Protein AF-A0A7S4E9K1-F1 (afdb_monomer)

Radius of gyration: 59.87 Å; Cα contacts (8 Å, |Δi|>4): 94; chains: 1; bounding box: 136×83×193 Å

InterPro domains:
  IPR001623 DnaJ domain [PF00226] (11-65)
  IPR001623 DnaJ domain [PR00625] (10-28)
  IPR001623 DnaJ domain [PR00625] (28-43)
  IPR001623 DnaJ domain [PR00625] (46-66)
  IPR001623 DnaJ domain [PS50076] (8-66)
  IPR001623 DnaJ domain [SM00271] (7-115)
  IPR001623 DnaJ domain [cd06257] (9-57)
  IPR036869 Chaperone J-domain superfamily [G3DSA:1.10.287.110] (1-70)
  IPR036869 Chaperone J-domain superfamily [SSF46565] (8-64)
  IPR051964 Multifunctional chaperone and stress response protein [PTHR44029] (6-62)

Secondary structure (DSSP, 8-state):
-HHHHHHHHHHHTT--TT--HHHHHHHHHHHHHHS-TTT-TTSHHHHHHHHHHHHHHHHHHHHHTTS----S--------PPP--PPPPP-PPPP---PPPPPPHHHHHHHHHHHHHHHHHHHHHHHHHHHHHHHHHHHHHHHHHHHHHHHHHHHHHHHHHHHHHHHHHHHHHHHHHHHHHHHHHHHHHHHHHHHHHHHHHHHHHHHHHHHHHHHHHHHHHHHHHHHHHHHHHHHHHHHHHHHHHH-S----------------------------------PPTTS---------------------------------------------------------------------------------PPP---HHHHHHHHHHHHHHHHHHHHHTT-HHHHHHHHHHHHHHHHHHHHHHHHHHHHHHHHHHHHHHHHHHHHHTT-----------

Organism: NCBI:txid35677

Sequence (456 aa):
MAQSARTKHLKALGLPDTADDASIKKAFRKLALMYHPDRNPTNVEEATERFKQINEANTYLTSAAGRVRTPPAPEPAPTRPPPRRRPPAPHRPPPSEKPKPKPTEEEADLKRAQRHHAAAEARRQVQERETRRRASAAAARKREADDLAAQMAANEKRQNDRQRKDSINAAKAREAERNRQQEKLRNEARVKREREEEIRRRRQEAEDREQERIRRERFEVHAREAREREQQREAARAEKLRRARSDPFPRAHDDDIETHDMTEDDEAWSARGVPFHAIVMHRLPESGSWVVFFSISRPFRARRGRGGVAAMAQRSPESSRDGVGSRRWRGIASMARRGTNNNRDAPRRWRSQQKNNTRGMSTSAWRTEPEEEDPEEAARRAHAEAFAAAARARSAGELAEAERLYAKAQQQMDAARDHRKKQTEAAAKKAKEEGLARERRLLQGVCHCRRPSSQR

pLDDT: mean 70.37, std 25.19, range [24.94, 98.19]

Mean predicted aligned error: 23.96 Å

Solvent-accessible surface area (backbone atoms only — not comparable to full-atom values): 29083 Å² total; per-residue (Å²): 117,72,68,63,54,53,46,53,33,31,51,70,60,75,43,62,90,83,64,49,74,70,53,51,56,51,41,48,56,53,50,49,67,69,31,28,53,90,79,32,81,88,48,42,67,64,22,48,54,53,40,50,54,49,50,53,28,50,53,53,55,61,60,56,58,78,59,78,87,67,67,82,70,74,72,76,68,81,74,72,68,74,73,74,73,71,73,77,70,78,80,68,73,72,77,85,67,71,78,71,75,77,70,52,70,68,57,51,49,50,53,49,51,51,50,51,49,53,52,51,50,52,51,50,53,52,52,52,52,49,51,52,50,52,51,51,52,52,52,50,54,49,50,54,51,53,51,50,51,50,51,51,53,52,50,51,52,52,49,51,54,48,53,51,51,51,52,51,51,51,51,52,51,53,49,52,50,51,50,53,51,50,50,50,53,50,52,52,51,48,54,49,49,53,51,52,50,50,52,50,49,54,50,50,56,48,51,51,54,48,53,50,50,54,50,51,53,52,51,52,51,54,54,47,53,50,50,51,53,47,51,51,51,50,50,51,50,52,49,50,54,48,52,63,71,71,51,96,69,87,76,87,74,89,78,76,90,75,77,82,80,90,74,91,86,79,93,82,80,85,90,79,92,74,88,80,77,85,84,84,86,83,85,68,89,94,56,102,70,90,83,86,89,84,88,87,88,84,87,89,83,88,81,85,91,87,83,88,82,85,86,81,89,82,82,86,84,90,84,83,90,85,90,86,78,88,88,81,91,85,87,81,90,85,90,88,82,88,89,81,90,88,85,83,80,87,85,88,89,88,86,89,87,87,83,84,78,92,79,89,83,76,97,64,87,70,72,74,70,77,75,80,68,55,70,66,56,52,46,50,50,53,35,52,51,28,50,56,49,22,53,51,30,46,74,69,69,38,55,72,57,17,53,52,34,46,52,52,31,50,54,50,53,52,51,51,51,51,49,51,50,51,52,54,51,49,51,53,50,49,52,48,53,51,48,52,49,51,51,50,50,64,74,63,65,74,80,80,78,78,73,82,78,84,77,132

Foldseek 3Di:
DVLVVLCVLCVLLVHDSPDDPVRLVVSLVVLCVVLPCVVCVPPNPVSVVSNVSSVVSNVVVVVVVVDDPPPPPPPPPPPPDPPPPPPPDDPPPPPPDPPDPDPDPVVVVVVVVVVVVVVVVVVVVVVVVVVVVVVVVVVVVVVVVVVVVVVVVVVVVVVVVVVVVVVVVVVVVVVVVVVVVVVVVVVVVVVVVVVVVVVVVVVVVVVVVVVVVVVVVVVVVVVVVVVVVVVVVVVVVVVVVVVVVVDPDDDDDPDDPPDPDDDDDDDDDDDDDDDDDDFDWDDDPDDPDGDGDDDDDDDDDDDDDDDDDDDDDDDDDDDDDDDDDDDDDDDDDDDDDDDDDDDDDDDDDDDDDDDDDDDDDDPDPPPPDPPPPDLLNVLVVLLVVLQVVLVVCVVVVNPVSSVVSNVVNVVSVVVVVVVVVVVVVVVVVVVVVVVVVVVVVVVVDPPPPPDPDDDD

Structure (mmCIF, N/CA/C/O backbone):
data_AF-A0A7S4E9K1-F1
#
_entry.id   AF-A0A7S4E9K1-F1
#
loop_
_atom_site.group_PDB
_atom_site.id
_atom_site.type_symbol
_atom_site.label_atom_id
_atom_site.label_alt_id
_atom_site.label_comp_id
_atom_site.label_asym_id
_atom_site.label_entity_id
_atom_site.label_seq_id
_atom_site.pdbx_PDB_ins_code
_atom_site.Cartn_x
_atom_site.Cartn_y
_atom_site.Cartn_z
_atom_site.occupancy
_atom_site.B_iso_or_equiv
_atom_site.auth_seq_id
_atom_site.auth_comp_id
_atom_site.auth_asym_id
_atom_site.auth_atom_id
_atom_site.pdbx_PDB_model_num
ATOM 1 N N . MET A 1 1 ? -12.702 -13.168 -56.735 1.00 50.34 1 MET A N 1
ATOM 2 C CA . MET A 1 1 ? -13.187 -13.452 -55.361 1.00 50.34 1 MET A CA 1
ATOM 3 C C . MET A 1 1 ? -12.852 -12.337 -54.353 1.00 50.34 1 MET A C 1
ATOM 5 O O . MET A 1 1 ? -13.764 -11.885 -53.676 1.00 50.34 1 MET A O 1
ATOM 9 N N . ALA A 1 2 ? -11.608 -11.834 -54.261 1.00 56.72 2 ALA A N 1
ATOM 10 C CA . ALA A 1 2 ? -11.195 -10.877 -53.211 1.00 56.72 2 ALA A CA 1
ATOM 11 C C . ALA A 1 2 ? -11.916 -9.506 -53.216 1.00 56.72 2 ALA A C 1
ATOM 13 O O . ALA A 1 2 ? -12.188 -8.946 -52.157 1.00 56.72 2 ALA A O 1
ATOM 14 N N . GLN A 1 3 ? -12.286 -8.980 -54.389 1.00 59.34 3 GLN A N 1
ATOM 15 C CA . GLN A 1 3 ? -12.996 -7.695 -54.490 1.00 59.34 3 GLN A CA 1
ATOM 16 C C . GLN A 1 3 ? -14.422 -7.759 -53.905 1.00 59.34 3 GLN A C 1
ATOM 18 O O . GLN A 1 3 ? -14.851 -6.812 -53.259 1.00 59.34 3 GLN A O 1
ATOM 23 N N . SER A 1 4 ? -15.122 -8.895 -54.030 1.00 69.50 4 SER A N 1
ATOM 24 C CA . SER A 1 4 ? -16.480 -9.081 -53.484 1.00 69.50 4 SER A CA 1
ATOM 25 C C . SER A 1 4 ? -16.505 -9.121 -51.949 1.00 69.50 4 SER A C 1
ATOM 27 O O . SER A 1 4 ? -17.473 -8.689 -51.330 1.00 69.50 4 SER A O 1
ATOM 29 N N . ALA A 1 5 ? -15.434 -9.607 -51.315 1.00 72.81 5 ALA A N 1
ATOM 30 C CA . ALA A 1 5 ? -15.318 -9.604 -49.860 1.00 72.81 5 ALA A CA 1
ATOM 31 C C . ALA A 1 5 ? -15.074 -8.182 -49.327 1.00 72.81 5 ALA A C 1
ATOM 33 O O . ALA A 1 5 ? -15.774 -7.751 -48.415 1.00 72.81 5 ALA A O 1
ATOM 34 N N . ARG A 1 6 ? -14.176 -7.405 -49.950 1.00 80.81 6 ARG A N 1
ATOM 35 C CA . ARG A 1 6 ? -13.914 -6.009 -49.553 1.00 80.81 6 ARG A CA 1
ATOM 36 C C . ARG A 1 6 ? -15.166 -5.127 -49.631 1.00 80.81 6 ARG A C 1
ATOM 38 O O . ARG A 1 6 ? -15.449 -4.417 -48.669 1.00 80.81 6 ARG A O 1
ATOM 45 N N . THR A 1 7 ? -15.942 -5.207 -50.714 1.00 80.44 7 THR A N 1
ATOM 46 C CA . THR A 1 7 ? -17.171 -4.404 -50.871 1.00 80.44 7 THR A CA 1
ATOM 47 C C . THR A 1 7 ? -18.244 -4.772 -49.842 1.00 80.44 7 THR A C 1
ATOM 49 O O . THR A 1 7 ? -18.911 -3.890 -49.311 1.00 80.44 7 THR A O 1
ATOM 52 N N . LYS A 1 8 ? -18.364 -6.053 -49.456 1.00 83.69 8 LYS A N 1
ATOM 53 C CA . LYS A 1 8 ? -19.248 -6.476 -48.349 1.00 83.69 8 LYS A CA 1
ATOM 54 C C . LYS A 1 8 ? -18.860 -5.832 -47.009 1.00 83.69 8 LYS A C 1
ATOM 56 O O . LYS A 1 8 ? -19.739 -5.381 -46.281 1.00 83.69 8 LYS A O 1
ATOM 61 N N . HIS A 1 9 ? -17.564 -5.744 -46.703 1.00 85.25 9 HIS A N 1
ATOM 62 C CA . HIS A 1 9 ? -17.074 -5.212 -45.422 1.00 85.25 9 HIS A CA 1
ATOM 63 C C . HIS A 1 9 ? -17.136 -3.670 -45.388 1.00 85.25 9 HIS A C 1
ATOM 65 O O . HIS A 1 9 ? -17.426 -3.090 -44.345 1.00 85.25 9 HIS A O 1
ATOM 71 N N . LEU A 1 10 ? -16.960 -2.995 -46.533 1.00 86.12 10 LEU A N 1
ATOM 72 C CA . LEU A 1 10 ? -17.185 -1.545 -46.657 1.00 86.12 10 LEU A CA 1
ATOM 73 C C . LEU A 1 10 ? -18.670 -1.177 -46.541 1.00 86.12 10 LEU A C 1
ATOM 75 O O . LEU A 1 10 ? -19.007 -0.228 -45.831 1.00 86.12 10 LEU A O 1
ATOM 79 N N . LYS A 1 11 ? -19.563 -1.978 -47.137 1.00 85.25 11 LYS A N 1
ATOM 80 C CA . LYS A 1 11 ? -21.019 -1.822 -46.986 1.00 85.25 11 LYS A CA 1
ATOM 81 C C . LYS A 1 11 ? -21.482 -2.027 -45.543 1.00 85.25 11 LYS A C 1
ATOM 83 O O . LYS A 1 11 ? -22.326 -1.267 -45.082 1.00 85.25 11 LYS A O 1
ATOM 88 N N . ALA A 1 12 ? -20.890 -2.971 -44.807 1.00 84.81 12 ALA A N 1
ATOM 89 C CA . ALA A 1 12 ? -21.166 -3.160 -43.378 1.00 84.81 12 ALA A CA 1
ATOM 90 C C . ALA A 1 12 ? -20.792 -1.929 -42.522 1.00 84.81 12 ALA A C 1
ATOM 92 O O . ALA A 1 12 ? -21.426 -1.672 -41.501 1.00 84.81 12 ALA A O 1
ATOM 93 N N . LEU A 1 13 ? -19.803 -1.136 -42.958 1.00 85.31 13 LEU A N 1
ATOM 94 C CA . LEU A 1 13 ? -19.415 0.138 -42.336 1.00 85.31 13 LEU A CA 1
ATOM 95 C C . LEU A 1 13 ? -20.146 1.362 -42.922 1.00 85.31 13 LEU A C 1
ATOM 97 O O . LEU A 1 13 ? -19.914 2.481 -42.461 1.00 85.31 13 LEU A O 1
ATOM 101 N N . GLY A 1 14 ? -21.014 1.173 -43.924 1.00 84.81 14 GLY A N 1
ATOM 102 C CA . GLY A 1 14 ? -21.757 2.247 -44.591 1.00 84.81 14 GLY A CA 1
ATOM 103 C C . GLY A 1 14 ? -20.891 3.170 -45.455 1.00 84.81 14 GLY A C 1
ATOM 104 O O . GLY A 1 14 ? -21.208 4.350 -45.594 1.00 84.81 14 GLY A O 1
ATOM 105 N N . LEU A 1 15 ? -19.779 2.665 -45.995 1.00 87.12 15 LEU A N 1
ATOM 106 C CA . LEU A 1 15 ? -18.835 3.434 -46.808 1.00 87.12 15 LEU A CA 1
ATOM 107 C C . LEU A 1 15 ? -18.881 3.022 -48.290 1.00 87.12 15 LEU A C 1
ATOM 109 O O . LEU A 1 15 ? -19.175 1.862 -48.588 1.00 87.12 15 LEU A O 1
ATOM 113 N N . PRO A 1 16 ? -18.567 3.944 -49.222 1.00 82.31 16 PRO A N 1
ATOM 114 C CA . PRO A 1 16 ? -18.430 3.614 -50.637 1.00 82.31 16 PRO A CA 1
ATOM 115 C C . PRO A 1 16 ? -17.198 2.732 -50.891 1.00 82.31 16 PRO A C 1
ATOM 117 O O . PRO A 1 16 ? -16.229 2.756 -50.129 1.00 82.31 16 PRO A O 1
ATOM 120 N N . ASP A 1 17 ? -17.204 2.001 -52.007 1.00 77.56 17 ASP A N 1
ATOM 121 C CA . ASP A 1 17 ? -16.139 1.054 -52.380 1.00 77.56 17 ASP A CA 1
ATOM 122 C C . ASP A 1 17 ? -14.758 1.723 -52.594 1.00 77.56 17 ASP A C 1
ATOM 124 O O . ASP A 1 17 ? -13.729 1.044 -52.603 1.00 77.56 17 ASP A O 1
ATOM 128 N N . THR A 1 18 ? -14.728 3.055 -52.713 1.00 76.94 18 THR A N 1
ATOM 129 C CA . THR A 1 18 ? -13.536 3.906 -52.878 1.00 76.94 18 THR A CA 1
ATOM 130 C C . THR A 1 18 ? -13.042 4.558 -51.579 1.00 76.94 18 THR A C 1
ATOM 132 O O . THR A 1 18 ? -12.183 5.434 -51.626 1.00 76.94 18 THR A O 1
ATOM 135 N N . ALA A 1 19 ? -13.578 4.185 -50.413 1.00 78.81 19 ALA A N 1
ATOM 136 C CA . ALA A 1 19 ? -13.234 4.843 -49.155 1.00 78.81 19 ALA A CA 1
ATOM 137 C C . ALA A 1 19 ? -11.776 4.608 -48.708 1.00 78.81 19 ALA A C 1
ATOM 139 O O . ALA A 1 19 ? -11.299 3.473 -48.650 1.00 78.81 19 ALA A O 1
ATOM 140 N N . ASP A 1 20 ? -11.113 5.697 -48.305 1.00 81.94 20 ASP A N 1
ATOM 141 C CA . ASP A 1 20 ? -9.764 5.684 -47.732 1.00 81.94 20 ASP A CA 1
ATOM 142 C C . ASP A 1 20 ? -9.710 5.048 -46.334 1.00 81.94 20 ASP A C 1
ATOM 144 O O . ASP A 1 20 ? -10.653 5.140 -45.541 1.00 81.94 20 ASP A O 1
ATOM 148 N N . ASP A 1 21 ? -8.540 4.522 -45.961 1.00 80.88 21 ASP A N 1
ATOM 149 C CA . ASP A 1 21 ? -8.266 3.944 -44.634 1.00 80.88 21 ASP A CA 1
ATOM 150 C C . ASP A 1 21 ? -8.589 4.904 -43.475 1.00 80.88 21 ASP A C 1
ATOM 152 O O . ASP A 1 21 ? -8.996 4.487 -42.385 1.00 80.88 21 ASP A O 1
ATOM 156 N N . ALA A 1 22 ? -8.425 6.212 -43.696 1.00 80.62 22 ALA A N 1
ATOM 157 C CA . ALA A 1 22 ? -8.781 7.238 -42.721 1.00 80.62 22 ALA A CA 1
ATOM 158 C C . ALA A 1 22 ? -10.303 7.307 -42.491 1.00 80.62 22 ALA A C 1
ATOM 160 O O . ALA A 1 22 ? -10.755 7.422 -41.345 1.00 80.62 22 ALA A O 1
ATOM 161 N N . SER A 1 23 ? -11.084 7.177 -43.565 1.00 83.38 23 SER A N 1
ATOM 162 C CA . SER A 1 23 ? -12.548 7.144 -43.543 1.00 83.38 23 SER A CA 1
ATOM 163 C C . SER A 1 23 ? -13.066 5.852 -42.911 1.00 83.38 23 SER A C 1
ATOM 165 O O . SER A 1 23 ? -13.962 5.916 -42.069 1.00 83.38 23 SER A O 1
ATOM 167 N N . ILE A 1 24 ? -12.431 4.710 -43.199 1.00 86.06 24 ILE A N 1
ATOM 168 C CA . ILE A 1 24 ? -12.724 3.405 -42.576 1.00 86.06 24 ILE A CA 1
ATOM 169 C C . ILE A 1 24 ? -12.546 3.482 -41.054 1.00 86.06 24 ILE A C 1
ATOM 171 O O . ILE A 1 24 ? -13.467 3.167 -40.297 1.00 86.06 24 ILE A O 1
ATOM 175 N N . LYS A 1 25 ? -11.410 4.014 -40.582 1.00 86.44 25 LYS A N 1
ATOM 176 C CA . LYS A 1 25 ? -11.146 4.194 -39.141 1.00 86.44 25 LYS A CA 1
ATOM 177 C C . LYS A 1 25 ? -12.123 5.168 -38.478 1.00 86.44 25 LYS A C 1
ATOM 179 O O . LYS A 1 25 ? -12.475 4.993 -37.311 1.00 86.44 25 LYS A O 1
ATOM 184 N N . LYS A 1 26 ? -12.554 6.215 -39.189 1.00 87.44 26 LYS A N 1
ATOM 185 C CA . LYS A 1 26 ? -13.525 7.194 -38.675 1.00 87.44 26 LYS A CA 1
ATOM 186 C C . LYS A 1 26 ? -14.925 6.586 -38.548 1.00 87.44 26 LYS A C 1
ATOM 188 O O . LYS A 1 26 ? -15.552 6.770 -37.506 1.00 87.44 26 LYS A O 1
ATOM 193 N N . ALA A 1 27 ? -15.377 5.840 -39.555 1.00 88.75 27 ALA A N 1
ATOM 194 C CA . ALA A 1 27 ? -16.664 5.147 -39.541 1.00 88.75 27 ALA A CA 1
ATOM 195 C C . ALA A 1 27 ? -16.712 4.063 -38.455 1.00 88.75 27 ALA A C 1
ATOM 197 O O . ALA A 1 27 ? -17.654 4.042 -37.664 1.00 88.75 27 ALA A O 1
ATOM 198 N N . PHE A 1 28 ? -15.651 3.255 -38.332 1.00 90.19 28 PHE A N 1
ATOM 199 C CA . PHE A 1 28 ? -15.522 2.247 -37.277 1.00 90.19 28 PHE A CA 1
ATOM 200 C C . PHE A 1 28 ? -15.670 2.857 -35.880 1.00 90.19 28 PHE A C 1
ATOM 202 O O . PHE A 1 28 ? -16.492 2.397 -35.097 1.00 90.19 28 PHE A O 1
ATOM 209 N N . ARG A 1 29 ? -14.942 3.943 -35.574 1.00 90.19 29 ARG A N 1
ATOM 210 C CA . ARG A 1 29 ? -15.043 4.612 -34.263 1.00 90.19 29 ARG A CA 1
ATOM 211 C C . ARG A 1 29 ? -16.454 5.120 -33.971 1.00 90.19 29 ARG A C 1
ATOM 213 O O . ARG A 1 29 ? -16.916 5.005 -32.841 1.00 90.19 29 ARG A O 1
ATOM 220 N N . LYS A 1 30 ? -17.140 5.668 -34.979 1.00 89.62 30 LYS A N 1
ATOM 221 C CA . LYS A 1 30 ? -18.513 6.166 -34.832 1.00 89.62 30 LYS A CA 1
ATOM 222 C C . LYS A 1 30 ? -19.487 5.020 -34.544 1.00 89.62 30 LYS A C 1
ATOM 224 O O . LYS A 1 30 ? -20.249 5.105 -33.588 1.00 89.62 30 LYS A O 1
ATOM 229 N N . LEU A 1 31 ? -19.423 3.942 -35.324 1.00 89.06 31 LEU A N 1
ATOM 230 C CA . LEU A 1 31 ? -20.316 2.791 -35.186 1.00 89.06 31 LEU A CA 1
ATOM 231 C C . LEU A 1 31 ? -20.030 1.976 -33.914 1.00 89.06 31 LEU A C 1
ATOM 233 O O . LEU A 1 31 ? -20.965 1.571 -33.232 1.00 89.06 31 LEU A O 1
ATOM 237 N N . ALA A 1 32 ? -18.762 1.814 -33.530 1.00 87.88 32 ALA A N 1
ATOM 238 C CA . ALA A 1 32 ? -18.366 1.134 -32.296 1.00 87.88 32 ALA A CA 1
ATOM 239 C C . ALA A 1 32 ? -18.889 1.847 -31.041 1.00 87.88 32 ALA A C 1
ATOM 241 O O . ALA A 1 32 ? -19.293 1.193 -30.086 1.00 87.88 32 ALA A O 1
ATOM 242 N N . LEU A 1 33 ? -18.922 3.184 -31.049 1.00 87.31 33 LEU A N 1
ATOM 243 C CA . LEU A 1 33 ? -19.505 3.969 -29.960 1.00 87.31 33 LEU A CA 1
ATOM 244 C C . LEU A 1 33 ? -21.035 3.909 -29.938 1.00 87.31 33 LEU A C 1
ATOM 246 O O . LEU A 1 33 ? -21.617 4.070 -28.866 1.00 87.31 33 LEU A O 1
ATOM 250 N N . MET A 1 34 ? -21.677 3.728 -31.095 1.00 84.94 34 MET A N 1
ATOM 251 C CA . MET A 1 34 ? -23.134 3.620 -31.209 1.00 84.94 34 MET A CA 1
ATOM 252 C C . MET A 1 34 ? -23.646 2.242 -30.796 1.00 84.94 34 MET A C 1
ATOM 254 O O . MET A 1 34 ? -24.673 2.177 -30.140 1.00 84.94 34 MET A O 1
ATOM 258 N N . TYR A 1 35 ? -22.921 1.168 -31.116 1.00 87.94 35 TYR A N 1
ATOM 259 C CA . TYR A 1 35 ? -23.303 -0.218 -30.812 1.00 87.94 35 TYR A CA 1
ATOM 260 C C . TYR A 1 35 ? -22.519 -0.820 -29.636 1.00 87.94 35 TYR A C 1
ATOM 262 O O . TYR A 1 35 ? -22.396 -2.035 -29.519 1.00 87.94 35 TYR A O 1
ATOM 270 N N . HIS A 1 36 ? -21.971 0.014 -28.748 1.00 84.06 36 HIS A N 1
ATOM 271 C CA . HIS A 1 36 ? -21.271 -0.484 -27.566 1.00 84.06 36 HIS A CA 1
ATOM 272 C C . HIS A 1 36 ? -22.275 -1.103 -26.570 1.00 84.06 36 HIS A C 1
ATOM 274 O O . HIS A 1 36 ? -23.276 -0.445 -26.263 1.00 84.06 36 HIS A O 1
ATOM 280 N N . PRO A 1 37 ? -22.017 -2.304 -26.013 1.00 81.88 37 PRO A N 1
ATOM 281 C CA . PRO A 1 37 ? -22.945 -2.970 -25.088 1.00 81.88 37 PRO A CA 1
ATOM 282 C C . PRO A 1 37 ? -23.180 -2.162 -23.801 1.00 81.88 37 PRO A C 1
ATOM 284 O O . PRO A 1 37 ? -24.275 -2.171 -23.258 1.00 81.88 37 PRO A O 1
ATOM 287 N N . ASP A 1 38 ? -22.182 -1.386 -23.367 1.00 84.00 38 ASP A N 1
ATOM 288 C CA . ASP A 1 38 ? -22.278 -0.499 -22.191 1.00 84.00 38 ASP A CA 1
ATOM 289 C C . ASP A 1 38 ? -23.227 0.698 -22.396 1.00 84.00 38 ASP A C 1
ATOM 291 O O . ASP A 1 38 ? -23.797 1.217 -21.444 1.00 84.00 38 ASP A O 1
ATOM 295 N N . ARG A 1 39 ? -23.421 1.151 -23.645 1.00 81.19 39 ARG A N 1
ATOM 296 C CA . ARG A 1 39 ? -24.272 2.316 -23.957 1.00 81.19 39 ARG A CA 1
ATOM 297 C C . ARG A 1 39 ? -25.687 1.931 -24.385 1.00 81.19 39 ARG A C 1
ATOM 299 O O . ARG A 1 39 ? -26.540 2.809 -24.448 1.00 81.19 39 ARG A O 1
ATOM 306 N N . ASN A 1 40 ? -25.934 0.646 -24.649 1.00 78.62 40 ASN A N 1
ATOM 307 C CA . ASN A 1 40 ? -27.234 0.115 -25.066 1.00 78.62 40 ASN A CA 1
ATOM 308 C C . ASN A 1 40 ? -27.669 -1.050 -24.158 1.00 78.62 40 ASN A C 1
ATOM 310 O O . ASN A 1 40 ? -27.746 -2.191 -24.619 1.00 78.62 40 ASN A O 1
ATOM 314 N N . PRO A 1 41 ? -27.966 -0.788 -22.871 1.00 75.25 41 PRO A N 1
ATOM 315 C CA . PRO A 1 41 ? -28.344 -1.830 -21.916 1.00 75.25 41 PRO A CA 1
ATOM 316 C C . PRO A 1 41 ? -29.702 -2.490 -22.215 1.00 75.25 41 PRO A C 1
ATOM 318 O O . PRO A 1 41 ? -29.994 -3.540 -21.654 1.00 75.25 41 PRO A O 1
ATOM 321 N N . THR A 1 42 ? -30.534 -1.904 -23.084 1.00 79.56 42 THR A N 1
ATOM 322 C CA . THR A 1 42 ? -31.856 -2.440 -23.457 1.00 79.56 42 THR A CA 1
ATOM 323 C C . THR A 1 42 ? -31.812 -3.416 -24.636 1.00 79.56 42 THR A C 1
ATOM 325 O O . THR A 1 42 ? -32.646 -4.310 -24.697 1.00 79.56 42 THR A O 1
ATOM 328 N N . ASN A 1 43 ? -30.830 -3.291 -25.542 1.00 79.31 43 ASN A N 1
ATOM 329 C CA . ASN A 1 43 ? -30.726 -4.087 -26.777 1.00 79.31 43 ASN A CA 1
ATOM 330 C C . ASN A 1 43 ? -29.334 -4.733 -26.890 1.00 79.31 43 ASN A C 1
ATOM 332 O O . ASN A 1 43 ? -28.619 -4.566 -27.881 1.00 79.31 43 ASN A O 1
ATOM 336 N N . VAL A 1 44 ? -28.922 -5.441 -25.837 1.00 80.62 44 VAL A N 1
ATOM 337 C CA . VAL A 1 44 ? -27.560 -5.986 -25.714 1.00 80.62 44 VAL A CA 1
ATOM 338 C C . VAL A 1 44 ? -27.256 -7.026 -26.799 1.00 80.62 44 VAL A C 1
ATOM 340 O O . VAL A 1 44 ? -26.139 -7.052 -27.316 1.00 80.62 44 VAL A O 1
ATOM 343 N N . GLU A 1 45 ? -28.230 -7.851 -27.185 1.00 83.12 45 GLU A N 1
ATOM 344 C CA . GLU A 1 45 ? -28.044 -8.919 -28.179 1.00 83.12 45 GLU A CA 1
ATOM 345 C C . GLU A 1 45 ? -27.794 -8.362 -29.590 1.00 83.12 45 GLU A C 1
ATOM 347 O O . GLU A 1 45 ? -26.761 -8.656 -30.194 1.00 83.12 45 GLU A O 1
ATOM 352 N 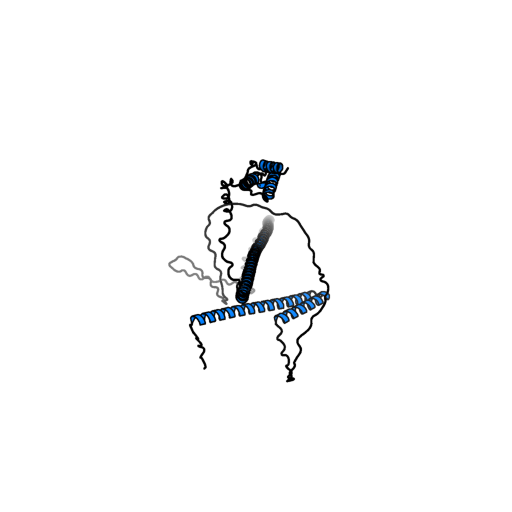N . GLU A 1 46 ? -28.660 -7.464 -30.070 1.00 81.88 46 GLU A N 1
ATOM 353 C CA . GLU A 1 46 ? -28.511 -6.806 -31.377 1.00 81.88 46 GLU A CA 1
ATOM 354 C C . GLU A 1 46 ? -27.252 -5.932 -31.447 1.00 81.88 46 GLU A C 1
ATOM 356 O O . GLU A 1 46 ? -26.532 -5.934 -32.451 1.00 81.88 46 GLU A O 1
ATOM 361 N N . ALA A 1 47 ? -26.950 -5.198 -30.367 1.00 84.19 47 ALA A N 1
ATOM 362 C CA . ALA A 1 47 ? -25.739 -4.389 -30.280 1.00 84.19 47 ALA A CA 1
ATOM 363 C C . ALA A 1 47 ? -24.486 -5.270 -30.359 1.00 84.19 47 ALA A C 1
ATOM 365 O O . ALA A 1 47 ? -23.544 -4.933 -31.074 1.00 84.19 47 ALA A O 1
ATOM 366 N N . THR A 1 48 ? -24.495 -6.431 -29.699 1.00 85.06 48 THR A N 1
ATOM 367 C CA . THR A 1 48 ? -23.382 -7.389 -29.731 1.00 85.06 48 THR A CA 1
ATOM 368 C C . THR A 1 48 ? -23.187 -7.985 -31.123 1.00 85.06 48 THR A C 1
ATOM 370 O O . THR A 1 48 ? -22.049 -8.100 -31.581 1.00 85.06 48 THR A O 1
ATOM 373 N N . GLU A 1 49 ? -24.264 -8.345 -31.821 1.00 85.88 49 GLU A N 1
ATOM 374 C CA . GLU A 1 49 ? -24.181 -8.909 -33.171 1.00 85.88 49 GLU A CA 1
ATOM 375 C C . GLU A 1 49 ? -23.668 -7.882 -34.190 1.00 85.88 49 GLU A C 1
ATOM 377 O O . GLU A 1 49 ? -22.720 -8.150 -34.934 1.00 85.88 49 GLU A O 1
ATOM 382 N N . ARG A 1 50 ? -24.208 -6.657 -34.160 1.00 85.56 50 ARG A N 1
ATOM 383 C CA . ARG A 1 50 ? -23.728 -5.555 -35.007 1.00 85.56 50 ARG A CA 1
ATOM 384 C C . ARG A 1 50 ? -22.285 -5.185 -34.688 1.00 85.56 50 ARG A C 1
ATOM 386 O O . ARG A 1 50 ? -21.492 -4.971 -35.604 1.00 85.56 50 ARG A O 1
ATOM 393 N N . PHE A 1 51 ? -21.913 -5.152 -33.411 1.00 88.44 51 PHE A N 1
ATOM 394 C CA . PHE A 1 51 ? -20.548 -4.854 -32.986 1.00 88.44 51 PHE A CA 1
ATOM 395 C C . PHE A 1 51 ? -19.547 -5.909 -33.476 1.00 88.44 51 PHE A C 1
ATOM 397 O O . PHE A 1 51 ? -18.465 -5.546 -33.942 1.00 88.44 51 PHE A O 1
ATOM 404 N N . LYS A 1 52 ? -19.918 -7.198 -33.452 1.00 88.50 52 LYS A N 1
ATOM 405 C CA . LYS A 1 52 ? -19.111 -8.281 -34.041 1.00 88.50 52 LYS A CA 1
ATOM 406 C C . LYS A 1 52 ? -18.892 -8.063 -35.540 1.00 88.50 52 LYS A C 1
ATOM 408 O O . LYS A 1 52 ? -17.741 -8.028 -35.970 1.00 88.50 52 LYS A O 1
ATOM 413 N N . GLN A 1 53 ? -19.955 -7.794 -36.302 1.00 87.12 53 GLN A N 1
ATOM 414 C CA . GLN A 1 5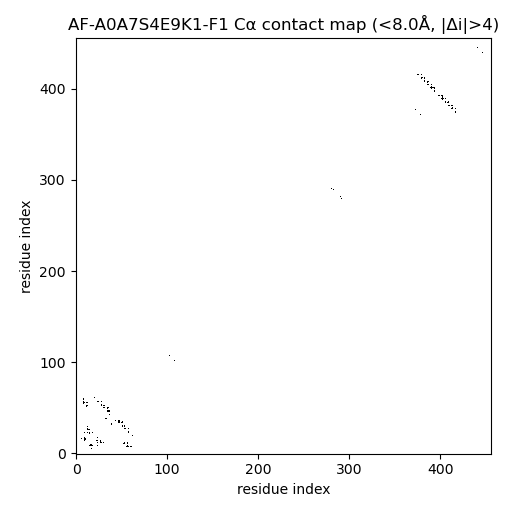3 ? -19.869 -7.535 -37.748 1.00 87.12 53 GLN A CA 1
ATOM 415 C C . GLN A 1 53 ? -18.991 -6.314 -38.081 1.00 87.12 53 GLN A C 1
ATOM 417 O O . GLN A 1 53 ? -18.173 -6.355 -39.000 1.00 87.12 53 GLN A O 1
ATOM 422 N N . ILE A 1 54 ? -19.111 -5.228 -37.309 1.00 89.75 54 ILE A N 1
ATOM 423 C CA . ILE A 1 54 ? -18.292 -4.012 -37.464 1.00 89.75 54 ILE A CA 1
ATOM 424 C C . ILE A 1 54 ? -16.809 -4.300 -37.172 1.00 89.75 54 ILE A C 1
ATOM 426 O O . ILE A 1 54 ? -15.920 -3.771 -37.848 1.00 89.75 54 ILE A O 1
ATOM 430 N N . ASN A 1 55 ? -16.523 -5.141 -36.176 1.00 89.00 55 ASN A N 1
ATOM 431 C CA . ASN A 1 55 ? -15.158 -5.498 -35.799 1.00 89.00 55 ASN A CA 1
ATOM 432 C C . ASN A 1 55 ? -14.506 -6.450 -36.820 1.00 89.00 55 ASN A C 1
ATOM 434 O O . ASN A 1 55 ? -13.351 -6.257 -37.206 1.00 89.00 55 ASN A O 1
ATOM 438 N N . GLU A 1 56 ? -15.258 -7.424 -37.331 1.00 86.62 56 GLU A N 1
ATOM 439 C CA . GLU A 1 56 ? -14.844 -8.292 -38.442 1.00 86.62 56 GLU A CA 1
ATOM 440 C C . GLU A 1 56 ? -14.561 -7.476 -39.713 1.00 86.62 56 GLU A C 1
ATOM 442 O O . GLU A 1 56 ? -13.503 -7.622 -40.331 1.00 86.62 56 GLU A O 1
ATOM 447 N N . ALA A 1 57 ? -15.439 -6.520 -40.046 1.00 87.44 57 ALA A N 1
ATOM 448 C CA . ALA A 1 57 ? -15.234 -5.589 -41.153 1.00 87.44 57 ALA A CA 1
ATOM 449 C C . ALA A 1 57 ? -13.910 -4.817 -41.029 1.00 87.44 57 ALA A C 1
ATOM 451 O O . ALA A 1 57 ? -13.111 -4.768 -41.968 1.00 87.44 57 ALA A O 1
ATOM 452 N N . ASN A 1 58 ? -13.645 -4.243 -39.855 1.00 87.62 58 ASN A N 1
ATOM 453 C CA . ASN A 1 58 ? -12.450 -3.438 -39.616 1.00 87.62 58 ASN A CA 1
ATOM 454 C C . ASN A 1 58 ? -11.154 -4.268 -39.593 1.00 87.62 58 ASN A C 1
ATOM 456 O O . ASN A 1 58 ? -10.136 -3.824 -40.129 1.00 87.62 58 ASN A O 1
ATOM 460 N N . THR A 1 59 ? -11.171 -5.469 -39.009 1.00 85.19 59 THR A N 1
ATOM 461 C CA . THR A 1 59 ? -9.996 -6.361 -38.974 1.00 85.19 59 THR A CA 1
ATOM 462 C C . THR A 1 59 ? -9.632 -6.875 -40.368 1.00 85.19 59 THR A C 1
ATOM 464 O O . THR A 1 59 ? -8.452 -6.872 -40.731 1.00 85.19 59 THR A O 1
ATOM 467 N N . TYR A 1 60 ? -10.623 -7.219 -41.197 1.00 84.81 60 TYR A N 1
ATOM 468 C CA . TYR A 1 60 ? -10.405 -7.599 -42.595 1.00 84.81 60 TYR A CA 1
ATOM 469 C C . TYR A 1 60 ? -9.830 -6.443 -43.426 1.00 84.81 60 TYR A C 1
ATOM 471 O O . TYR A 1 60 ? -8.830 -6.611 -44.122 1.00 84.81 60 TYR A O 1
ATOM 479 N N . LEU A 1 61 ? -10.410 -5.241 -43.317 1.00 82.12 61 LEU A N 1
ATOM 480 C CA . LEU A 1 61 ? -9.947 -4.070 -44.071 1.00 82.12 61 LEU A CA 1
ATOM 481 C C . LEU A 1 61 ? -8.549 -3.612 -43.626 1.00 82.12 61 LEU A C 1
ATOM 483 O O . LEU A 1 61 ? -7.726 -3.255 -44.464 1.00 82.12 61 LEU A O 1
ATOM 487 N N . THR A 1 62 ? -8.247 -3.692 -42.327 1.00 79.50 62 THR A N 1
ATOM 488 C CA . THR A 1 62 ? -6.932 -3.316 -41.779 1.00 79.50 62 THR A CA 1
ATOM 489 C C . THR A 1 62 ? -5.847 -4.346 -42.109 1.00 79.50 62 THR A C 1
ATOM 491 O O . THR A 1 62 ? -4.701 -3.967 -42.337 1.00 79.50 62 THR A O 1
ATOM 494 N N . SER A 1 63 ? -6.183 -5.640 -42.173 1.00 69.00 63 SER A N 1
ATOM 495 C CA . SER A 1 63 ? -5.228 -6.700 -42.542 1.00 69.00 63 SER A CA 1
ATOM 496 C C . SER A 1 63 ? -4.968 -6.765 -44.051 1.00 69.00 63 SER A C 1
ATOM 498 O O . SER A 1 63 ? -3.826 -6.963 -44.469 1.00 69.00 63 SER A O 1
ATOM 500 N N . ALA A 1 64 ? -5.986 -6.515 -44.882 1.00 60.19 64 ALA A N 1
ATOM 501 C CA . ALA A 1 64 ? -5.842 -6.443 -46.337 1.00 60.19 64 ALA A CA 1
ATOM 502 C C . ALA A 1 64 ? -5.090 -5.181 -46.809 1.00 60.19 64 ALA A C 1
ATOM 504 O O . ALA A 1 64 ? -4.448 -5.213 -47.859 1.00 60.19 64 ALA A O 1
ATOM 505 N N . ALA A 1 65 ? -5.093 -4.101 -46.017 1.00 54.22 65 ALA A N 1
ATOM 506 C CA . ALA A 1 65 ? -4.339 -2.869 -46.283 1.00 54.22 65 ALA A CA 1
ATOM 507 C C . ALA A 1 65 ? -2.802 -3.041 -46.225 1.00 54.22 65 ALA A C 1
ATOM 509 O O . ALA A 1 65 ? -2.058 -2.128 -46.580 1.00 54.22 65 ALA A O 1
ATOM 510 N N . GLY A 1 66 ? -2.305 -4.226 -45.841 1.00 48.19 66 GLY A N 1
ATOM 511 C CA . GLY A 1 66 ? -0.885 -4.585 -45.927 1.00 48.19 66 GLY A CA 1
ATOM 512 C C . GLY A 1 66 ? -0.344 -4.745 -47.357 1.00 48.19 66 GLY A C 1
ATOM 513 O O . GLY A 1 66 ? 0.869 -4.848 -47.539 1.00 48.19 66 GLY A O 1
ATOM 514 N N . ARG A 1 67 ? -1.195 -4.740 -48.392 1.00 47.75 67 ARG A N 1
ATOM 515 C CA . ARG A 1 67 ? -0.754 -4.594 -49.786 1.00 47.75 67 ARG A CA 1
ATOM 516 C C . ARG A 1 67 ? -1.589 -3.531 -50.485 1.00 47.75 67 ARG A C 1
ATOM 518 O O . ARG A 1 67 ? -2.811 -3.577 -50.466 1.00 47.75 67 ARG A O 1
ATOM 525 N N . VAL A 1 68 ? -0.881 -2.660 -51.203 1.00 43.25 68 VAL A N 1
ATOM 526 C CA . VAL A 1 68 ? -1.412 -1.684 -52.164 1.00 43.25 68 VAL A CA 1
ATOM 527 C C . VAL A 1 68 ? -1.911 -0.372 -51.531 1.00 43.25 68 VAL A C 1
ATOM 529 O O . VAL A 1 68 ? -3.047 0.046 -51.722 1.00 43.25 68 VAL A O 1
ATOM 532 N N . ARG A 1 69 ? -0.993 0.381 -50.901 1.00 47.69 69 ARG A N 1
ATOM 533 C CA . ARG A 1 69 ? -0.934 1.832 -51.166 1.00 47.69 69 ARG A CA 1
ATOM 534 C C . ARG A 1 69 ? -0.400 2.002 -52.589 1.00 47.69 69 ARG A C 1
ATOM 536 O O . ARG A 1 69 ? 0.784 2.263 -52.776 1.00 47.69 69 ARG A O 1
ATOM 543 N N . THR A 1 70 ? -1.253 1.810 -53.587 1.00 48.62 70 THR A N 1
ATOM 544 C CA . THR A 1 70 ? -1.041 2.500 -54.857 1.00 48.62 70 THR A CA 1
ATOM 545 C C . THR A 1 70 ? -1.741 3.836 -54.659 1.00 48.62 70 THR A C 1
ATOM 547 O O . THR A 1 70 ? -2.971 3.844 -54.622 1.00 48.62 70 THR A O 1
ATOM 550 N N . PRO A 1 71 ? -1.027 4.958 -54.434 1.00 53.16 71 PRO A N 1
ATOM 551 C CA . PRO A 1 71 ? -1.642 6.252 -54.723 1.00 53.16 71 PRO A CA 1
ATOM 552 C C . PRO A 1 71 ? -2.225 6.169 -56.144 1.00 53.16 71 PRO A C 1
ATOM 554 O O . PRO A 1 71 ? -1.619 5.463 -56.959 1.00 53.16 71 PRO A O 1
ATOM 557 N N . PRO A 1 72 ? -3.368 6.809 -56.469 1.00 52.47 72 PRO A N 1
ATOM 558 C CA . PRO A 1 72 ? -3.766 6.912 -57.871 1.00 52.47 72 PRO A CA 1
ATOM 559 C C . PRO A 1 72 ? -2.524 7.374 -58.624 1.00 52.47 72 PRO A C 1
ATOM 561 O O . PRO A 1 72 ? -1.856 8.307 -58.165 1.00 52.47 72 PRO A O 1
ATOM 564 N N . ALA A 1 73 ? -2.123 6.597 -59.637 1.00 48.00 73 ALA A N 1
ATOM 565 C CA . ALA A 1 73 ? -0.868 6.823 -60.333 1.00 48.00 73 ALA A CA 1
ATOM 566 C C . ALA A 1 73 ? -0.777 8.325 -60.624 1.00 48.00 73 ALA A C 1
ATOM 568 O O . ALA A 1 73 ? -1.773 8.871 -61.109 1.00 48.00 73 ALA A O 1
ATOM 569 N N . PRO A 1 74 ? 0.333 9.015 -60.290 1.00 56.84 74 PRO A N 1
ATOM 570 C CA . PRO A 1 74 ? 0.519 10.334 -60.864 1.00 56.84 74 PRO A CA 1
ATOM 571 C C . PRO A 1 74 ? 0.336 10.127 -62.363 1.00 56.84 74 PRO A C 1
ATOM 573 O O . PRO A 1 74 ? 0.976 9.230 -62.926 1.00 56.84 74 PRO A O 1
ATOM 576 N N . GLU A 1 75 ? -0.610 10.851 -62.968 1.00 56.22 75 GLU A N 1
ATOM 577 C CA . GLU A 1 75 ? -0.755 10.843 -64.419 1.00 56.22 75 GLU A CA 1
ATOM 578 C C . GLU A 1 75 ? 0.654 10.935 -64.997 1.00 56.22 75 GLU A C 1
ATOM 580 O O . GLU A 1 75 ? 1.454 11.722 -64.469 1.00 56.22 75 GLU A O 1
ATOM 585 N N . PRO A 1 76 ? 1.019 10.076 -65.966 1.00 54.00 76 PRO A N 1
ATOM 586 C CA . PRO A 1 76 ? 2.364 10.097 -66.496 1.00 54.00 76 PRO A CA 1
ATOM 587 C C . PRO A 1 76 ? 2.617 11.530 -66.947 1.00 54.00 76 PRO A C 1
ATOM 589 O O . PRO A 1 76 ? 1.993 11.996 -67.901 1.00 54.00 76 PRO A O 1
ATOM 592 N N . ALA A 1 77 ? 3.497 12.238 -66.226 1.00 56.69 77 ALA A N 1
ATOM 593 C CA . ALA A 1 77 ? 4.016 13.520 -66.673 1.00 56.69 77 ALA A CA 1
ATOM 594 C C . ALA A 1 77 ? 4.363 13.315 -68.144 1.00 56.69 77 ALA A C 1
ATOM 596 O O . ALA A 1 77 ? 4.974 12.273 -68.419 1.00 56.69 77 ALA A O 1
ATOM 597 N N . PRO A 1 78 ? 3.927 14.200 -69.067 1.00 56.12 78 PRO A N 1
ATOM 598 C CA . PRO A 1 78 ? 4.055 13.956 -70.495 1.00 56.12 78 PRO A CA 1
ATOM 599 C C . PRO A 1 78 ? 5.476 13.488 -70.719 1.00 56.12 78 PRO A C 1
ATOM 601 O O . PRO A 1 78 ? 6.421 14.238 -70.453 1.00 56.12 78 PRO A O 1
ATOM 604 N N . THR A 1 79 ? 5.628 12.202 -71.051 1.00 54.00 79 THR A N 1
ATOM 605 C CA . THR A 1 79 ? 6.940 11.607 -71.219 1.00 54.00 79 THR A CA 1
ATOM 606 C C . THR A 1 79 ? 7.478 12.319 -72.425 1.00 54.00 79 THR A C 1
ATOM 608 O O . THR A 1 79 ? 7.142 11.982 -73.560 1.00 54.00 79 THR A O 1
ATOM 611 N N . ARG A 1 80 ? 8.248 13.376 -72.174 1.00 61.84 80 ARG A N 1
ATOM 612 C CA . ARG A 1 80 ? 9.050 14.005 -73.193 1.00 61.84 80 ARG A CA 1
ATOM 613 C C . ARG A 1 80 ? 9.854 12.826 -73.727 1.00 61.84 80 ARG A C 1
ATOM 615 O O . ARG A 1 80 ? 10.560 12.203 -72.925 1.00 61.84 80 ARG A O 1
ATOM 622 N N . PRO A 1 81 ? 9.639 12.412 -74.988 1.00 63.47 81 PRO A N 1
ATOM 623 C CA . PRO A 1 81 ? 10.300 11.231 -75.507 1.00 63.47 81 PRO A CA 1
ATOM 624 C C . PRO A 1 81 ? 11.787 11.400 -75.200 1.00 63.47 81 PRO A C 1
ATOM 626 O O . PRO A 1 81 ? 12.275 12.536 -75.313 1.00 63.47 81 PRO A O 1
ATOM 629 N N . PRO A 1 82 ? 12.496 10.340 -74.749 1.00 64.50 82 PRO A N 1
ATOM 630 C CA . PRO A 1 82 ? 13.937 10.445 -74.564 1.00 64.50 82 PRO A CA 1
ATOM 631 C C . PRO A 1 82 ? 14.470 11.107 -75.831 1.00 64.50 82 PRO A C 1
ATOM 633 O O . PRO A 1 82 ? 14.009 10.716 -76.915 1.00 64.50 82 PRO A O 1
ATOM 636 N N . PRO A 1 83 ? 15.308 12.162 -75.727 1.00 65.38 83 PRO A N 1
ATOM 637 C CA . PRO A 1 83 ? 15.754 12.884 -76.908 1.00 65.38 83 PRO A CA 1
ATOM 638 C C . PRO A 1 83 ? 16.194 11.820 -77.894 1.00 65.38 83 PRO A C 1
ATOM 640 O O . PRO A 1 83 ? 16.982 10.953 -77.501 1.00 65.38 83 PRO A O 1
ATOM 643 N N . ARG A 1 84 ? 15.584 11.800 -79.095 1.00 62.00 84 ARG A N 1
ATOM 644 C CA . ARG A 1 84 ? 15.930 10.826 -80.135 1.00 62.00 84 ARG A CA 1
ATOM 645 C C . ARG A 1 84 ? 17.443 10.791 -80.123 1.00 62.00 84 ARG A C 1
ATOM 647 O O . ARG A 1 84 ? 18.053 11.837 -80.360 1.00 62.00 84 ARG A O 1
ATOM 654 N N . ARG A 1 85 ? 18.036 9.661 -79.709 1.00 62.72 85 ARG A N 1
ATOM 655 C CA . ARG A 1 85 ? 19.490 9.523 -79.733 1.00 62.72 85 ARG A CA 1
ATOM 656 C C . ARG A 1 85 ? 19.835 9.893 -81.160 1.00 62.72 85 ARG A C 1
ATOM 658 O O . ARG A 1 85 ? 19.333 9.238 -82.074 1.00 62.72 85 ARG A O 1
ATOM 665 N N . ARG A 1 86 ? 20.540 11.019 -81.345 1.00 64.38 86 ARG A N 1
ATOM 666 C CA . ARG A 1 86 ? 21.000 11.410 -82.675 1.00 64.38 86 ARG A CA 1
ATOM 667 C C . ARG A 1 86 ? 21.610 10.137 -83.259 1.00 64.38 86 ARG A C 1
ATOM 669 O O . ARG A 1 86 ? 22.371 9.492 -82.526 1.00 64.38 86 ARG A O 1
ATOM 676 N N . PRO A 1 87 ? 21.234 9.727 -84.484 1.00 66.44 87 PRO A N 1
ATOM 677 C CA . PRO A 1 87 ? 21.924 8.619 -85.121 1.00 66.44 87 PRO A CA 1
ATOM 678 C C . PRO A 1 87 ? 23.423 8.896 -84.970 1.00 66.44 87 PRO A C 1
ATOM 680 O O . PRO A 1 87 ? 23.813 10.069 -85.088 1.00 66.44 87 PRO A O 1
ATOM 683 N N . PRO A 1 88 ? 24.233 7.893 -84.579 1.00 63.88 88 PRO A N 1
ATOM 684 C CA . PRO A 1 88 ? 25.666 8.101 -84.452 1.00 63.88 88 PRO A CA 1
ATOM 685 C C . PRO A 1 88 ? 26.117 8.799 -85.730 1.00 63.88 88 PRO A C 1
ATOM 687 O O . PRO A 1 88 ? 25.738 8.378 -86.825 1.00 63.88 88 PRO A O 1
ATOM 690 N N . ALA A 1 89 ? 26.804 9.936 -85.578 1.00 65.38 89 ALA A N 1
ATOM 691 C CA . ALA A 1 89 ? 27.337 10.660 -86.721 1.00 65.38 89 ALA A CA 1
ATOM 692 C C . ALA A 1 89 ? 28.040 9.637 -87.627 1.00 65.38 89 ALA A C 1
ATOM 694 O O . ALA A 1 89 ? 28.683 8.736 -87.072 1.00 65.38 89 ALA A O 1
ATOM 695 N N . PRO A 1 90 ? 27.899 9.721 -88.968 1.00 67.12 90 PRO A N 1
ATOM 696 C CA . PRO A 1 90 ? 28.608 8.813 -89.861 1.00 67.12 90 PRO A CA 1
ATOM 697 C C . PRO A 1 90 ? 30.050 8.779 -89.386 1.00 67.12 90 PRO A C 1
ATOM 699 O O . PRO A 1 90 ? 30.632 9.847 -89.182 1.00 67.12 90 PRO A O 1
ATOM 702 N N . HIS A 1 91 ? 30.544 7.576 -89.076 1.00 61.69 91 HIS A N 1
ATOM 703 C CA . HIS A 1 91 ? 31.876 7.372 -88.531 1.00 61.69 91 HIS A CA 1
ATOM 704 C C . HIS A 1 91 ? 32.854 8.073 -89.462 1.00 61.69 91 HIS A C 1
ATOM 706 O O . HIS A 1 91 ? 33.242 7.534 -90.495 1.00 61.69 91 HIS A O 1
ATOM 712 N N . ARG A 1 92 ? 33.223 9.310 -89.122 1.00 62.81 92 ARG A N 1
ATOM 713 C CA . ARG A 1 92 ? 34.369 9.947 -89.730 1.00 62.81 92 ARG A CA 1
ATOM 714 C C . ARG A 1 92 ? 35.504 9.055 -89.252 1.00 62.81 92 ARG A C 1
ATOM 716 O O . ARG A 1 92 ? 35.646 8.929 -88.028 1.00 62.81 92 ARG A O 1
ATOM 723 N N . PRO A 1 93 ? 36.224 8.360 -90.150 1.00 64.88 93 PRO A N 1
ATOM 724 C CA . PRO A 1 93 ? 37.395 7.630 -89.713 1.00 64.88 93 PRO A CA 1
ATOM 725 C C . PRO A 1 93 ? 38.219 8.630 -88.900 1.00 64.88 93 PRO A C 1
ATOM 727 O O . PRO A 1 93 ? 38.318 9.795 -89.319 1.00 64.88 93 PRO A O 1
ATOM 730 N N . PRO A 1 94 ? 38.690 8.249 -87.698 1.00 66.50 94 PRO A N 1
ATOM 731 C CA . PRO A 1 94 ? 39.564 9.132 -86.949 1.00 66.50 94 PRO A CA 1
ATOM 732 C C . PRO A 1 94 ? 40.641 9.610 -87.928 1.00 66.50 94 PRO A C 1
ATOM 734 O O . PRO A 1 94 ? 41.080 8.801 -88.757 1.00 66.50 94 PRO A O 1
ATOM 737 N N . PRO A 1 95 ? 41.008 10.908 -87.921 1.00 62.97 95 PRO A N 1
ATOM 738 C CA . PRO A 1 95 ? 42.128 11.358 -88.733 1.00 62.97 95 PRO A CA 1
ATOM 739 C C . PRO A 1 95 ? 43.253 10.362 -88.488 1.00 62.97 95 PRO A C 1
ATOM 741 O O . PRO A 1 95 ? 43.455 9.960 -87.341 1.00 62.97 95 PRO A O 1
ATOM 744 N N . SER A 1 96 ? 43.877 9.881 -89.561 1.00 61.19 96 SER A N 1
ATOM 745 C CA . SER A 1 96 ? 44.989 8.944 -89.503 1.00 61.19 96 SER A CA 1
ATOM 746 C C . SER A 1 96 ? 46.135 9.612 -88.744 1.00 61.19 96 SER A C 1
ATOM 748 O O . SER A 1 96 ? 47.053 10.181 -89.333 1.00 61.19 96 SER A O 1
ATOM 750 N N . GLU A 1 97 ? 46.029 9.613 -87.416 1.00 60.97 97 GLU A N 1
ATOM 751 C CA . GLU A 1 97 ? 47.092 9.940 -86.498 1.00 60.97 97 GLU A CA 1
ATOM 752 C C . GLU A 1 97 ? 48.150 8.891 -86.787 1.00 60.97 97 GLU A C 1
ATOM 754 O O . GLU A 1 97 ? 47.917 7.689 -86.629 1.00 60.97 97 GLU A O 1
ATOM 759 N N . LYS A 1 98 ? 49.296 9.356 -87.292 1.00 61.97 98 LYS A N 1
ATOM 760 C CA . LYS A 1 98 ? 50.497 8.537 -87.427 1.00 61.97 98 LYS A CA 1
ATOM 761 C C . LYS A 1 98 ? 50.624 7.699 -86.151 1.00 61.97 98 LYS A C 1
ATOM 763 O O . LYS A 1 98 ? 50.447 8.273 -85.071 1.00 61.97 98 LYS A O 1
ATOM 768 N N . PRO A 1 99 ? 50.871 6.379 -86.252 1.00 60.19 99 PRO A N 1
ATOM 769 C CA . PRO A 1 99 ? 50.937 5.522 -85.079 1.00 60.19 99 PRO A CA 1
ATOM 770 C C . PRO A 1 99 ? 51.894 6.172 -84.087 1.00 60.19 99 PRO A C 1
ATOM 772 O O . PRO A 1 99 ? 53.060 6.402 -84.414 1.00 60.19 99 PRO A O 1
ATOM 775 N N . LYS A 1 100 ? 51.370 6.558 -82.914 1.00 61.78 100 LYS A N 1
ATOM 776 C CA . LYS A 1 100 ? 52.202 7.102 -81.839 1.00 61.78 100 LYS A CA 1
ATOM 777 C C . LYS A 1 100 ? 53.358 6.120 -81.641 1.00 61.78 100 LYS A C 1
ATOM 779 O O . LYS A 1 100 ? 53.100 4.910 -81.692 1.00 61.78 100 LYS A O 1
ATOM 784 N N . PRO A 1 101 ? 54.602 6.608 -81.486 1.00 68.38 101 PRO A N 1
ATOM 785 C CA . PRO A 1 101 ? 55.745 5.726 -81.305 1.00 68.38 101 PRO A CA 1
ATOM 786 C C . PRO A 1 101 ? 55.392 4.726 -80.208 1.00 68.38 101 PRO A C 1
ATOM 788 O O . PRO A 1 101 ? 54.827 5.117 -79.180 1.00 68.38 101 PRO A O 1
ATOM 791 N N . LYS A 1 102 ? 55.615 3.431 -80.474 1.00 62.44 102 LYS A N 1
ATOM 792 C CA . LYS A 1 102 ? 55.379 2.399 -79.462 1.00 62.44 102 LYS A CA 1
ATOM 793 C C . LYS A 1 102 ? 56.127 2.854 -78.206 1.00 62.44 102 LYS A C 1
ATOM 795 O O . LYS A 1 102 ? 57.307 3.186 -78.336 1.00 62.44 102 LYS A O 1
ATOM 800 N N . PRO A 1 103 ? 55.450 2.948 -77.047 1.00 65.25 103 PRO A N 1
ATOM 801 C CA . PRO A 1 103 ? 56.127 3.333 -75.822 1.00 65.25 103 PRO A CA 1
ATOM 802 C C . PRO A 1 103 ? 57.300 2.378 -75.627 1.00 65.25 103 PRO A C 1
ATOM 804 O O . PRO A 1 103 ? 57.173 1.180 -75.901 1.00 65.25 103 PRO A O 1
ATOM 807 N N . THR A 1 104 ? 58.438 2.919 -75.212 1.00 77.50 104 THR A N 1
ATOM 808 C CA . THR A 1 104 ? 59.581 2.093 -74.828 1.00 77.50 104 THR A CA 1
ATOM 809 C C . THR A 1 104 ? 59.133 1.132 -73.723 1.00 77.50 104 THR A C 1
ATOM 811 O O . THR A 1 104 ? 58.219 1.453 -72.954 1.00 77.50 104 THR A O 1
ATOM 814 N N . GLU A 1 105 ? 59.716 -0.068 -73.656 1.00 78.75 105 GLU A N 1
ATOM 815 C CA . GLU A 1 105 ? 59.311 -1.086 -72.669 1.00 78.75 105 GLU A CA 1
ATOM 816 C C . GLU A 1 105 ? 59.341 -0.522 -71.238 1.00 78.75 105 GLU A C 1
ATOM 818 O O . GLU A 1 105 ? 58.398 -0.720 -70.473 1.00 78.75 105 GLU A O 1
ATOM 823 N N . GLU A 1 106 ? 60.325 0.332 -70.943 1.00 80.56 106 GLU A N 1
ATOM 824 C CA . GLU A 1 106 ? 60.443 1.067 -69.680 1.00 80.56 106 GLU A CA 1
ATOM 825 C C . GLU A 1 106 ? 59.241 1.987 -69.386 1.00 80.56 106 GLU A C 1
ATOM 827 O O . GLU A 1 106 ? 58.743 2.027 -68.259 1.00 80.56 106 GLU A O 1
ATOM 832 N N . GLU A 1 107 ? 58.719 2.712 -70.382 1.00 83.00 107 GLU A N 1
ATOM 833 C CA . GLU A 1 107 ? 57.566 3.604 -70.200 1.00 83.00 107 GLU A CA 1
ATOM 834 C C . GLU A 1 107 ? 56.260 2.808 -70.012 1.00 83.00 107 GLU A C 1
ATOM 836 O O . GLU A 1 107 ? 55.367 3.203 -69.247 1.00 83.00 107 GLU A O 1
ATOM 841 N N . ALA A 1 108 ? 56.142 1.664 -70.692 1.00 82.94 108 ALA A N 1
ATOM 842 C CA . ALA A 1 108 ? 55.018 0.748 -70.530 1.00 82.94 108 ALA A CA 1
ATOM 843 C C . ALA A 1 108 ? 55.016 0.095 -69.137 1.00 82.94 108 ALA A C 1
ATOM 845 O O . ALA A 1 108 ? 53.955 0.006 -68.504 1.00 82.94 108 ALA A O 1
ATOM 846 N N . ASP A 1 109 ? 56.187 -0.292 -68.633 1.00 87.00 109 ASP A N 1
ATOM 847 C CA . ASP A 1 109 ? 56.352 -0.882 -67.306 1.00 87.00 109 ASP A CA 1
ATOM 848 C C . ASP A 1 109 ? 56.143 0.137 -66.185 1.00 87.00 109 ASP A C 1
ATOM 850 O O . ASP A 1 109 ? 55.436 -0.161 -65.216 1.00 87.00 109 ASP A O 1
ATOM 854 N N . LEU A 1 110 ? 56.612 1.378 -66.350 1.00 87.75 110 LEU A N 1
ATOM 855 C CA . LEU A 1 110 ? 56.319 2.464 -65.412 1.00 87.75 110 LEU A CA 1
ATOM 856 C C . LEU A 1 110 ? 54.808 2.735 -65.322 1.00 87.75 110 LEU A C 1
ATOM 858 O O . LEU A 1 110 ? 54.247 2.828 -64.226 1.00 87.75 110 LEU A O 1
ATOM 862 N N . LYS A 1 111 ? 54.107 2.788 -66.463 1.00 88.88 111 LYS A N 1
ATOM 863 C CA . LYS A 1 111 ? 52.639 2.930 -66.498 1.00 88.88 111 LYS A CA 1
ATOM 864 C C . LYS A 1 111 ? 51.924 1.724 -65.884 1.00 88.88 111 LYS A C 1
ATOM 866 O O . LYS A 1 111 ? 50.890 1.896 -65.231 1.00 88.88 111 LYS A O 1
ATOM 871 N N . ARG A 1 112 ? 52.446 0.506 -66.057 1.00 89.69 112 ARG A N 1
ATOM 872 C CA . ARG A 1 112 ? 51.915 -0.709 -65.417 1.00 89.69 112 ARG A CA 1
ATOM 873 C C . ARG A 1 112 ? 52.070 -0.630 -63.896 1.00 89.69 112 ARG A C 1
ATOM 875 O O . ARG A 1 112 ? 51.090 -0.852 -63.184 1.00 89.69 112 ARG A O 1
ATOM 882 N N . ALA A 1 113 ? 53.244 -0.239 -63.401 1.00 90.25 113 ALA A N 1
ATOM 883 C CA . ALA A 1 113 ? 53.513 -0.045 -61.977 1.00 90.25 113 ALA A CA 1
ATOM 884 C C . ALA A 1 113 ? 52.603 1.034 -61.361 1.00 90.25 113 ALA A C 1
ATOM 886 O O . ALA A 1 113 ? 51.991 0.798 -60.318 1.00 90.25 113 ALA A O 1
ATOM 887 N N . GLN A 1 114 ? 52.413 2.167 -62.047 1.00 92.88 114 GLN A N 1
ATOM 888 C CA . GLN A 1 114 ? 51.482 3.222 -61.625 1.00 92.88 114 GLN A CA 1
ATOM 889 C C . GLN A 1 114 ? 50.033 2.722 -61.534 1.00 92.88 114 GLN A C 1
ATOM 891 O O . GLN A 1 114 ? 49.335 3.022 -60.567 1.00 92.88 114 GLN A O 1
ATOM 896 N N . ARG A 1 115 ? 49.574 1.907 -62.494 1.00 91.38 115 ARG A N 1
ATOM 897 C CA . ARG A 1 115 ? 48.237 1.285 -62.444 1.00 91.38 115 ARG A CA 1
ATOM 898 C C . ARG A 1 115 ? 48.102 0.299 -61.288 1.00 91.38 115 ARG A C 1
ATOM 900 O O . ARG A 1 115 ? 47.059 0.284 -60.639 1.00 91.38 115 ARG A O 1
ATOM 907 N N . HIS A 1 116 ? 49.132 -0.502 -61.008 1.00 94.12 116 HIS A N 1
ATOM 908 C CA . HIS A 1 116 ? 49.134 -1.402 -59.852 1.00 94.12 116 HIS A CA 1
ATOM 909 C C . HIS A 1 116 ? 49.102 -0.633 -58.528 1.00 94.12 116 HIS A C 1
ATOM 911 O O . HIS A 1 116 ? 48.337 -1.010 -57.641 1.00 94.12 116 HIS A O 1
ATOM 917 N N . HIS A 1 117 ? 49.858 0.463 -58.413 1.00 94.25 117 HIS A N 1
ATOM 918 C CA . HIS A 1 117 ? 49.823 1.346 -57.248 1.00 94.25 117 HIS A CA 1
ATOM 919 C C . HIS A 1 117 ? 48.437 1.975 -57.063 1.00 94.25 117 HIS A C 1
ATOM 921 O O . HIS A 1 117 ? 47.827 1.809 -56.010 1.00 94.25 117 HIS A O 1
ATOM 927 N N . ALA A 1 118 ? 47.880 2.584 -58.113 1.00 93.94 118 ALA A N 1
ATOM 928 C CA . ALA A 1 118 ? 46.543 3.177 -58.081 1.00 93.94 118 ALA A CA 1
ATOM 929 C C . ALA A 1 118 ? 45.451 2.140 -57.751 1.00 93.94 118 ALA A C 1
ATOM 931 O O . ALA A 1 118 ? 44.531 2.416 -56.981 1.00 93.94 118 ALA A O 1
ATOM 932 N N . ALA A 1 119 ? 45.559 0.915 -58.279 1.00 94.25 119 ALA A N 1
ATOM 933 C CA . ALA A 1 119 ? 44.644 -0.176 -57.948 1.00 94.25 119 ALA A CA 1
ATOM 934 C C . ALA A 1 119 ? 44.794 -0.641 -56.488 1.00 94.25 119 ALA A C 1
ATOM 936 O O . ALA A 1 119 ? 43.793 -0.956 -55.839 1.00 94.25 119 ALA A O 1
ATOM 937 N N . ALA A 1 120 ? 46.017 -0.677 -55.951 1.00 93.50 120 ALA A N 1
ATOM 938 C CA . ALA A 1 120 ? 46.272 -0.998 -54.549 1.00 93.50 120 ALA A CA 1
ATOM 939 C C . ALA A 1 120 ? 45.728 0.092 -53.610 1.00 93.50 120 ALA A C 1
ATOM 941 O O . ALA A 1 120 ? 45.090 -0.229 -52.605 1.00 93.50 120 ALA A O 1
ATOM 942 N N . GLU A 1 121 ? 45.898 1.367 -53.957 1.00 95.19 121 GLU A N 1
ATOM 943 C CA . GLU A 1 121 ? 45.325 2.498 -53.222 1.00 95.19 121 GLU A CA 1
ATOM 944 C C . GLU A 1 121 ? 43.796 2.490 -53.257 1.00 95.19 121 GLU A C 1
ATOM 946 O O . GLU A 1 121 ? 43.161 2.633 -52.212 1.00 95.19 121 GLU A O 1
ATOM 951 N N . ALA A 1 122 ? 43.187 2.225 -54.415 1.00 94.62 122 ALA A N 1
ATOM 952 C CA . ALA A 1 122 ? 41.737 2.085 -54.528 1.00 94.62 122 ALA A CA 1
ATOM 953 C C . ALA A 1 122 ? 41.202 0.956 -53.627 1.00 94.62 122 ALA A C 1
ATOM 955 O O . ALA A 1 122 ? 40.198 1.137 -52.935 1.00 94.62 122 ALA A O 1
ATOM 956 N N . ARG A 1 123 ? 41.898 -0.190 -53.560 1.00 95.38 123 ARG A N 1
ATOM 957 C CA . ARG A 1 123 ? 41.550 -1.292 -52.641 1.00 95.38 123 ARG A CA 1
ATOM 958 C C . ARG A 1 123 ? 41.662 -0.874 -51.174 1.00 95.38 123 ARG A C 1
ATOM 960 O O . ARG A 1 123 ? 40.755 -1.178 -50.402 1.00 95.38 123 ARG A O 1
ATOM 967 N N . ARG A 1 124 ? 42.719 -0.144 -50.793 1.00 94.50 124 ARG A N 1
ATOM 968 C CA . ARG A 1 124 ? 42.886 0.399 -49.430 1.00 94.50 124 ARG A CA 1
ATOM 969 C C . ARG A 1 124 ? 41.757 1.364 -49.065 1.00 94.50 124 ARG A C 1
ATOM 971 O O . ARG A 1 124 ? 41.176 1.233 -47.993 1.00 94.50 124 ARG A O 1
ATOM 978 N N . GLN A 1 125 ? 41.378 2.265 -49.972 1.00 95.06 125 GLN A N 1
ATOM 979 C CA . GLN A 1 125 ? 40.267 3.199 -49.753 1.00 95.06 125 GLN A CA 1
ATOM 980 C C . GLN A 1 125 ? 38.918 2.481 -49.595 1.00 95.06 125 GLN A C 1
ATOM 982 O O . GLN A 1 125 ? 38.100 2.880 -48.764 1.00 95.06 125 GLN A O 1
ATOM 987 N N . VAL A 1 126 ? 38.669 1.415 -50.364 1.00 96.44 126 VAL A N 1
ATOM 988 C CA . VAL A 1 126 ? 37.461 0.585 -50.204 1.00 96.44 126 VAL A CA 1
ATOM 989 C C . VAL A 1 126 ? 37.463 -0.110 -48.844 1.00 96.44 126 VAL A C 1
ATOM 991 O O . VAL A 1 126 ? 36.471 -0.011 -48.124 1.00 96.44 126 VAL A O 1
ATOM 994 N N . GLN A 1 127 ? 38.580 -0.732 -48.453 1.00 95.19 127 GLN A N 1
ATOM 995 C CA . GLN A 1 127 ? 38.715 -1.368 -47.140 1.00 95.19 127 GLN A CA 1
ATOM 996 C C . GLN A 1 127 ? 38.496 -0.367 -45.998 1.00 95.19 127 GLN A C 1
ATOM 998 O O . GLN A 1 127 ? 37.747 -0.659 -45.070 1.00 95.19 127 GLN A O 1
ATOM 1003 N N . GLU A 1 128 ? 39.065 0.836 -46.079 1.00 96.25 128 GLU A N 1
ATOM 1004 C CA . GLU A 1 128 ? 38.870 1.880 -45.069 1.00 96.25 128 GLU A CA 1
ATOM 1005 C C . GLU A 1 128 ? 37.413 2.374 -45.001 1.00 96.25 128 GLU A C 1
ATOM 1007 O O . GLU A 1 128 ? 36.853 2.582 -43.923 1.00 96.25 128 GLU A O 1
ATOM 1012 N N . ARG A 1 129 ? 36.743 2.529 -46.149 1.00 95.94 129 ARG A N 1
ATOM 1013 C CA . ARG A 1 129 ? 35.310 2.865 -46.179 1.00 95.94 129 ARG A CA 1
ATOM 1014 C C . ARG A 1 129 ? 34.464 1.760 -45.556 1.00 95.94 129 ARG A C 1
ATOM 1016 O O . ARG A 1 129 ? 33.512 2.063 -44.836 1.00 95.94 129 ARG A O 1
ATOM 1023 N N . GLU A 1 130 ? 34.794 0.497 -45.805 1.00 96.62 130 GLU A N 1
ATOM 1024 C CA . GLU A 1 130 ? 34.104 -0.640 -45.198 1.00 96.62 130 GLU A CA 1
ATOM 1025 C C . GLU A 1 130 ? 34.332 -0.724 -43.688 1.00 96.62 130 GLU A C 1
ATOM 1027 O O . GLU A 1 130 ? 33.366 -0.933 -42.952 1.00 96.62 130 GLU A O 1
ATOM 1032 N N . THR A 1 131 ? 35.556 -0.509 -43.195 1.00 96.31 131 THR A N 1
ATOM 1033 C CA . THR A 1 131 ? 35.828 -0.491 -41.748 1.00 96.31 131 THR A CA 1
ATOM 1034 C C . THR A 1 131 ? 35.110 0.667 -41.066 1.00 96.31 131 THR A C 1
ATOM 1036 O O . THR A 1 131 ? 34.462 0.446 -40.043 1.00 96.31 131 THR A O 1
ATOM 1039 N N . ARG A 1 132 ? 35.104 1.869 -41.663 1.00 96.56 132 ARG A N 1
ATOM 1040 C CA . ARG A 1 132 ? 34.317 3.017 -41.173 1.00 96.56 132 ARG A CA 1
ATOM 1041 C C . ARG A 1 132 ? 32.816 2.716 -41.154 1.00 96.56 132 ARG A C 1
ATOM 1043 O O . ARG A 1 132 ? 32.150 3.019 -40.166 1.00 96.56 132 ARG A O 1
ATOM 1050 N N . ARG A 1 133 ? 32.274 2.074 -42.199 1.00 96.44 133 ARG A N 1
ATOM 1051 C CA . ARG A 1 133 ? 30.863 1.639 -42.243 1.00 96.44 133 ARG A CA 1
ATOM 1052 C C . ARG A 1 133 ? 30.548 0.612 -41.157 1.00 96.44 133 ARG A C 1
ATOM 1054 O O . ARG A 1 133 ? 29.547 0.764 -40.464 1.00 96.44 133 ARG A O 1
ATOM 1061 N N . ARG A 1 134 ? 31.401 -0.401 -40.968 1.00 95.88 134 ARG A N 1
ATOM 1062 C CA . ARG A 1 134 ? 31.244 -1.413 -39.908 1.00 95.88 134 ARG A CA 1
ATOM 1063 C C . ARG A 1 134 ? 31.325 -0.788 -38.516 1.00 95.88 134 ARG A C 1
ATOM 1065 O O . ARG A 1 134 ? 30.491 -1.104 -37.676 1.00 95.88 134 ARG A O 1
ATOM 1072 N N . ALA A 1 135 ? 32.266 0.129 -38.289 1.00 95.62 135 ALA A N 1
ATOM 1073 C CA . ALA A 1 135 ? 32.399 0.856 -37.029 1.00 95.62 135 ALA A CA 1
ATOM 1074 C C . ALA A 1 135 ? 31.175 1.745 -36.749 1.00 95.62 135 ALA A C 1
ATOM 1076 O O . ALA A 1 135 ? 30.646 1.728 -35.641 1.00 95.62 135 ALA A O 1
ATOM 1077 N N . SER A 1 136 ? 30.673 2.460 -37.761 1.00 96.62 136 SER A N 1
ATOM 1078 C CA . SER A 1 136 ? 29.448 3.261 -37.652 1.00 96.62 136 SER A CA 1
ATOM 1079 C C . SER A 1 136 ? 28.220 2.394 -37.353 1.00 96.62 136 SER A C 1
ATOM 1081 O O . SER A 1 136 ? 27.450 2.722 -36.452 1.00 96.62 136 SER A O 1
ATOM 1083 N N . ALA A 1 137 ? 28.072 1.250 -38.028 1.00 96.19 137 ALA A N 1
ATOM 1084 C CA . ALA A 1 137 ? 26.994 0.300 -37.761 1.00 96.19 137 ALA A CA 1
ATOM 1085 C C . ALA A 1 137 ? 27.095 -0.321 -36.355 1.00 96.19 137 ALA A C 1
ATOM 1087 O O . ALA A 1 137 ? 26.084 -0.477 -35.675 1.00 96.19 137 ALA A O 1
ATOM 1088 N N . ALA A 1 138 ? 28.306 -0.641 -35.888 1.00 95.75 138 ALA A N 1
ATOM 1089 C CA . ALA A 1 138 ? 28.532 -1.128 -34.528 1.00 95.75 138 ALA A CA 1
ATOM 1090 C C . ALA A 1 138 ? 28.191 -0.060 -33.475 1.00 95.75 138 ALA A C 1
ATOM 1092 O O . ALA A 1 138 ? 27.546 -0.368 -32.475 1.00 95.75 138 ALA A O 1
ATOM 1093 N N . ALA A 1 139 ? 28.557 1.202 -33.720 1.00 95.81 139 ALA A N 1
ATOM 1094 C CA . ALA A 1 139 ? 28.195 2.319 -32.853 1.00 95.81 139 ALA A CA 1
ATOM 1095 C C . ALA A 1 139 ? 26.675 2.560 -32.819 1.00 95.81 139 ALA A C 1
ATOM 1097 O O . ALA A 1 139 ? 26.133 2.828 -31.749 1.00 95.81 139 ALA A O 1
ATOM 1098 N N . ALA A 1 140 ? 25.981 2.424 -33.955 1.00 96.12 140 ALA A N 1
ATOM 1099 C CA . ALA A 1 140 ? 24.522 2.516 -34.018 1.00 96.12 140 ALA A CA 1
ATOM 1100 C C . ALA A 1 140 ? 23.847 1.409 -33.191 1.00 96.12 140 ALA A C 1
ATOM 1102 O O . ALA A 1 140 ? 23.031 1.714 -32.328 1.00 96.12 140 ALA A O 1
ATOM 1103 N N . ARG A 1 141 ? 24.275 0.149 -33.356 1.00 97.12 141 ARG A N 1
ATOM 1104 C CA . ARG A 1 141 ? 23.776 -0.981 -32.547 1.00 97.12 141 ARG A CA 1
ATOM 1105 C C . ARG A 1 141 ? 24.018 -0.785 -31.054 1.00 97.12 141 ARG A C 1
ATOM 1107 O O . ARG A 1 141 ? 23.176 -1.155 -30.245 1.00 97.12 141 ARG A O 1
ATOM 1114 N N . LYS A 1 142 ? 25.163 -0.205 -30.681 1.00 96.69 142 LYS A N 1
ATOM 1115 C CA . LYS A 1 142 ? 25.455 0.114 -29.281 1.00 96.69 142 LYS A CA 1
ATOM 1116 C C . LYS A 1 142 ? 24.475 1.153 -28.730 1.00 96.69 142 LYS A C 1
ATOM 1118 O O . LYS A 1 142 ? 23.934 0.936 -27.657 1.00 96.69 142 LYS A O 1
ATOM 1123 N N . ARG A 1 143 ? 24.199 2.228 -29.478 1.00 96.75 143 ARG A N 1
ATOM 1124 C CA . ARG A 1 143 ? 23.207 3.243 -29.079 1.00 96.75 143 ARG A CA 1
ATOM 1125 C C . ARG A 1 143 ? 21.814 2.642 -28.914 1.00 96.75 143 ARG A C 1
ATOM 1127 O O . ARG A 1 143 ? 21.180 2.886 -27.903 1.00 96.75 143 ARG A O 1
ATOM 1134 N N . GLU A 1 144 ? 21.381 1.802 -29.853 1.00 96.56 144 GLU A N 1
ATOM 1135 C CA . GLU A 1 144 ? 20.097 1.097 -29.751 1.00 96.56 144 GLU A CA 1
ATOM 1136 C C . GLU A 1 144 ? 20.032 0.198 -28.505 1.00 96.56 144 GLU A C 1
ATOM 1138 O O . GLU A 1 144 ? 19.015 0.169 -27.814 1.00 96.56 144 GLU A O 1
ATOM 1143 N N . ALA A 1 145 ? 21.119 -0.511 -28.184 1.00 97.00 145 ALA A N 1
ATOM 1144 C CA . ALA A 1 145 ? 21.201 -1.327 -26.975 1.00 97.00 145 ALA A CA 1
ATOM 1145 C C . ALA A 1 145 ? 21.161 -0.476 -25.692 1.00 97.00 145 ALA A C 1
ATOM 1147 O O . ALA A 1 145 ? 20.443 -0.829 -24.755 1.00 97.00 145 ALA A O 1
ATOM 1148 N N . ASP A 1 146 ? 21.881 0.648 -25.662 1.00 96.19 146 ASP A N 1
ATOM 1149 C CA . ASP A 1 146 ? 21.884 1.591 -24.539 1.00 96.19 146 ASP A CA 1
ATOM 1150 C C . ASP A 1 146 ? 20.488 2.227 -24.347 1.00 96.19 146 ASP A C 1
ATOM 1152 O O . ASP A 1 146 ? 19.992 2.312 -23.220 1.00 96.19 146 ASP A O 1
ATOM 1156 N N . ASP A 1 147 ? 19.802 2.589 -25.437 1.00 97.12 147 ASP A N 1
ATOM 1157 C CA . ASP A 1 147 ? 18.436 3.126 -25.420 1.00 97.12 147 ASP A CA 1
ATOM 1158 C C . ASP A 1 147 ? 17.421 2.091 -24.909 1.00 97.12 147 ASP A C 1
ATOM 1160 O O . ASP A 1 147 ? 16.548 2.413 -24.097 1.00 97.12 147 ASP A O 1
ATOM 1164 N N . LEU A 1 148 ? 17.538 0.829 -25.339 1.00 97.38 148 LEU A N 1
ATOM 1165 C CA . LEU A 1 148 ? 16.703 -0.266 -24.836 1.00 97.38 148 LEU A CA 1
ATOM 1166 C C . LEU A 1 148 ? 16.954 -0.524 -23.346 1.00 97.38 148 LEU A C 1
ATOM 1168 O O . LEU A 1 148 ? 15.997 -0.673 -22.583 1.00 97.38 148 LEU A O 1
ATOM 1172 N N . ALA A 1 149 ? 18.215 -0.518 -22.908 1.00 97.38 149 ALA A N 1
ATOM 1173 C CA . ALA A 1 149 ? 18.564 -0.655 -21.497 1.00 97.38 149 ALA A CA 1
ATOM 1174 C C . ALA A 1 149 ? 17.980 0.497 -20.659 1.00 97.38 149 ALA A C 1
ATOM 1176 O O . ALA A 1 149 ? 17.397 0.258 -19.598 1.00 97.38 149 ALA A O 1
ATOM 1177 N N . ALA A 1 150 ? 18.044 1.734 -21.162 1.00 97.00 150 ALA A N 1
ATOM 1178 C CA . ALA A 1 150 ? 17.434 2.893 -20.516 1.00 97.00 150 ALA A CA 1
ATOM 1179 C C . ALA A 1 150 ? 15.902 2.767 -20.421 1.00 97.00 150 ALA A C 1
ATOM 1181 O O . ALA A 1 150 ? 15.318 3.071 -19.376 1.00 97.00 150 ALA A O 1
ATOM 1182 N N . GLN A 1 151 ? 15.240 2.268 -21.471 1.00 96.94 151 GLN A N 1
ATOM 1183 C CA . GLN A 1 151 ? 13.798 2.000 -21.451 1.00 96.94 151 GLN A CA 1
ATOM 1184 C C . GLN A 1 151 ? 13.424 0.912 -20.437 1.00 96.94 151 GLN A C 1
ATOM 1186 O O . GLN A 1 151 ? 12.450 1.075 -19.695 1.00 96.94 151 GLN A O 1
ATOM 1191 N N . MET A 1 152 ? 14.195 -0.176 -20.366 1.00 96.56 152 MET A N 1
ATOM 1192 C CA . MET A 1 152 ? 13.982 -1.245 -19.386 1.00 96.56 152 MET A CA 1
ATOM 1193 C C . MET A 1 152 ? 14.141 -0.730 -17.953 1.00 96.56 152 MET A C 1
ATOM 1195 O O . MET A 1 152 ? 13.239 -0.933 -17.141 1.00 96.56 152 MET A O 1
ATOM 1199 N N . ALA A 1 153 ? 15.206 0.025 -17.668 1.00 97.00 153 ALA A N 1
ATOM 1200 C CA . ALA A 1 153 ? 15.429 0.632 -16.356 1.00 97.00 153 ALA A CA 1
ATOM 1201 C C . ALA A 1 153 ? 14.310 1.621 -15.973 1.00 97.00 153 ALA A C 1
ATOM 1203 O O . ALA A 1 153 ? 13.840 1.644 -14.833 1.00 97.00 153 ALA A O 1
ATOM 1204 N N . ALA A 1 154 ? 13.823 2.420 -16.930 1.00 96.69 154 ALA A N 1
ATOM 1205 C CA . ALA A 1 154 ? 12.697 3.324 -16.703 1.00 96.69 154 ALA A CA 1
ATOM 1206 C C . ALA A 1 154 ? 11.391 2.564 -16.407 1.00 96.69 154 ALA A C 1
ATOM 1208 O O . ALA A 1 154 ? 10.614 2.979 -15.542 1.00 96.69 154 ALA A O 1
ATOM 1209 N N . ASN A 1 155 ? 11.146 1.451 -17.102 1.00 96.31 155 ASN A N 1
ATOM 1210 C CA . ASN A 1 155 ? 9.984 0.598 -16.863 1.00 96.31 155 ASN A CA 1
ATOM 1211 C C . ASN A 1 155 ? 10.056 -0.098 -15.500 1.00 96.31 155 ASN A C 1
ATOM 1213 O O . ASN A 1 155 ? 9.059 -0.094 -14.778 1.00 96.31 155 ASN A O 1
ATOM 1217 N N . GLU A 1 156 ? 11.220 -0.613 -15.111 1.00 97.00 156 GLU A N 1
ATOM 1218 C CA . GLU A 1 156 ? 11.444 -1.210 -13.792 1.00 97.00 156 GLU A CA 1
ATOM 1219 C C . GLU A 1 156 ? 11.226 -0.185 -12.674 1.00 97.00 156 GLU A C 1
ATOM 1221 O O . GLU A 1 156 ? 10.466 -0.431 -11.737 1.00 97.00 156 GLU A O 1
ATOM 1226 N N . LYS A 1 157 ? 11.781 1.027 -12.812 1.00 97.12 157 LYS A N 1
ATOM 1227 C CA . LYS A 1 157 ? 11.536 2.117 -11.857 1.00 97.12 157 LYS A CA 1
ATOM 1228 C C . LYS A 1 157 ? 10.042 2.420 -11.717 1.00 97.12 157 LYS A C 1
ATOM 1230 O O . LYS A 1 157 ? 9.537 2.530 -10.602 1.00 97.12 157 LYS A O 1
ATOM 1235 N N . ARG A 1 158 ? 9.310 2.507 -12.835 1.00 96.06 158 ARG A N 1
ATOM 1236 C CA . ARG A 1 158 ? 7.851 2.716 -12.826 1.00 96.06 158 ARG A CA 1
ATOM 1237 C C . ARG A 1 158 ? 7.109 1.569 -12.138 1.00 96.06 158 ARG A C 1
ATOM 1239 O O . ARG A 1 158 ? 6.123 1.830 -11.449 1.00 96.06 158 ARG A O 1
ATOM 1246 N N . GLN A 1 159 ? 7.545 0.324 -12.325 1.00 95.75 159 GLN A N 1
ATOM 1247 C CA . GLN A 1 159 ? 6.968 -0.833 -11.640 1.00 95.75 159 GLN A CA 1
ATOM 1248 C C . GLN A 1 159 ? 7.220 -0.766 -10.133 1.00 95.75 159 GLN A C 1
ATOM 1250 O O . GLN A 1 159 ? 6.269 -0.895 -9.366 1.00 95.75 159 GLN A O 1
ATOM 1255 N N . ASN A 1 160 ? 8.446 -0.461 -9.712 1.00 96.50 160 ASN A N 1
ATOM 1256 C CA . ASN A 1 160 ? 8.800 -0.315 -8.300 1.00 96.50 160 ASN A CA 1
ATOM 1257 C C . ASN A 1 160 ? 8.029 0.836 -7.635 1.00 96.50 160 ASN A C 1
ATOM 1259 O O . ASN A 1 160 ? 7.504 0.678 -6.534 1.00 96.50 160 ASN A O 1
ATOM 1263 N N . ASP A 1 161 ? 7.872 1.972 -8.320 1.00 95.69 161 ASP A N 1
ATOM 1264 C CA . ASP A 1 161 ? 7.074 3.098 -7.827 1.00 95.69 161 ASP A CA 1
ATOM 1265 C C . ASP A 1 161 ? 5.588 2.733 -7.684 1.00 95.69 161 ASP A C 1
ATOM 1267 O O . ASP A 1 161 ? 4.944 3.137 -6.711 1.00 95.69 161 ASP A O 1
ATOM 1271 N N . ARG A 1 162 ? 5.032 1.952 -8.623 1.00 96.44 162 ARG A N 1
ATOM 1272 C CA . ARG A 1 162 ? 3.664 1.415 -8.512 1.00 96.44 162 ARG A CA 1
ATOM 1273 C C . ARG A 1 162 ? 3.546 0.459 -7.328 1.00 96.44 162 ARG A C 1
ATOM 1275 O O . ARG A 1 162 ? 2.713 0.699 -6.465 1.00 96.44 162 ARG A O 1
ATOM 1282 N N . GLN A 1 163 ? 4.437 -0.524 -7.209 1.00 96.25 163 GLN A N 1
ATOM 1283 C CA . GLN A 1 163 ? 4.459 -1.464 -6.082 1.00 96.25 163 GLN A CA 1
ATOM 1284 C C . GLN A 1 163 ? 4.601 -0.749 -4.728 1.00 96.25 163 GLN A C 1
ATOM 1286 O O . GLN A 1 163 ? 3.952 -1.111 -3.743 1.00 96.25 163 GLN A O 1
ATOM 1291 N N . ARG A 1 164 ? 5.407 0.316 -4.663 1.00 97.44 164 ARG A N 1
ATOM 1292 C CA . ARG A 1 164 ? 5.536 1.151 -3.465 1.00 97.44 164 ARG A CA 1
ATOM 1293 C C . ARG A 1 164 ? 4.234 1.885 -3.144 1.00 97.44 164 ARG A C 1
ATOM 1295 O O . ARG A 1 164 ? 3.823 1.909 -1.988 1.00 97.44 164 ARG A O 1
ATOM 1302 N N . LYS A 1 165 ? 3.563 2.466 -4.139 1.00 96.81 165 LYS A N 1
ATOM 1303 C CA . LYS A 1 165 ? 2.254 3.114 -3.940 1.00 96.81 165 LYS A CA 1
ATOM 1304 C C . LYS A 1 165 ? 1.190 2.109 -3.505 1.00 96.81 165 LYS A C 1
ATOM 1306 O O . LYS A 1 165 ? 0.457 2.380 -2.557 1.00 96.81 165 LYS A O 1
ATOM 1311 N N . ASP A 1 166 ? 1.157 0.941 -4.132 1.00 96.25 166 ASP A N 1
ATOM 1312 C CA . ASP A 1 166 ? 0.203 -0.121 -3.823 1.00 96.25 166 ASP A CA 1
ATOM 1313 C C . ASP A 1 166 ? 0.422 -0.676 -2.411 1.00 96.25 166 ASP A C 1
ATOM 1315 O O . ASP A 1 166 ? -0.544 -0.866 -1.674 1.00 96.25 166 ASP A O 1
ATOM 1319 N N . SER A 1 167 ? 1.675 -0.849 -1.976 1.00 95.88 167 SER A N 1
ATOM 1320 C CA . SER A 1 167 ? 1.981 -1.283 -0.606 1.00 95.88 167 SER A CA 1
ATOM 1321 C C . SER A 1 167 ? 1.593 -0.239 0.447 1.00 95.88 167 SER A C 1
ATOM 1323 O O . SER A 1 167 ? 1.036 -0.603 1.484 1.00 95.88 167 SER A O 1
ATOM 1325 N N . ILE A 1 168 ? 1.791 1.057 0.171 1.00 96.75 168 ILE A N 1
ATOM 1326 C CA . ILE A 1 168 ? 1.316 2.149 1.038 1.00 96.75 168 ILE A CA 1
ATOM 1327 C C . ILE A 1 168 ? -0.214 2.148 1.118 1.00 96.75 168 ILE A C 1
ATOM 1329 O O . ILE A 1 168 ? -0.778 2.237 2.210 1.00 96.75 168 ILE A O 1
ATOM 1333 N N . ASN A 1 169 ? -0.899 2.027 -0.018 1.00 96.69 169 ASN A N 1
ATOM 1334 C CA . ASN A 1 169 ? -2.360 2.002 -0.059 1.00 96.69 169 ASN A CA 1
ATOM 1335 C C . ASN A 1 169 ? -2.921 0.770 0.664 1.00 96.69 169 ASN A C 1
ATOM 1337 O O . ASN A 1 169 ? -3.872 0.890 1.436 1.00 96.69 169 ASN A O 1
ATOM 1341 N N . ALA A 1 170 ? -2.291 -0.394 0.496 1.00 96.88 170 ALA A N 1
ATOM 1342 C CA . ALA A 1 170 ? -2.639 -1.606 1.226 1.00 96.88 170 ALA A CA 1
ATOM 1343 C C . ALA A 1 170 ? -2.421 -1.450 2.741 1.00 96.88 170 ALA A C 1
ATOM 1345 O O . ALA A 1 170 ? -3.256 -1.897 3.528 1.00 96.88 170 ALA A O 1
ATOM 1346 N N . ALA A 1 171 ? -1.343 -0.786 3.170 1.00 96.38 171 ALA A N 1
ATOM 1347 C CA . ALA A 1 171 ? -1.098 -0.496 4.582 1.00 96.38 171 ALA A CA 1
ATOM 1348 C C . ALA A 1 171 ? -2.175 0.429 5.172 1.00 96.38 171 ALA A C 1
ATOM 1350 O O . ALA A 1 171 ? -2.735 0.115 6.223 1.00 96.38 171 ALA A O 1
ATOM 1351 N N . LYS A 1 172 ? -2.534 1.505 4.458 1.00 97.94 172 LYS A N 1
ATOM 1352 C CA . LYS A 1 172 ? -3.630 2.408 4.849 1.00 97.94 172 LYS A CA 1
ATOM 1353 C C . LYS A 1 172 ? -4.973 1.683 4.935 1.00 97.94 172 LYS A C 1
ATOM 1355 O O . LYS A 1 172 ? -5.733 1.911 5.870 1.00 97.94 172 LYS A O 1
ATOM 1360 N N . ALA A 1 173 ? -5.257 0.777 3.998 1.00 96.88 173 ALA A N 1
ATOM 1361 C CA . ALA A 1 173 ? -6.478 -0.026 4.023 1.00 96.88 173 ALA A CA 1
ATOM 1362 C C . ALA A 1 173 ? -6.536 -0.951 5.253 1.00 96.88 173 ALA A C 1
ATOM 1364 O O . ALA A 1 173 ? -7.562 -1.002 5.930 1.00 96.88 173 ALA A O 1
ATOM 1365 N N . ARG A 1 174 ? -5.423 -1.622 5.588 1.00 97.19 174 ARG A N 1
ATOM 1366 C CA . ARG A 1 174 ? -5.315 -2.455 6.802 1.00 97.19 174 ARG A CA 1
ATOM 1367 C C . ARG A 1 174 ? -5.499 -1.633 8.075 1.00 97.19 174 ARG A C 1
ATOM 1369 O O . ARG A 1 174 ? -6.146 -2.085 9.013 1.00 97.19 174 ARG A O 1
ATOM 1376 N N . GLU A 1 175 ? -4.939 -0.430 8.122 1.00 97.19 175 GLU A N 1
ATOM 1377 C CA . GLU A 1 175 ? -5.112 0.474 9.257 1.00 97.19 175 GLU A CA 1
ATOM 1378 C C . GLU A 1 175 ? -6.564 0.935 9.413 1.00 97.19 175 GLU A C 1
ATOM 1380 O O . GLU A 1 175 ? -7.112 0.858 10.512 1.00 97.19 175 GLU A O 1
ATOM 1385 N N . ALA A 1 176 ? -7.219 1.314 8.315 1.00 96.69 176 ALA A N 1
ATOM 1386 C CA . ALA A 1 176 ? -8.635 1.665 8.323 1.00 96.69 176 ALA A CA 1
ATOM 1387 C C . ALA A 1 176 ? -9.517 0.497 8.797 1.00 96.69 176 ALA A C 1
ATOM 1389 O O . ALA A 1 176 ? -10.471 0.707 9.544 1.00 96.69 176 ALA A O 1
ATOM 1390 N N . GLU A 1 177 ? -9.195 -0.739 8.408 1.00 97.44 177 GLU A N 1
ATOM 1391 C CA . GLU A 1 177 ? -9.905 -1.930 8.878 1.00 97.44 177 GLU A CA 1
ATOM 1392 C C . GLU A 1 177 ? -9.716 -2.164 10.382 1.00 97.44 177 GLU A C 1
ATOM 1394 O O . GLU A 1 177 ? -10.702 -2.378 11.089 1.00 97.44 177 GLU A O 1
ATOM 1399 N N . ARG A 1 178 ? -8.486 -2.034 10.899 1.00 97.69 178 ARG A N 1
ATOM 1400 C CA . ARG A 1 178 ? -8.227 -2.101 12.348 1.00 97.69 178 ARG A CA 1
ATOM 1401 C C . ARG A 1 178 ? -9.002 -1.035 13.113 1.00 97.69 178 ARG A C 1
ATOM 1403 O O . ARG A 1 178 ? -9.582 -1.345 14.149 1.00 97.69 178 ARG A O 1
ATOM 1410 N N . ASN A 1 179 ? -9.059 0.192 12.598 1.00 97.38 179 ASN A N 1
ATOM 1411 C CA . ASN A 1 179 ? -9.800 1.275 13.242 1.00 97.38 179 ASN A CA 1
ATOM 1412 C C . ASN A 1 179 ? -11.305 0.974 13.278 1.00 97.38 179 ASN A C 1
ATOM 1414 O O . ASN A 1 179 ? -11.924 1.128 14.326 1.00 97.38 179 ASN A O 1
ATOM 1418 N N . ARG A 1 180 ? -11.879 0.445 12.187 1.00 97.81 180 ARG A N 1
ATOM 1419 C CA . ARG A 1 180 ? -13.283 -0.011 12.161 1.00 97.81 180 ARG A CA 1
ATOM 1420 C C . ARG A 1 180 ? -13.545 -1.137 13.161 1.00 97.81 180 ARG A C 1
ATOM 1422 O O . ARG A 1 180 ? -14.576 -1.139 13.827 1.00 97.81 180 ARG A O 1
ATOM 1429 N N . GLN A 1 181 ? -12.626 -2.095 13.283 1.00 97.19 181 GLN A N 1
ATOM 1430 C CA . GLN A 1 181 ? -12.738 -3.171 14.272 1.00 97.19 181 GLN A CA 1
ATOM 1431 C C . GLN A 1 181 ? -12.661 -2.630 15.704 1.00 97.19 181 GLN A C 1
ATOM 1433 O O . GLN A 1 181 ? -13.480 -3.005 16.539 1.00 97.19 181 GLN A O 1
ATOM 1438 N N . GLN A 1 182 ? -11.733 -1.712 15.987 1.00 97.31 182 GLN A N 1
ATOM 1439 C CA . GLN A 1 182 ? -11.639 -1.065 17.295 1.00 97.31 182 GLN A CA 1
ATOM 1440 C C . GLN A 1 182 ? -12.888 -0.249 17.627 1.00 97.31 182 GLN A C 1
ATOM 1442 O O . GLN A 1 182 ? -13.358 -0.295 18.759 1.00 97.31 182 GLN A O 1
ATOM 1447 N N . GLU A 1 183 ? -13.443 0.478 16.662 1.00 97.25 183 GLU A N 1
ATOM 1448 C CA . GLU A 1 183 ? -14.684 1.227 16.845 1.00 97.25 183 GLU A CA 1
ATOM 1449 C C . GLU A 1 183 ? -15.865 0.295 17.130 1.00 97.25 183 GLU A C 1
ATOM 1451 O O . GLU A 1 183 ? -16.632 0.542 18.059 1.00 97.25 183 GLU A O 1
ATOM 1456 N N . LYS A 1 184 ? -15.963 -0.829 16.409 1.00 98.00 184 LYS A N 1
ATOM 1457 C CA . LYS A 1 184 ? -16.966 -1.862 16.682 1.00 98.00 184 LYS A CA 1
ATOM 1458 C C . LYS A 1 184 ? -16.841 -2.399 18.111 1.00 98.00 184 LYS A C 1
ATOM 1460 O O . LYS A 1 184 ? -17.832 -2.404 18.832 1.00 98.00 184 LYS A O 1
ATOM 1465 N N . LEU A 1 185 ? -15.630 -2.756 18.545 1.00 97.81 185 LEU A N 1
ATOM 1466 C CA . LEU A 1 185 ? -15.377 -3.220 19.915 1.00 97.81 185 LEU A CA 1
ATOM 1467 C C . LEU A 1 185 ? -15.698 -2.144 20.962 1.00 97.81 185 LEU A C 1
ATOM 1469 O O . LEU A 1 185 ? -16.245 -2.456 22.017 1.00 97.81 185 LEU A O 1
ATOM 1473 N N . ARG A 1 186 ? -15.396 -0.870 20.682 1.00 96.88 186 ARG A N 1
ATOM 1474 C CA . ARG A 1 186 ? -15.753 0.255 21.561 1.00 96.88 186 ARG A CA 1
ATOM 1475 C C . ARG A 1 186 ? -17.264 0.422 21.678 1.00 96.88 186 ARG A C 1
ATOM 1477 O O . ARG A 1 186 ? -17.758 0.617 22.785 1.00 96.88 186 ARG A O 1
ATOM 1484 N N . ASN A 1 187 ? -17.991 0.321 20.569 1.00 97.62 187 ASN A N 1
ATOM 1485 C CA . ASN A 1 187 ? -19.449 0.412 20.560 1.00 97.62 187 ASN A CA 1
ATOM 1486 C C . ASN A 1 187 ? -20.087 -0.777 21.289 1.00 97.62 187 ASN A C 1
ATOM 1488 O O . ASN A 1 187 ? -20.980 -0.575 22.106 1.00 97.62 187 ASN A O 1
ATOM 1492 N N . GLU A 1 188 ? -19.590 -1.995 21.067 1.00 97.69 188 GLU A N 1
ATOM 1493 C CA . GLU A 1 188 ? -20.026 -3.189 21.801 1.00 97.69 188 GLU A CA 1
ATOM 1494 C C . GLU A 1 188 ? -19.754 -3.059 23.306 1.00 97.69 188 GLU A C 1
ATOM 1496 O O . GLU A 1 188 ? -20.633 -3.341 24.119 1.00 97.69 188 GLU A O 1
ATOM 1501 N N . ALA A 1 189 ? -18.576 -2.559 23.693 1.00 97.38 189 ALA A N 1
ATOM 1502 C CA . ALA A 1 189 ? -18.244 -2.298 25.090 1.00 97.38 189 ALA A CA 1
ATOM 1503 C C . ALA A 1 189 ? -19.135 -1.210 25.711 1.00 97.38 189 ALA A C 1
ATOM 1505 O O . ALA A 1 189 ? -19.530 -1.345 26.868 1.00 97.38 189 ALA A O 1
ATOM 1506 N N . ARG A 1 190 ? -19.480 -0.156 24.957 1.00 97.81 190 ARG A N 1
ATOM 1507 C CA . ARG A 1 190 ? -20.409 0.890 25.410 1.00 97.81 190 ARG A CA 1
ATOM 1508 C C . ARG A 1 190 ? -21.797 0.312 25.675 1.00 97.81 190 ARG A C 1
ATOM 1510 O O . ARG A 1 190 ? -22.301 0.465 26.779 1.00 97.81 190 ARG A O 1
ATOM 1517 N N . VAL A 1 191 ? -22.360 -0.423 24.714 1.00 98.00 191 VAL A N 1
ATOM 1518 C CA . VAL A 1 191 ? -23.677 -1.069 24.862 1.00 98.00 191 VAL A CA 1
ATOM 1519 C C . VAL A 1 191 ? -23.677 -2.062 26.025 1.00 98.00 191 VAL A C 1
ATOM 1521 O O . VAL A 1 191 ? -24.655 -2.162 26.762 1.00 98.00 191 VAL A O 1
ATOM 1524 N N . LYS A 1 192 ? -22.576 -2.797 26.222 1.00 97.88 192 LYS A N 1
ATOM 1525 C CA . LYS A 1 192 ? -22.435 -3.702 27.365 1.00 97.88 192 LYS A CA 1
ATOM 1526 C C . LYS A 1 192 ? -22.472 -2.945 28.696 1.00 97.88 192 LYS A C 1
ATOM 1528 O O . LYS A 1 192 ? -23.206 -3.364 29.583 1.00 97.88 192 LYS A O 1
ATOM 1533 N N . ARG A 1 193 ? -21.743 -1.829 28.816 1.00 97.19 193 ARG A N 1
ATOM 1534 C CA . ARG A 1 193 ? -21.762 -0.981 30.021 1.00 97.19 193 ARG A CA 1
ATOM 1535 C C . ARG A 1 193 ? -23.147 -0.404 30.292 1.00 97.19 193 ARG A C 1
ATOM 1537 O O . ARG A 1 193 ? -23.615 -0.509 31.414 1.00 97.19 193 ARG A O 1
ATOM 1544 N N . GLU A 1 194 ? -23.826 0.114 29.270 1.00 97.50 194 GLU A N 1
ATOM 1545 C CA . GLU A 1 194 ? -25.196 0.634 29.400 1.00 97.50 194 GLU A CA 1
ATOM 1546 C C . GLU A 1 194 ? -26.165 -0.449 29.904 1.00 97.50 194 GLU A C 1
ATOM 1548 O O . GLU A 1 194 ? -26.954 -0.205 30.814 1.00 97.50 194 GLU A O 1
ATOM 1553 N N . ARG A 1 195 ? -26.066 -1.678 29.376 1.00 98.00 195 ARG A N 1
ATOM 1554 C CA . ARG A 1 195 ? -26.866 -2.818 29.856 1.00 98.00 195 ARG A CA 1
ATOM 1555 C C . ARG A 1 195 ? -26.536 -3.196 31.299 1.00 98.00 195 ARG A C 1
ATOM 1557 O O . ARG A 1 195 ? -27.441 -3.497 32.071 1.00 98.00 195 ARG A O 1
ATOM 1564 N N . GLU A 1 196 ? -25.258 -3.210 31.670 1.00 97.62 196 GLU A N 1
ATOM 1565 C CA . GLU A 1 196 ? -24.824 -3.505 33.042 1.00 97.62 196 GLU A CA 1
ATOM 1566 C C . GLU A 1 196 ? -25.306 -2.433 34.032 1.00 97.62 196 GLU A C 1
ATOM 1568 O O . GLU A 1 196 ? -25.780 -2.769 35.118 1.00 97.62 196 GLU A O 1
ATOM 1573 N N . GLU A 1 197 ? -25.254 -1.158 33.644 1.00 97.75 197 GLU A N 1
ATOM 1574 C CA . GLU A 1 197 ? -25.791 -0.037 34.421 1.00 97.75 197 GLU A CA 1
ATOM 1575 C C . GLU A 1 197 ? -27.314 -0.113 34.556 1.00 97.75 197 GLU A C 1
ATOM 1577 O O . GLU A 1 197 ? -27.834 0.086 35.654 1.00 97.75 197 GLU A O 1
ATOM 1582 N N . GLU A 1 198 ? -28.037 -0.473 33.492 1.00 97.81 198 GLU A N 1
ATOM 1583 C CA . GLU A 1 198 ? -29.486 -0.682 33.558 1.00 97.81 198 GLU A CA 1
ATOM 1584 C C . GLU A 1 198 ? -29.844 -1.827 34.514 1.00 97.81 198 GLU A C 1
ATOM 1586 O O . GLU A 1 198 ? -30.736 -1.680 35.352 1.00 97.81 198 GLU A O 1
ATOM 1591 N N . ILE A 1 199 ? -29.126 -2.954 34.442 1.00 97.94 199 ILE A N 1
ATOM 1592 C CA . ILE A 1 199 ? -29.314 -4.081 35.366 1.00 97.94 199 ILE A CA 1
ATOM 1593 C C . ILE A 1 199 ? -29.047 -3.637 36.806 1.00 97.94 199 ILE A C 1
ATOM 1595 O O . ILE A 1 199 ? -29.826 -3.967 37.702 1.00 97.94 199 ILE A O 1
ATOM 1599 N N . ARG A 1 200 ? -27.972 -2.874 37.038 1.00 98.06 200 ARG A N 1
ATOM 1600 C CA . ARG A 1 200 ? -27.644 -2.337 38.362 1.00 98.06 200 ARG A CA 1
ATOM 1601 C C . ARG A 1 200 ? -28.749 -1.418 38.877 1.00 98.06 200 ARG A C 1
ATOM 1603 O O . ARG A 1 200 ? -29.161 -1.574 40.022 1.00 98.06 200 ARG A O 1
ATOM 1610 N N . ARG A 1 201 ? -29.265 -0.522 38.032 1.00 98.19 201 ARG A N 1
ATOM 1611 C CA . ARG A 1 201 ? -30.357 0.388 38.392 1.00 98.19 201 ARG A CA 1
ATOM 1612 C C . ARG A 1 201 ? -31.624 -0.381 38.752 1.00 98.19 201 ARG A C 1
ATOM 1614 O O . ARG A 1 201 ? -32.199 -0.125 39.798 1.00 98.19 201 ARG A O 1
ATOM 1621 N N . ARG A 1 202 ? -32.015 -1.378 37.949 1.00 97.94 202 ARG A N 1
ATOM 1622 C CA . ARG A 1 202 ? -33.187 -2.223 38.240 1.00 97.94 202 ARG A CA 1
ATOM 1623 C C . ARG A 1 202 ? -33.041 -3.012 39.540 1.00 97.94 202 ARG A C 1
ATOM 1625 O O . ARG A 1 202 ? -34.026 -3.178 40.250 1.00 97.94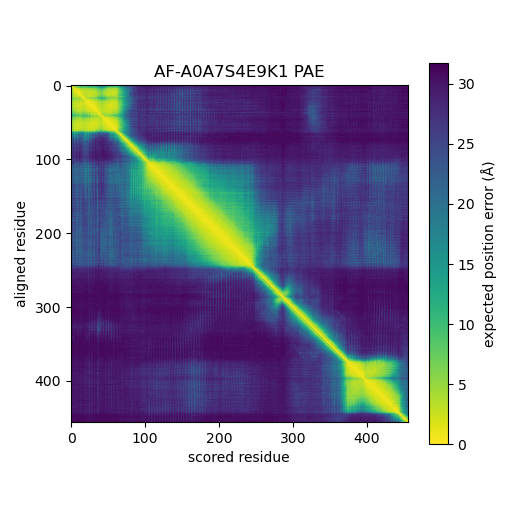 202 ARG A O 1
ATOM 1632 N N . ARG A 1 203 ? -31.836 -3.504 39.852 1.00 97.94 203 ARG A N 1
ATOM 1633 C CA . ARG A 1 203 ? -31.561 -4.169 41.137 1.00 97.94 203 ARG A CA 1
ATOM 1634 C C . ARG A 1 203 ? -31.726 -3.203 42.302 1.00 97.94 203 ARG A C 1
ATOM 1636 O O . ARG A 1 203 ? -32.431 -3.534 43.241 1.00 97.94 203 ARG A O 1
ATOM 1643 N N . GLN A 1 204 ? -31.157 -2.007 42.192 1.00 97.25 204 GLN A N 1
ATOM 1644 C CA . GLN A 1 204 ? -31.277 -0.987 43.228 1.00 97.25 204 GLN A CA 1
ATOM 1645 C C . GLN A 1 204 ? -32.732 -0.531 43.415 1.00 97.25 204 GLN A C 1
ATOM 1647 O O . GLN A 1 204 ? -33.217 -0.500 44.535 1.00 97.25 204 GLN A O 1
ATOM 1652 N N . GLU A 1 205 ? -33.476 -0.306 42.328 1.00 97.62 205 GLU A N 1
ATOM 1653 C CA . GLU A 1 205 ? -34.913 -0.010 42.392 1.00 97.62 205 GLU A CA 1
ATOM 1654 C C . GLU A 1 205 ? -35.716 -1.147 43.056 1.00 97.62 205 GLU A C 1
ATOM 1656 O O . GLU A 1 205 ? -36.707 -0.885 43.736 1.00 97.62 205 GLU A O 1
ATOM 1661 N N . ALA A 1 206 ? -35.331 -2.413 42.857 1.00 97.56 206 ALA A N 1
ATOM 1662 C CA . ALA A 1 206 ? -35.979 -3.552 43.505 1.00 97.56 206 ALA A CA 1
ATOM 1663 C C . ALA A 1 206 ? -35.650 -3.628 45.005 1.00 97.56 206 ALA A C 1
ATOM 1665 O O . ALA A 1 206 ? -36.558 -3.844 45.807 1.00 97.56 206 ALA A O 1
ATOM 1666 N N . GLU A 1 207 ? -34.387 -3.398 45.378 1.00 97.81 207 GLU A N 1
ATOM 1667 C CA . GLU A 1 207 ? -33.945 -3.296 46.773 1.00 97.81 207 GLU A CA 1
ATOM 1668 C C . GLU A 1 207 ? -34.665 -2.147 47.490 1.00 97.81 207 GLU A C 1
ATOM 1670 O O . GLU A 1 207 ? -35.200 -2.345 48.577 1.00 97.81 207 GLU A O 1
ATOM 1675 N N . ASP A 1 208 ? -34.770 -0.976 46.858 1.00 97.50 208 ASP A N 1
ATOM 1676 C CA . ASP A 1 208 ? -35.470 0.187 47.410 1.00 97.50 208 ASP A CA 1
ATOM 1677 C C . ASP A 1 208 ? -36.964 -0.108 47.634 1.00 97.50 208 ASP A C 1
ATOM 1679 O O . ASP A 1 208 ? -37.507 0.196 48.699 1.00 97.50 208 ASP A O 1
ATOM 1683 N N . ARG A 1 209 ? -37.630 -0.768 46.673 1.00 97.56 209 ARG A N 1
ATOM 1684 C CA . ARG A 1 209 ? -39.032 -1.210 46.825 1.00 97.56 209 ARG A CA 1
ATOM 1685 C C . ARG A 1 209 ? -39.200 -2.212 47.964 1.00 97.56 209 ARG A C 1
ATOM 1687 O O . ARG A 1 209 ? -40.201 -2.170 48.677 1.00 97.56 209 ARG A O 1
ATOM 1694 N N . GLU A 1 210 ? -38.250 -3.124 48.131 1.00 97.62 210 GLU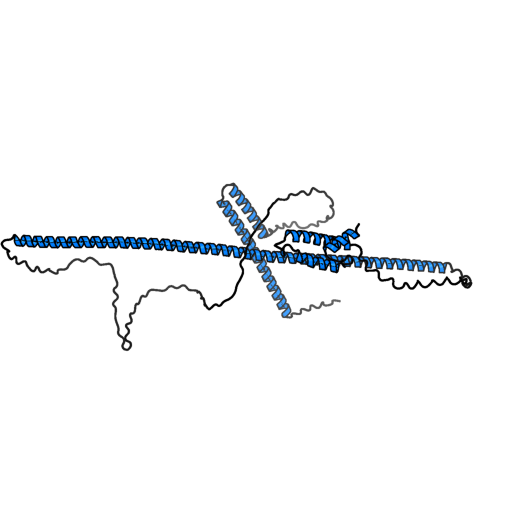 A N 1
ATOM 1695 C CA . GLU A 1 210 ? -38.266 -4.096 49.221 1.00 97.62 210 GLU A CA 1
ATOM 1696 C C . GLU A 1 210 ? -38.043 -3.428 50.581 1.00 97.62 210 GLU A C 1
ATOM 1698 O O . GLU A 1 210 ? -38.781 -3.708 51.526 1.00 97.62 210 GLU A O 1
ATOM 1703 N N . GLN A 1 211 ? -37.108 -2.482 50.673 1.00 97.25 211 GLN A N 1
ATOM 1704 C CA . GLN A 1 211 ? -36.901 -1.683 51.881 1.00 97.25 211 GLN A CA 1
ATOM 1705 C C . GLN A 1 211 ? -38.143 -0.863 52.234 1.00 97.25 211 GLN A C 1
ATOM 1707 O O . GLN A 1 211 ? -38.518 -0.780 53.405 1.00 97.25 211 GLN A O 1
ATOM 1712 N N . GLU A 1 212 ? -38.824 -0.292 51.240 1.00 97.12 212 GLU A N 1
ATOM 1713 C CA . GLU A 1 212 ? -40.079 0.419 51.465 1.00 97.12 212 GLU A CA 1
ATOM 1714 C C . GLU A 1 212 ? -41.187 -0.521 51.958 1.00 97.12 212 GLU A C 1
ATOM 1716 O O . GLU A 1 212 ? -41.899 -0.173 52.904 1.00 97.12 212 GLU A O 1
ATOM 1721 N N . ARG A 1 213 ? -41.297 -1.731 51.389 1.00 97.75 213 ARG A N 1
ATOM 1722 C CA . ARG A 1 213 ? -42.228 -2.768 51.865 1.00 97.75 213 ARG A CA 1
ATOM 1723 C C . ARG A 1 213 ? -41.965 -3.108 53.333 1.00 97.75 213 ARG A C 1
ATOM 1725 O O . ARG A 1 213 ? -42.877 -2.996 54.147 1.00 97.75 213 ARG A O 1
ATOM 1732 N N . ILE A 1 214 ? -40.713 -3.415 53.683 1.00 97.31 214 ILE A N 1
ATOM 1733 C CA . ILE A 1 214 ? -40.298 -3.718 55.064 1.00 97.31 214 ILE A CA 1
ATOM 1734 C C . ILE A 1 214 ? -40.609 -2.540 55.996 1.00 97.31 214 ILE A C 1
ATOM 1736 O O . ILE A 1 214 ? -41.070 -2.729 57.122 1.00 97.31 214 ILE A O 1
ATOM 1740 N N . ARG A 1 215 ? -40.380 -1.301 55.547 1.00 97.31 215 ARG A N 1
ATOM 1741 C CA . ARG A 1 215 ? -40.673 -0.094 56.332 1.00 97.31 215 ARG A CA 1
ATOM 1742 C C . ARG A 1 215 ? -42.169 0.066 56.601 1.00 97.31 215 ARG A C 1
ATOM 1744 O O . ARG A 1 215 ? -42.534 0.397 57.727 1.00 97.31 215 ARG A O 1
ATOM 1751 N N . ARG A 1 216 ? -43.016 -0.168 55.593 1.00 97.00 216 ARG A N 1
ATOM 1752 C CA . ARG A 1 216 ? -44.482 -0.119 55.725 1.00 97.00 216 ARG A CA 1
ATOM 1753 C C . ARG A 1 216 ? -44.987 -1.205 56.673 1.00 97.00 216 ARG A C 1
ATOM 1755 O O . ARG A 1 216 ? -45.721 -0.884 57.598 1.00 97.00 216 ARG A O 1
ATOM 1762 N N . GLU A 1 217 ? -44.514 -2.440 56.522 1.00 96.81 217 GLU A N 1
ATOM 1763 C CA . GLU A 1 217 ? -44.852 -3.549 57.426 1.00 96.81 217 GLU A CA 1
ATOM 1764 C C . GLU A 1 217 ? -44.462 -3.236 58.878 1.00 96.81 217 GLU A C 1
ATOM 1766 O O . GLU A 1 217 ? -45.275 -3.386 59.787 1.00 96.81 217 GLU A O 1
ATOM 1771 N N . ARG A 1 218 ? -43.249 -2.712 59.113 1.00 97.12 218 ARG A N 1
ATOM 1772 C CA . ARG A 1 218 ? -42.812 -2.277 60.454 1.00 97.12 218 ARG A CA 1
ATOM 1773 C C . ARG A 1 218 ? -43.699 -1.178 61.031 1.00 97.12 218 ARG A C 1
ATOM 1775 O O . ARG A 1 218 ? -44.016 -1.209 62.218 1.00 97.12 218 ARG A O 1
ATOM 1782 N N . PHE A 1 219 ? -44.094 -0.209 60.207 1.00 97.06 219 PHE A N 1
ATOM 1783 C CA . PHE A 1 219 ? -45.003 0.852 60.630 1.00 97.06 219 PHE A CA 1
ATOM 1784 C C . PHE A 1 219 ? -46.380 0.294 61.015 1.00 97.06 219 PHE A C 1
ATOM 1786 O O . PHE A 1 219 ? -46.931 0.674 62.046 1.00 97.06 219 PHE A O 1
ATOM 1793 N N . GLU A 1 220 ? -46.915 -0.649 60.238 1.00 95.88 220 GLU A N 1
ATOM 1794 C CA . GLU A 1 220 ? -48.185 -1.311 60.543 1.00 95.88 220 GLU A CA 1
ATOM 1795 C C . GLU A 1 220 ? -48.127 -2.140 61.829 1.00 95.88 220 GLU A C 1
ATOM 1797 O O . GLU A 1 220 ? -49.075 -2.093 62.618 1.00 95.88 220 GLU A O 1
ATOM 1802 N N . VAL A 1 221 ? -47.027 -2.863 62.065 1.00 96.50 221 VAL A N 1
ATOM 1803 C CA . VAL A 1 221 ? -46.799 -3.605 63.314 1.00 96.50 221 VAL A CA 1
ATOM 1804 C C . VAL A 1 221 ? -46.796 -2.646 64.502 1.00 96.50 221 VAL A C 1
ATOM 1806 O O . VAL A 1 221 ? -47.591 -2.830 65.421 1.00 96.50 221 VAL A O 1
ATOM 1809 N N . HIS A 1 222 ? -46.016 -1.561 64.449 1.00 96.81 222 HIS A N 1
ATOM 1810 C CA . HIS A 1 222 ? -46.018 -0.558 65.518 1.00 96.81 222 HIS A CA 1
ATOM 1811 C C . HIS A 1 222 ? -47.391 0.092 65.730 1.00 96.81 222 HIS A C 1
ATOM 1813 O O . HIS A 1 222 ? -47.789 0.338 66.868 1.00 96.81 222 HIS A O 1
ATOM 1819 N N . ALA A 1 223 ? -48.153 0.339 64.662 1.00 96.00 223 ALA A N 1
ATOM 1820 C CA . ALA A 1 223 ? -49.512 0.859 64.779 1.00 96.00 223 ALA A CA 1
ATOM 1821 C C . ALA A 1 223 ? -50.478 -0.150 65.433 1.00 96.00 223 ALA A C 1
ATOM 1823 O O . ALA A 1 223 ? -51.393 0.252 66.151 1.00 96.00 223 ALA A O 1
ATOM 1824 N N . ARG A 1 224 ? -50.307 -1.461 65.198 1.00 95.62 224 ARG A N 1
ATOM 1825 C CA . ARG A 1 224 ? -51.068 -2.515 65.898 1.00 95.62 224 ARG A CA 1
ATOM 1826 C C . ARG A 1 224 ? -50.704 -2.569 67.379 1.00 95.62 224 ARG A C 1
ATOM 1828 O O . ARG A 1 224 ? -51.607 -2.472 68.200 1.00 95.62 224 ARG A O 1
ATOM 1835 N N . GLU A 1 225 ? -49.415 -2.600 67.708 1.00 95.50 225 GLU A N 1
ATOM 1836 C CA . GLU A 1 225 ? -48.936 -2.578 69.098 1.00 95.50 225 GLU A CA 1
ATOM 1837 C C . GLU A 1 225 ? -49.427 -1.335 69.856 1.00 95.50 225 GLU A C 1
ATOM 1839 O O . GLU A 1 225 ? -49.805 -1.419 71.022 1.00 95.50 225 GLU A O 1
ATOM 1844 N N . ALA A 1 226 ? -49.452 -0.168 69.203 1.00 95.38 226 ALA A N 1
ATOM 1845 C CA . ALA A 1 226 ? -49.973 1.059 69.797 1.00 95.38 226 ALA A CA 1
ATOM 1846 C C . ALA A 1 226 ? -51.472 0.948 70.126 1.00 95.38 226 ALA A C 1
ATOM 1848 O O . ALA A 1 226 ? -51.872 1.306 71.234 1.00 95.38 226 ALA A O 1
ATOM 1849 N N . ARG A 1 227 ? -52.279 0.399 69.205 1.00 95.88 227 ARG A N 1
ATOM 1850 C CA . ARG A 1 227 ? -53.712 0.140 69.433 1.00 95.88 227 ARG A CA 1
ATOM 1851 C C . ARG A 1 227 ? -53.942 -0.874 70.550 1.00 95.88 227 ARG A C 1
ATOM 1853 O O . ARG A 1 227 ? -54.817 -0.664 71.378 1.00 95.88 227 ARG A O 1
ATOM 1860 N N . GLU A 1 228 ? -53.145 -1.937 70.617 1.00 95.69 228 GLU A N 1
ATOM 1861 C CA . GLU A 1 228 ? -53.224 -2.923 71.703 1.00 95.69 228 GLU A CA 1
ATOM 1862 C C . GLU A 1 228 ? -52.864 -2.304 73.058 1.00 95.69 228 GLU A C 1
ATOM 1864 O O . GLU A 1 228 ? -53.564 -2.527 74.041 1.00 95.69 228 GLU A O 1
ATOM 1869 N N . ARG A 1 229 ? -51.819 -1.468 73.122 1.00 95.31 229 ARG A N 1
ATOM 1870 C CA . ARG A 1 229 ? -51.462 -0.726 74.345 1.00 95.31 229 ARG A CA 1
ATOM 1871 C C . ARG A 1 229 ? -52.568 0.234 74.773 1.00 95.31 229 ARG A C 1
ATOM 1873 O O . ARG A 1 229 ? -52.801 0.397 75.969 1.00 95.31 229 ARG A O 1
ATOM 1880 N N . GLU A 1 230 ? -53.232 0.884 73.824 1.00 94.62 230 GLU A N 1
ATOM 1881 C CA . GLU A 1 230 ? -54.381 1.745 74.103 1.00 94.62 230 GLU A CA 1
ATOM 1882 C C . GLU A 1 230 ? -55.565 0.933 74.638 1.00 94.62 230 GLU A C 1
ATOM 1884 O O . GLU A 1 230 ? -56.069 1.252 75.712 1.00 94.62 230 GLU A O 1
ATOM 1889 N N . GLN A 1 231 ? -55.911 -0.185 73.994 1.00 94.88 231 GLN A N 1
ATOM 1890 C CA . GLN A 1 231 ? -56.935 -1.116 74.482 1.00 94.88 231 GLN A CA 1
ATOM 1891 C C . GLN A 1 231 ? -56.611 -1.658 75.878 1.00 94.88 231 GLN A C 1
ATOM 1893 O O . GLN A 1 231 ? -57.493 -1.723 76.729 1.00 94.88 231 GLN A O 1
ATOM 1898 N N . GLN A 1 232 ? -55.351 -2.004 76.157 1.00 94.19 232 GLN A N 1
ATOM 1899 C CA . GLN A 1 232 ? -54.912 -2.431 77.489 1.00 94.19 232 GLN A CA 1
ATOM 1900 C C . GLN A 1 232 ? -55.064 -1.312 78.523 1.00 94.19 232 GLN A C 1
ATOM 1902 O O . GLN A 1 232 ? -55.517 -1.562 79.639 1.00 94.19 232 GLN A O 1
ATOM 1907 N N . ARG A 1 233 ? -54.727 -0.065 78.167 1.00 94.50 233 ARG A N 1
ATOM 1908 C CA . ARG A 1 233 ? -54.927 1.104 79.039 1.00 94.50 233 ARG A CA 1
ATOM 1909 C C . ARG A 1 233 ? -56.405 1.359 79.305 1.00 94.50 233 ARG A C 1
ATOM 1911 O O . ARG A 1 233 ? -56.767 1.652 80.442 1.00 94.50 233 ARG A O 1
ATOM 1918 N N . GLU A 1 234 ? -57.252 1.259 78.289 1.00 93.62 234 GLU A N 1
ATOM 1919 C CA . GLU A 1 234 ? -58.702 1.394 78.433 1.00 93.62 234 GLU A CA 1
ATOM 1920 C C . GLU A 1 234 ? -59.294 0.266 79.276 1.00 93.62 234 GLU A C 1
ATOM 1922 O O . GLU A 1 234 ? -60.073 0.542 80.186 1.00 93.62 234 GLU A O 1
ATOM 1927 N N . ALA A 1 235 ? -58.871 -0.979 79.055 1.00 92.62 235 ALA A N 1
ATOM 1928 C CA . ALA A 1 235 ? -59.272 -2.128 79.859 1.00 92.62 235 ALA A CA 1
ATOM 1929 C C . ALA A 1 235 ? -58.853 -1.960 81.327 1.00 92.62 235 ALA A C 1
ATOM 1931 O O . ALA A 1 235 ? -59.681 -2.133 82.220 1.00 92.62 235 ALA A O 1
ATOM 1932 N N . ALA A 1 236 ? -57.615 -1.530 81.588 1.00 92.81 236 ALA A N 1
ATOM 1933 C CA . ALA A 1 236 ? -57.134 -1.243 82.938 1.00 92.81 236 ALA A CA 1
ATOM 1934 C C . ALA A 1 236 ? -57.913 -0.090 83.599 1.00 92.81 236 ALA A C 1
ATOM 1936 O O . ALA A 1 236 ? -58.253 -0.159 84.780 1.00 92.81 236 ALA A O 1
ATOM 1937 N N . ARG A 1 237 ? -58.249 0.967 82.842 1.00 92.44 237 ARG A N 1
ATOM 1938 C CA . ARG A 1 237 ? -59.117 2.060 83.318 1.00 92.44 237 ARG A CA 1
ATOM 1939 C C . ARG A 1 237 ? -60.522 1.556 83.646 1.00 92.44 237 ARG A C 1
ATOM 1941 O O . ARG A 1 237 ? -61.049 1.898 84.702 1.00 92.44 237 ARG A O 1
ATOM 1948 N N . ALA A 1 238 ? -61.113 0.739 82.776 1.00 89.31 238 ALA A N 1
ATOM 1949 C CA . ALA A 1 238 ? -62.434 0.151 82.970 1.00 89.31 238 ALA A CA 1
ATOM 1950 C C . ALA A 1 238 ? -62.466 -0.793 84.182 1.00 89.31 238 ALA A C 1
ATOM 1952 O O . ALA A 1 238 ? -63.422 -0.763 84.956 1.00 89.31 238 ALA A O 1
ATOM 1953 N N . GLU A 1 239 ? -61.412 -1.585 84.392 1.00 88.38 239 GLU A N 1
ATOM 1954 C CA . GLU A 1 239 ? -61.253 -2.428 85.577 1.00 88.38 239 GLU A CA 1
ATOM 1955 C C . GLU A 1 239 ? -61.114 -1.589 86.851 1.00 88.38 239 GLU A C 1
ATOM 1957 O O . GLU A 1 239 ? -61.797 -1.862 87.837 1.00 88.38 239 GLU A O 1
ATOM 1962 N N . LYS A 1 240 ? -60.304 -0.521 86.826 1.00 87.38 240 LYS A N 1
ATOM 1963 C CA . LYS A 1 240 ? -60.174 0.419 87.950 1.00 87.38 240 LYS A CA 1
ATOM 1964 C C . LYS A 1 240 ? -61.521 1.061 88.306 1.00 87.38 240 LYS A C 1
ATOM 1966 O O . LYS A 1 240 ? -61.877 1.123 89.478 1.00 87.38 240 LYS A O 1
ATOM 1971 N N . LEU A 1 241 ? -62.298 1.470 87.299 1.00 86.31 241 LEU A N 1
ATOM 1972 C CA . LEU A 1 241 ? -63.670 1.967 87.462 1.00 86.31 241 LEU A CA 1
ATOM 1973 C C . LEU A 1 241 ? -64.627 0.898 88.012 1.00 86.31 241 LEU A C 1
ATOM 1975 O O . LEU A 1 241 ? -65.483 1.219 88.834 1.00 86.31 241 LEU A O 1
ATOM 1979 N N . ARG A 1 242 ? -64.493 -0.366 87.588 1.00 83.06 242 ARG A N 1
ATOM 1980 C CA . ARG A 1 242 ? -65.258 -1.489 88.154 1.00 83.06 242 ARG A CA 1
ATOM 1981 C C . ARG A 1 242 ? -64.926 -1.711 89.627 1.00 83.06 242 ARG A C 1
ATOM 1983 O O . ARG A 1 242 ? -65.862 -1.783 90.414 1.00 83.06 242 ARG A O 1
ATOM 1990 N N . ARG A 1 243 ? -63.639 -1.752 89.994 1.00 78.56 243 ARG A N 1
ATOM 1991 C CA . ARG A 1 243 ? -63.187 -1.880 91.392 1.00 78.56 243 ARG A CA 1
ATOM 1992 C C . ARG A 1 243 ? -63.732 -0.746 92.261 1.00 78.56 243 ARG A C 1
ATOM 1994 O O . ARG A 1 243 ? -64.328 -1.014 93.294 1.00 78.56 243 ARG A O 1
ATOM 2001 N N . ALA A 1 244 ? -63.654 0.495 91.774 1.00 76.44 244 ALA A N 1
ATOM 2002 C CA . ALA A 1 244 ? -64.213 1.661 92.459 1.00 76.44 244 ALA A CA 1
ATOM 2003 C C . ALA A 1 244 ? -65.744 1.605 92.642 1.00 76.44 244 ALA A C 1
ATOM 2005 O O . ALA A 1 244 ? -66.263 2.195 93.581 1.00 76.44 244 ALA A O 1
ATOM 2006 N N . ARG A 1 245 ? -66.484 0.908 91.764 1.00 75.50 245 ARG A N 1
ATOM 2007 C CA . ARG A 1 245 ? -67.936 0.686 91.919 1.00 75.50 245 ARG A CA 1
ATOM 2008 C C . ARG A 1 245 ? -68.282 -0.471 92.859 1.00 75.50 245 ARG A C 1
ATOM 2010 O O . ARG A 1 245 ? -69.399 -0.502 93.361 1.00 75.50 245 ARG A O 1
ATOM 2017 N N . SER A 1 246 ? -67.377 -1.431 93.048 1.00 68.50 246 SER A N 1
ATOM 2018 C CA . SER A 1 246 ? -67.569 -2.578 93.944 1.00 68.50 246 SER A CA 1
ATOM 2019 C C . SER A 1 246 ? -67.092 -2.338 95.381 1.00 68.50 246 SER A C 1
ATOM 2021 O O . SER A 1 246 ? -67.421 -3.149 96.240 1.00 68.50 246 SER A O 1
ATOM 2023 N N . ASP A 1 247 ? -66.360 -1.251 95.651 1.00 58.78 247 ASP A N 1
ATOM 2024 C CA . ASP A 1 247 ? -65.930 -0.850 96.998 1.00 58.78 247 ASP A CA 1
ATOM 2025 C C . ASP A 1 247 ? -66.990 0.037 97.686 1.00 58.78 247 ASP A C 1
ATOM 2027 O O . ASP A 1 247 ? -67.218 1.164 97.242 1.00 58.78 247 ASP A O 1
ATOM 2031 N N . PRO A 1 248 ? -67.636 -0.405 98.786 1.00 56.72 248 PRO A N 1
ATOM 2032 C CA . PRO A 1 248 ? -68.675 0.381 99.459 1.00 56.72 248 PRO A CA 1
ATOM 2033 C C . PRO A 1 248 ? -68.140 1.521 100.343 1.00 56.72 248 PRO A C 1
ATOM 2035 O O . PRO A 1 248 ? -68.935 2.309 100.845 1.00 56.72 248 PRO A O 1
ATOM 2038 N N . PHE A 1 249 ? -66.825 1.609 100.576 1.00 57.06 249 PHE A N 1
ATOM 2039 C CA . PHE A 1 249 ? -66.210 2.618 101.446 1.00 57.06 249 PHE A CA 1
ATOM 2040 C C . PHE A 1 249 ? -64.794 2.970 100.963 1.00 57.06 249 PHE A C 1
ATOM 2042 O O . PHE A 1 249 ? -63.873 2.177 101.168 1.00 57.06 249 PHE A O 1
ATOM 2049 N N . PRO A 1 250 ? -64.569 4.154 100.367 1.00 51.19 250 PRO A N 1
ATOM 2050 C CA . PRO A 1 250 ? -63.223 4.592 100.037 1.00 51.19 250 PRO A CA 1
ATOM 2051 C C . PRO A 1 250 ? -62.528 5.049 101.326 1.00 51.19 250 PRO A C 1
ATOM 2053 O O . PRO A 1 250 ? -62.885 6.078 101.900 1.00 51.19 250 PRO A O 1
ATOM 2056 N N . ARG A 1 251 ? -61.541 4.287 101.811 1.00 50.28 251 ARG A N 1
ATOM 2057 C CA . ARG A 1 251 ? -60.590 4.810 102.802 1.00 50.28 251 ARG A CA 1
ATOM 2058 C C . ARG A 1 251 ? -59.649 5.767 102.081 1.00 50.28 251 ARG A C 1
ATOM 2060 O O . ARG A 1 251 ? -58.952 5.359 101.156 1.00 50.28 251 ARG A O 1
ATOM 2067 N N . ALA A 1 252 ? -59.660 7.028 102.502 1.00 48.19 252 ALA A N 1
ATOM 2068 C CA . ALA A 1 252 ? -58.611 7.979 102.181 1.00 48.19 252 ALA A CA 1
ATOM 2069 C C . ALA A 1 252 ? -57.289 7.412 102.717 1.00 48.19 252 ALA A C 1
ATOM 2071 O O . ALA A 1 252 ? -57.124 7.276 103.927 1.00 48.19 252 ALA A O 1
ATOM 2072 N N . HIS A 1 253 ? -56.414 6.996 101.807 1.00 51.09 253 HIS A N 1
ATOM 2073 C CA . HIS A 1 253 ? -55.007 6.790 102.103 1.00 51.09 253 HIS A CA 1
ATOM 2074 C C . HIS A 1 253 ? -54.294 8.048 101.617 1.00 51.09 253 HIS A C 1
ATOM 2076 O O . HIS A 1 253 ? -54.251 8.325 100.416 1.00 51.09 253 HIS A O 1
ATOM 2082 N N . ASP A 1 254 ? -53.859 8.851 102.583 1.00 49.41 254 ASP A N 1
ATOM 2083 C CA . ASP A 1 254 ? -52.791 9.819 102.409 1.00 49.41 254 ASP A CA 1
ATOM 2084 C C . ASP A 1 254 ? -51.522 9.008 102.128 1.00 49.41 254 ASP A C 1
ATOM 2086 O O . ASP A 1 254 ? -51.032 8.329 103.024 1.00 49.41 254 ASP A O 1
ATOM 2090 N N . ASP A 1 255 ? -51.031 9.034 100.890 1.00 47.00 255 ASP A N 1
ATOM 2091 C CA . ASP A 1 255 ? -49.722 8.480 100.549 1.00 47.00 255 ASP A CA 1
ATOM 2092 C C . ASP A 1 255 ? -48.821 9.644 100.110 1.00 47.00 255 ASP A C 1
ATOM 2094 O O . ASP A 1 255 ? -48.900 10.167 98.995 1.00 47.00 255 ASP A O 1
ATOM 2098 N N . ASP A 1 256 ? -48.070 10.114 101.101 1.00 40.06 256 ASP A N 1
ATOM 2099 C CA . ASP A 1 256 ? -46.651 10.456 101.073 1.00 40.06 256 ASP A CA 1
ATOM 2100 C C . ASP A 1 256 ? -46.058 10.955 99.745 1.00 40.06 256 ASP A C 1
ATOM 2102 O O . ASP A 1 256 ? -45.785 10.224 98.792 1.00 40.06 256 ASP A O 1
ATOM 2106 N N . ILE A 1 257 ? -45.730 12.249 99.756 1.00 41.28 257 ILE A N 1
ATOM 2107 C CA . ILE A 1 257 ? -44.698 12.845 98.911 1.00 41.28 257 ILE A CA 1
ATOM 2108 C C . ILE A 1 257 ? -43.362 12.231 99.357 1.00 41.28 257 ILE A C 1
ATOM 2110 O O . ILE A 1 257 ? -42.659 12.793 100.195 1.00 41.28 257 ILE A O 1
ATOM 2114 N N . GLU A 1 258 ? -43.013 11.065 98.814 1.00 43.12 258 GLU A N 1
ATOM 2115 C CA . GLU A 1 258 ? -41.647 10.552 98.888 1.00 43.12 258 GLU A CA 1
ATOM 2116 C C . GLU A 1 258 ? -40.752 11.424 98.003 1.00 43.12 258 GLU A C 1
ATOM 2118 O O . GLU A 1 258 ? -40.660 11.290 96.779 1.00 43.12 258 GLU A O 1
ATOM 2123 N N . THR A 1 259 ? -40.097 12.364 98.676 1.00 45.38 259 THR A N 1
ATOM 2124 C CA . THR A 1 259 ? -38.811 12.944 98.307 1.00 45.38 259 THR A CA 1
ATOM 2125 C C . THR A 1 259 ? -37.889 11.873 97.727 1.00 45.38 259 THR A C 1
ATOM 2127 O O . THR A 1 259 ? -37.373 11.032 98.459 1.00 45.38 259 THR A O 1
ATOM 2130 N N . HIS A 1 260 ? -37.661 11.917 96.413 1.00 42.44 260 HIS A N 1
ATOM 2131 C CA . HIS A 1 260 ? -36.514 11.243 95.815 1.00 42.44 260 HIS A CA 1
ATOM 2132 C C . HIS A 1 260 ? -35.258 12.026 96.190 1.00 42.44 260 HIS A C 1
ATOM 2134 O O . HIS A 1 260 ? -35.014 13.130 95.697 1.00 42.44 260 HIS A O 1
ATOM 2140 N N . ASP A 1 261 ? -34.530 11.432 97.126 1.00 36.22 261 ASP A N 1
ATOM 2141 C CA . ASP A 1 261 ? -33.211 11.819 97.586 1.00 36.22 261 ASP A CA 1
ATOM 2142 C C . ASP A 1 261 ? -32.213 11.759 96.421 1.00 36.22 261 ASP A C 1
ATOM 2144 O O . ASP A 1 261 ? -32.172 10.801 95.642 1.00 36.22 261 ASP A O 1
ATOM 2148 N N . MET A 1 262 ? -31.445 12.832 96.284 1.00 40.00 262 MET A N 1
ATOM 2149 C CA . MET A 1 262 ? -30.337 12.958 95.350 1.00 40.00 262 MET A CA 1
ATOM 2150 C C . MET A 1 262 ? -29.075 12.628 96.138 1.00 40.00 262 MET A C 1
ATOM 2152 O O . MET A 1 262 ? -28.495 13.517 96.756 1.00 40.00 262 MET A O 1
ATOM 2156 N N . THR A 1 263 ? -28.631 11.374 96.090 1.00 42.00 263 THR A N 1
ATOM 2157 C CA . THR A 1 263 ? -27.270 11.018 96.499 1.00 42.00 263 THR A CA 1
ATOM 2158 C C . THR A 1 263 ? -26.569 10.229 95.406 1.00 42.00 263 THR A C 1
ATOM 2160 O O . THR A 1 263 ? -27.028 9.184 94.949 1.00 42.00 263 THR A O 1
ATOM 2163 N N . GLU A 1 264 ? -25.467 10.840 94.995 1.00 45.62 264 GLU A N 1
ATOM 2164 C CA . GLU A 1 264 ? -24.319 10.364 94.238 1.00 45.62 264 GLU A CA 1
ATOM 2165 C C . GLU A 1 264 ? -23.931 8.909 94.568 1.00 45.62 264 GLU A C 1
ATOM 2167 O O . GLU A 1 264 ? -23.880 8.538 95.736 1.00 45.62 264 GLU A O 1
ATOM 2172 N N . ASP A 1 265 ? -23.691 8.077 93.547 1.00 37.47 265 ASP A N 1
ATOM 2173 C CA . ASP A 1 265 ? -22.345 7.575 93.212 1.00 37.47 265 ASP A CA 1
ATOM 2174 C C . ASP A 1 265 ? -22.354 6.520 92.080 1.00 37.47 265 ASP A C 1
ATOM 2176 O O . ASP A 1 265 ? -23.374 5.912 91.755 1.00 37.47 265 ASP A O 1
ATOM 2180 N N . ASP A 1 266 ? -21.165 6.344 91.494 1.00 37.62 266 ASP A N 1
ATOM 2181 C CA . ASP A 1 266 ? -20.705 5.304 90.557 1.00 37.62 266 ASP A CA 1
ATOM 2182 C C . ASP A 1 266 ? -20.708 5.609 89.046 1.00 37.62 266 ASP A C 1
ATOM 2184 O O . ASP A 1 266 ? -21.414 5.046 88.207 1.00 37.62 266 ASP A O 1
ATOM 2188 N N . GLU A 1 267 ? -19.781 6.506 88.696 1.00 45.50 267 GLU A N 1
ATOM 2189 C CA . GLU A 1 267 ? -18.600 6.178 87.879 1.00 45.50 267 GLU A CA 1
ATOM 2190 C C . GLU A 1 267 ? -18.679 4.935 86.968 1.00 45.50 267 GLU A C 1
ATOM 2192 O O . GLU A 1 267 ? -18.147 3.872 87.271 1.00 45.50 267 GLU A O 1
ATOM 2197 N N . ALA A 1 268 ? -19.177 5.106 85.744 1.00 39.41 268 ALA A N 1
ATOM 2198 C CA . ALA A 1 268 ? -18.666 4.361 84.594 1.00 39.41 268 ALA A CA 1
ATOM 2199 C C . ALA A 1 268 ? -19.104 5.027 83.286 1.00 39.41 268 ALA A C 1
ATOM 2201 O O . ALA A 1 268 ? -20.184 4.754 82.777 1.00 39.41 268 ALA A O 1
ATOM 2202 N N . TRP A 1 269 ? -18.233 5.862 82.713 1.00 34.97 269 TRP A N 1
ATOM 2203 C CA . TRP A 1 269 ? -17.802 5.788 81.305 1.00 34.97 269 TRP A CA 1
ATOM 2204 C C . TRP A 1 269 ? -16.928 6.996 80.963 1.00 34.97 269 TRP A C 1
ATOM 2206 O O . TRP A 1 269 ? -17.359 8.003 80.403 1.00 34.97 269 TRP A O 1
ATOM 2216 N N . SER A 1 270 ? -15.636 6.842 81.247 1.00 40.28 270 SER A N 1
ATOM 2217 C CA . SER A 1 270 ? -14.622 7.444 80.392 1.00 40.28 270 SER A CA 1
ATOM 2218 C C . SER A 1 270 ? -14.563 6.673 79.062 1.00 40.28 270 SER A C 1
ATOM 2220 O O . SER A 1 270 ? -14.903 5.494 78.988 1.00 40.28 270 SER A O 1
ATOM 2222 N N . ALA A 1 271 ? -14.093 7.355 78.017 1.00 44.44 271 ALA A N 1
ATOM 2223 C CA . ALA A 1 271 ? -13.790 6.837 76.681 1.00 44.44 271 ALA A CA 1
ATOM 2224 C C . ALA A 1 271 ? -14.969 6.675 75.699 1.00 44.44 271 ALA A C 1
ATOM 2226 O O . ALA A 1 271 ? -15.388 5.576 75.335 1.00 44.44 271 ALA A O 1
ATOM 2227 N N . ARG A 1 272 ? -15.345 7.799 75.079 1.00 36.88 272 ARG A N 1
ATOM 2228 C CA . ARG A 1 272 ? -15.128 7.996 73.631 1.00 36.88 272 ARG A CA 1
ATOM 2229 C C . ARG A 1 272 ? -15.326 9.469 73.273 1.00 36.88 272 ARG A C 1
ATOM 2231 O O . ARG A 1 272 ? -16.438 9.976 73.220 1.00 36.88 272 ARG A O 1
ATOM 2238 N N . GLY A 1 273 ? -14.199 10.156 73.087 1.00 36.25 273 GLY A N 1
ATOM 2239 C CA . GLY A 1 273 ? -14.133 11.584 72.816 1.00 36.25 273 GLY A CA 1
ATOM 2240 C C . GLY A 1 273 ? -14.843 11.978 71.524 1.00 36.25 273 GLY A C 1
ATOM 2241 O O . GLY A 1 273 ? -14.511 11.495 70.442 1.00 36.25 273 GLY A O 1
ATOM 2242 N N . VAL A 1 274 ? -15.771 12.919 71.658 1.00 39.62 274 VAL A N 1
ATOM 2243 C CA . VAL A 1 274 ? -16.293 13.733 70.562 1.00 39.62 274 VAL A CA 1
ATOM 2244 C C . VAL A 1 274 ? -15.872 15.172 70.874 1.00 39.62 274 VAL A C 1
ATOM 2246 O O . VAL A 1 274 ? -16.323 15.712 71.884 1.00 39.62 274 VAL A O 1
ATOM 2249 N N . PRO A 1 275 ? -14.978 15.811 70.099 1.00 43.50 275 PRO A N 1
ATOM 2250 C CA . PRO A 1 275 ? -14.597 17.187 70.382 1.00 43.50 275 PRO A CA 1
ATOM 2251 C C . PRO A 1 275 ? -15.676 18.144 69.859 1.00 43.50 275 PRO A C 1
ATOM 2253 O O . PRO A 1 275 ? -15.708 18.468 68.670 1.00 43.50 275 PRO A O 1
ATOM 2256 N N . PHE A 1 276 ? -16.535 18.637 70.754 1.00 32.94 276 PHE A N 1
ATOM 2257 C CA . PHE A 1 276 ? -17.252 19.892 70.527 1.00 32.94 276 PHE A CA 1
ATOM 2258 C C . PHE A 1 276 ? -16.224 21.030 70.478 1.00 32.94 276 PHE A C 1
ATOM 2260 O O . PHE A 1 276 ? -15.529 21.302 71.455 1.00 32.94 276 PHE A O 1
ATOM 2267 N N . HIS A 1 277 ? -16.098 21.674 69.319 1.00 39.66 277 HIS A N 1
ATOM 2268 C CA . HIS A 1 277 ? -15.361 22.926 69.186 1.00 39.66 277 HIS A CA 1
ATOM 2269 C C . HIS A 1 277 ? -16.216 24.069 69.737 1.00 39.66 277 HIS A C 1
ATOM 2271 O O . HIS A 1 277 ? -17.361 24.251 69.325 1.00 39.66 277 HIS A O 1
ATOM 2277 N N . ALA A 1 278 ? -15.638 24.851 70.648 1.00 38.84 278 ALA A N 1
ATOM 2278 C CA . ALA A 1 278 ? -16.181 26.129 71.074 1.00 38.84 278 ALA A CA 1
ATOM 2279 C C . ALA A 1 278 ? -16.225 27.097 69.878 1.00 38.84 278 ALA A C 1
ATOM 2281 O O . ALA A 1 278 ? -15.209 27.349 69.228 1.00 38.84 278 ALA A O 1
ATOM 2282 N N . ILE A 1 279 ? -17.408 27.637 69.589 1.00 41.50 279 ILE A N 1
ATOM 2283 C CA . ILE A 1 279 ? -17.607 28.697 68.600 1.00 41.50 279 ILE A CA 1
ATOM 2284 C C . ILE A 1 279 ? -17.442 30.028 69.337 1.00 41.50 279 ILE A C 1
ATOM 2286 O O . ILE A 1 279 ? -18.314 30.426 70.103 1.00 41.50 279 ILE A O 1
ATOM 2290 N N . VAL A 1 280 ? -16.326 30.720 69.110 1.00 45.72 280 VAL A N 1
ATOM 2291 C CA . VAL A 1 280 ? -16.163 32.121 69.522 1.00 45.72 280 VAL A CA 1
ATOM 2292 C C . VAL A 1 280 ? -16.641 32.996 68.369 1.00 45.72 280 VAL A C 1
ATOM 2294 O O . VAL A 1 280 ? -16.063 32.964 67.283 1.00 45.72 280 VAL A O 1
ATOM 2297 N N . MET A 1 281 ? -17.709 33.763 68.587 1.00 37.91 281 MET A N 1
ATOM 2298 C CA . MET A 1 281 ? -18.214 34.720 67.606 1.00 37.91 281 MET A CA 1
ATOM 2299 C C . MET A 1 281 ? -17.712 36.131 67.920 1.00 37.91 281 MET A C 1
ATOM 2301 O O . MET A 1 281 ? -18.004 36.668 68.984 1.00 37.91 281 MET A O 1
ATOM 2305 N N . HIS A 1 282 ? -17.010 36.754 66.972 1.00 53.00 282 HIS A N 1
ATOM 2306 C CA . HIS A 1 282 ? -16.695 38.183 67.012 1.00 53.00 282 HIS A CA 1
ATOM 2307 C C . HIS A 1 282 ? -17.480 38.930 65.931 1.00 53.00 282 HIS A C 1
ATOM 2309 O O . HIS A 1 282 ? -17.474 38.545 64.763 1.00 53.00 282 HIS A O 1
ATOM 2315 N N . ARG A 1 283 ? -18.136 40.025 66.330 1.00 38.75 283 ARG A N 1
ATOM 2316 C CA . ARG A 1 283 ? -18.847 40.958 65.448 1.00 38.75 283 ARG A CA 1
ATOM 2317 C C . ARG A 1 283 ? -17.928 42.140 65.129 1.00 38.75 283 ARG A C 1
ATOM 2319 O O . ARG A 1 283 ? -17.554 42.874 66.038 1.00 38.75 283 ARG A O 1
ATOM 2326 N N . LEU A 1 284 ? -17.577 42.325 63.857 1.00 50.19 284 LEU A N 1
ATOM 2327 C CA . LEU A 1 284 ? -16.898 43.533 63.372 1.00 50.19 284 LEU A CA 1
ATOM 2328 C C . LEU A 1 284 ? -17.951 44.598 63.004 1.00 50.19 284 LEU A C 1
ATOM 2330 O O . LEU A 1 284 ? -18.973 44.249 62.406 1.00 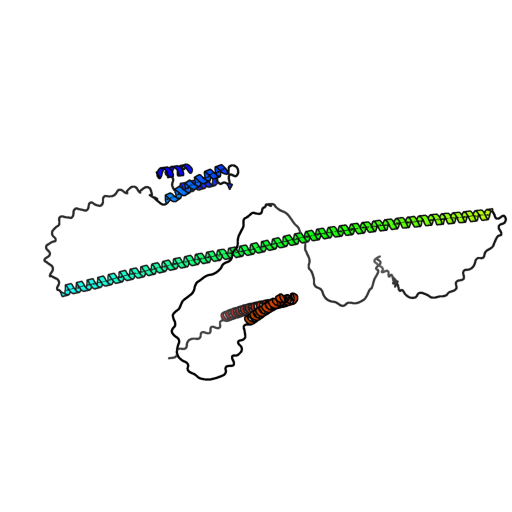50.19 284 LEU A O 1
ATOM 2334 N N . PRO A 1 285 ? -17.756 45.878 63.367 1.00 49.09 285 PRO A N 1
ATOM 2335 C CA . PRO A 1 285 ? -18.640 46.950 62.931 1.00 49.09 285 PRO A CA 1
ATOM 2336 C C . PRO A 1 285 ? -18.338 47.289 61.460 1.00 49.09 285 PRO A C 1
ATOM 2338 O O . PRO A 1 285 ? -17.193 47.215 61.034 1.00 49.09 285 PRO A O 1
ATOM 2341 N N . GLU A 1 286 ? -19.374 47.657 60.705 1.00 51.03 286 GLU A N 1
ATOM 2342 C CA . GLU A 1 286 ? -19.358 48.165 59.311 1.00 51.03 286 GLU A CA 1
ATOM 2343 C C . GLU A 1 286 ? -19.582 47.206 58.128 1.00 51.03 286 GLU A C 1
ATOM 2345 O O . GLU A 1 286 ? -19.755 47.668 57.006 1.00 51.03 286 GLU A O 1
ATOM 2350 N N . SER A 1 287 ? -19.789 45.904 58.324 1.00 57.19 287 SER A N 1
ATOM 2351 C CA . SER A 1 287 ? -20.508 45.113 57.305 1.00 57.19 287 SER A CA 1
ATOM 2352 C C . SER A 1 287 ? -21.220 43.941 57.968 1.00 57.19 287 SER A C 1
ATOM 2354 O O . SER A 1 287 ? -20.596 43.109 58.612 1.00 57.19 287 SER A O 1
ATOM 2356 N N . GLY A 1 288 ? -22.551 43.903 57.905 1.00 51.09 288 GLY A N 1
ATOM 2357 C CA . GLY A 1 288 ? -23.395 42.975 58.671 1.00 51.09 288 GLY A CA 1
ATOM 2358 C C . GLY A 1 288 ? -23.343 41.505 58.229 1.00 51.09 288 GLY A C 1
ATOM 2359 O O . GLY A 1 288 ? -24.392 40.911 58.015 1.00 51.09 288 GLY A O 1
ATOM 2360 N N . SER A 1 289 ? -22.159 40.909 58.077 1.00 44.66 289 SER A N 1
ATOM 2361 C CA . SER A 1 289 ? -21.974 39.499 57.708 1.00 44.66 289 SER A CA 1
ATOM 2362 C C . SER A 1 289 ? -21.205 38.726 58.781 1.00 44.66 289 SER A C 1
ATOM 2364 O O . SER A 1 289 ? -20.187 39.187 59.290 1.00 44.66 289 SER A O 1
ATOM 2366 N N . TRP A 1 290 ? -21.693 37.527 59.109 1.00 46.03 290 TRP A N 1
ATOM 2367 C CA . TRP A 1 290 ? -21.040 36.587 60.022 1.00 46.03 290 TRP A CA 1
ATOM 2368 C C . TRP A 1 290 ? -20.006 35.746 59.261 1.00 46.03 290 TRP A C 1
ATOM 2370 O O . TRP A 1 290 ? -20.319 35.208 58.200 1.00 46.03 290 TRP A O 1
ATOM 2380 N N . VAL A 1 291 ? -18.795 35.592 59.802 1.00 45.88 291 VAL A N 1
ATOM 2381 C CA . VAL A 1 291 ? -17.744 34.734 59.224 1.00 45.88 291 VAL A CA 1
ATOM 2382 C C . VAL A 1 291 ? -17.341 33.669 60.243 1.00 45.88 291 VAL A C 1
ATOM 2384 O O . VAL A 1 291 ? -17.026 33.987 61.386 1.00 45.88 291 VAL A O 1
ATOM 2387 N N . VAL A 1 292 ? -17.346 32.402 59.820 1.00 39.53 292 VAL A N 1
ATOM 2388 C CA . VAL A 1 292 ? -16.958 31.235 60.629 1.00 39.53 292 VAL A CA 1
ATOM 2389 C C . VAL A 1 292 ? -15.603 30.722 60.133 1.00 39.53 292 VAL A C 1
ATOM 2391 O O . VAL A 1 292 ? -15.473 30.369 58.963 1.00 39.53 292 VAL A O 1
ATOM 2394 N N . PHE A 1 293 ? -14.593 30.667 61.006 1.00 36.19 293 PHE A N 1
ATOM 2395 C CA . PHE A 1 293 ? -13.267 30.117 60.689 1.00 36.19 293 PHE A CA 1
ATOM 2396 C C . PHE A 1 293 ? -13.149 28.654 61.146 1.00 36.19 293 PHE A C 1
ATOM 2398 O O . PHE A 1 293 ? -13.312 28.354 62.325 1.00 36.19 293 PHE A O 1
ATOM 2405 N N . PHE A 1 294 ? -12.806 27.752 60.220 1.00 33.19 294 PHE A N 1
ATOM 2406 C CA . PHE A 1 294 ? -12.399 26.368 60.497 1.00 33.19 294 PHE A CA 1
ATOM 2407 C C . PHE A 1 294 ? -10.888 26.234 60.260 1.00 33.19 294 PHE A C 1
ATOM 2409 O O . PHE A 1 294 ? -10.414 26.516 59.161 1.00 33.19 294 PHE A O 1
ATOM 2416 N N . SER A 1 295 ? -10.128 25.791 61.265 1.00 32.44 295 SER A N 1
ATOM 2417 C CA . SER A 1 295 ? -8.684 25.547 61.146 1.00 32.44 295 SER A CA 1
ATOM 2418 C C . SER A 1 295 ? -8.384 24.068 61.381 1.00 32.44 295 SER A C 1
ATOM 2420 O O . SER A 1 295 ? -8.581 23.563 62.483 1.00 32.44 295 SER A O 1
ATOM 2422 N N . ILE A 1 296 ? -7.910 23.361 60.349 1.00 34.78 296 ILE A N 1
ATOM 2423 C CA . ILE A 1 296 ? -7.320 22.021 60.477 1.00 34.78 296 ILE A CA 1
ATOM 2424 C C . ILE A 1 296 ? -5.902 22.090 59.913 1.00 34.78 296 ILE A C 1
ATOM 2426 O O . ILE A 1 296 ? -5.695 22.193 58.706 1.00 34.78 296 ILE A O 1
ATOM 2430 N N . SER A 1 297 ? -4.926 22.009 60.812 1.00 36.19 297 SER A N 1
ATOM 2431 C CA . SER A 1 297 ? -3.501 21.916 60.498 1.00 36.19 297 SER A CA 1
ATOM 2432 C C . SER A 1 297 ? -3.034 20.472 60.643 1.00 36.19 297 SER A C 1
ATOM 2434 O O . SER A 1 297 ? -3.087 19.950 61.754 1.00 36.19 297 SER A O 1
ATOM 2436 N N . ARG A 1 298 ? -2.519 19.847 59.570 1.00 34.56 298 ARG A N 1
ATOM 2437 C CA . ARG A 1 298 ? -1.416 18.854 59.613 1.00 34.56 298 ARG A CA 1
ATOM 2438 C C . ARG A 1 298 ? -0.942 18.438 58.203 1.00 34.56 298 ARG A C 1
ATOM 2440 O O . ARG A 1 298 ? -1.604 18.778 57.228 1.00 34.56 298 ARG A O 1
ATOM 2447 N N . PRO A 1 299 ? 0.267 17.853 58.051 1.00 35.47 299 PRO A N 1
ATOM 2448 C CA . PRO A 1 299 ? 1.329 18.502 57.305 1.00 35.47 299 PRO A CA 1
ATOM 2449 C C . PRO A 1 299 ? 1.694 17.815 55.985 1.00 35.47 299 PRO A C 1
ATOM 2451 O O . PRO A 1 299 ? 1.369 16.673 55.680 1.00 35.47 299 PRO A O 1
ATOM 2454 N N . PHE A 1 300 ? 2.434 18.603 55.226 1.00 26.05 300 PHE A N 1
ATOM 2455 C CA . PHE A 1 300 ? 2.877 18.473 53.854 1.00 26.05 300 PHE A CA 1
ATOM 2456 C C . PHE A 1 300 ? 4.078 17.518 53.697 1.00 26.05 300 PHE A C 1
ATOM 2458 O O . PHE A 1 300 ? 5.082 17.662 54.395 1.00 26.05 300 PHE A O 1
ATOM 2465 N N . ARG A 1 301 ? 4.055 16.633 52.690 1.00 27.30 301 ARG A N 1
ATOM 2466 C CA . ARG A 1 301 ? 5.280 16.218 51.979 1.00 27.30 301 ARG A CA 1
ATOM 2467 C C . ARG A 1 301 ? 4.978 16.010 50.494 1.00 27.30 301 ARG A C 1
ATOM 2469 O O . ARG A 1 301 ? 4.173 15.175 50.105 1.00 27.30 301 ARG A O 1
ATOM 2476 N N . ALA A 1 302 ? 5.611 16.845 49.680 1.00 34.12 302 ALA A N 1
ATOM 2477 C CA . ALA A 1 302 ? 5.339 17.038 48.265 1.00 34.12 302 ALA A CA 1
ATOM 2478 C C . ALA A 1 302 ? 5.957 15.968 47.352 1.00 34.12 302 ALA A C 1
ATOM 2480 O O . ALA A 1 302 ? 7.111 15.580 47.537 1.00 34.12 302 ALA A O 1
ATOM 2481 N N . ARG A 1 303 ? 5.279 15.674 46.232 1.00 27.81 303 ARG A N 1
ATOM 2482 C CA . ARG A 1 303 ? 5.965 15.564 44.935 1.00 27.81 303 ARG A CA 1
ATOM 2483 C C . ARG A 1 303 ? 5.053 15.951 43.761 1.00 27.81 303 ARG A C 1
ATOM 2485 O O . ARG A 1 303 ? 3.946 15.456 43.610 1.00 27.81 303 ARG A O 1
ATOM 2492 N N . ARG A 1 304 ? 5.599 16.884 42.975 1.00 29.92 304 ARG A N 1
ATOM 2493 C CA . ARG A 1 304 ? 5.176 17.495 41.699 1.00 29.92 304 ARG A CA 1
ATOM 2494 C C . ARG A 1 304 ? 4.622 16.442 40.716 1.00 29.92 304 ARG A C 1
ATOM 2496 O O . ARG A 1 304 ? 5.165 15.349 40.666 1.00 29.92 304 ARG A O 1
ATOM 2503 N N . GLY A 1 305 ? 3.613 16.682 39.880 1.00 29.69 305 GLY A N 1
ATOM 2504 C CA . GLY A 1 305 ? 3.188 17.932 39.248 1.00 29.69 305 GLY A CA 1
ATOM 2505 C C . GLY A 1 305 ? 3.701 18.001 37.801 1.00 29.69 305 GLY A C 1
ATOM 2506 O O . GLY A 1 305 ? 4.880 18.289 37.598 1.00 29.69 305 GLY A O 1
ATOM 2507 N N . ARG A 1 306 ? 2.816 17.705 36.835 1.00 31.30 306 ARG A N 1
ATOM 2508 C CA . ARG A 1 306 ? 2.741 18.165 35.423 1.00 31.30 306 ARG A CA 1
ATOM 2509 C C . ARG A 1 306 ? 1.730 17.254 34.706 1.00 31.30 306 ARG A C 1
ATOM 2511 O O . ARG A 1 306 ? 1.913 16.049 34.713 1.00 31.30 306 ARG A O 1
ATOM 2518 N N . GLY A 1 307 ? 0.635 17.709 34.112 1.00 28.83 307 GLY A N 1
ATOM 2519 C CA . GLY A 1 307 ? 0.256 19.045 33.664 1.00 28.83 307 GLY A CA 1
ATOM 2520 C C . GLY A 1 307 ? -0.386 18.864 32.291 1.00 28.83 307 GLY A C 1
ATOM 2521 O O . GLY A 1 307 ? 0.320 18.599 31.324 1.00 28.83 307 GLY A O 1
ATOM 2522 N N . GLY A 1 308 ? -1.716 18.916 32.238 1.00 31.86 308 GLY A N 1
ATOM 2523 C CA . GLY A 1 308 ? -2.460 19.017 30.988 1.00 31.86 308 GLY A CA 1
ATOM 2524 C C . GLY A 1 308 ? -2.559 20.466 30.519 1.00 31.86 308 GLY A C 1
ATOM 2525 O O . GLY A 1 308 ? -2.318 21.386 31.292 1.00 31.86 308 GLY A O 1
ATOM 2526 N N . VAL A 1 309 ? -2.963 20.638 29.265 1.00 29.58 309 VAL A N 1
ATOM 2527 C CA . VAL A 1 309 ? -3.719 21.787 28.739 1.00 29.58 309 VAL A CA 1
ATOM 2528 C C . VAL A 1 309 ? -4.479 21.239 27.525 1.00 29.58 309 VAL A C 1
ATOM 2530 O O . VAL A 1 309 ? -3.875 20.633 26.647 1.00 29.58 309 VAL A O 1
ATOM 2533 N N . ALA A 1 310 ? -5.800 21.091 27.596 1.00 29.02 310 ALA A N 1
ATOM 2534 C CA . ALA A 1 310 ? -6.858 22.107 27.584 1.00 29.02 310 ALA A CA 1
ATOM 2535 C C . ALA A 1 310 ? -7.340 22.378 26.152 1.00 29.02 310 ALA A C 1
ATOM 2537 O O . ALA A 1 310 ? -6.606 22.840 25.284 1.00 29.02 310 ALA A O 1
ATOM 2538 N N . ALA A 1 311 ? -8.608 22.029 25.952 1.00 27.95 311 ALA A N 1
ATOM 2539 C CA . ALA A 1 311 ? -9.400 22.263 24.766 1.00 27.95 311 ALA A CA 1
ATOM 2540 C C . ALA A 1 311 ? -9.863 23.725 24.701 1.00 27.95 311 ALA A C 1
ATOM 2542 O O . ALA A 1 311 ? -10.206 24.323 25.719 1.00 27.95 311 ALA A O 1
ATOM 2543 N N . MET A 1 312 ? -9.965 24.248 23.482 1.00 28.66 312 MET A N 1
ATOM 2544 C CA . MET A 1 312 ? -10.816 25.384 23.150 1.00 28.66 312 MET A CA 1
ATOM 2545 C C . MET A 1 312 ? -11.774 24.941 22.047 1.00 28.66 312 MET A C 1
ATOM 2547 O O . MET A 1 312 ? -11.359 24.437 21.005 1.00 28.66 312 MET A O 1
ATOM 2551 N N . ALA A 1 313 ? -13.063 25.108 22.318 1.00 31.41 313 ALA A N 1
ATOM 2552 C CA . ALA A 1 313 ? -14.139 24.974 21.354 1.00 31.41 313 ALA A CA 1
ATOM 2553 C C . ALA A 1 313 ? -14.265 26.258 20.528 1.00 31.41 313 ALA A C 1
ATOM 2555 O O . ALA A 1 313 ? -14.095 27.344 21.083 1.00 31.41 313 ALA A O 1
ATOM 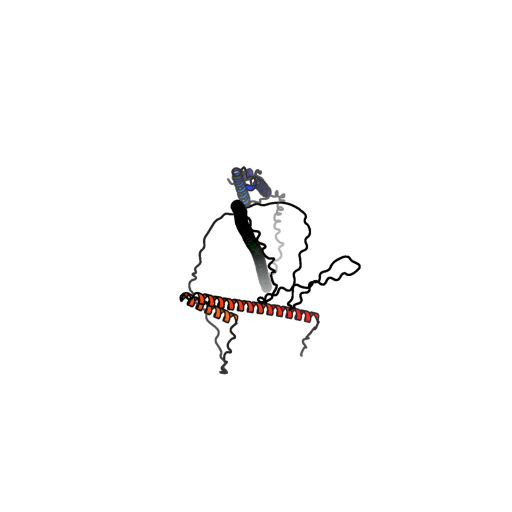2556 N N . GLN A 1 314 ? -14.650 26.131 19.253 1.00 30.52 314 GLN A N 1
ATOM 2557 C CA . GLN A 1 314 ? -15.552 27.067 18.573 1.00 30.52 314 GLN A CA 1
ATOM 2558 C C . GLN A 1 314 ? -16.017 26.541 17.197 1.00 30.52 314 GLN A C 1
ATOM 2560 O O . GLN A 1 314 ? -15.203 26.170 16.363 1.00 30.52 314 GLN A O 1
ATOM 2565 N N . ARG A 1 315 ? -17.350 26.574 17.028 1.00 26.83 315 ARG A N 1
ATOM 2566 C CA . ARG A 1 315 ? -18.185 26.837 15.831 1.00 26.83 315 ARG A CA 1
ATOM 2567 C C . ARG A 1 315 ? -18.000 26.045 14.516 1.00 26.83 315 ARG A C 1
ATOM 2569 O O . ARG A 1 315 ? -16.960 26.072 13.876 1.00 26.83 315 ARG A O 1
ATOM 2576 N N . SER A 1 316 ? -19.124 25.472 14.063 1.00 29.52 316 SER A N 1
ATOM 2577 C CA . SER A 1 316 ? -19.465 25.106 12.669 1.00 29.52 316 SER A CA 1
ATOM 2578 C C . SER A 1 316 ? -19.766 26.358 11.805 1.00 29.52 316 SER A C 1
ATOM 2580 O O . SER A 1 316 ? -19.946 27.429 12.398 1.00 29.52 316 SER A O 1
ATOM 2582 N N . PRO A 1 317 ? -19.826 26.272 10.450 1.00 42.91 317 PRO A N 1
ATOM 2583 C CA . PRO A 1 317 ? -20.985 25.682 9.740 1.00 42.91 317 PRO A CA 1
ATOM 2584 C C . PRO A 1 317 ? -20.699 24.889 8.427 1.00 42.91 317 PRO A C 1
ATOM 2586 O O . PRO A 1 317 ? -19.659 25.028 7.798 1.00 42.91 317 PRO A O 1
ATOM 2589 N N . GLU A 1 318 ? -21.679 24.039 8.080 1.00 29.11 318 GLU A N 1
ATOM 2590 C CA . GLU A 1 318 ? -22.236 23.635 6.760 1.00 29.11 318 GLU A CA 1
ATOM 2591 C C . GLU A 1 318 ? -21.364 23.445 5.490 1.00 29.11 318 GLU A C 1
ATOM 2593 O O . GLU A 1 318 ? -20.772 24.382 4.965 1.00 29.11 318 GLU A O 1
ATOM 2598 N N . SER A 1 319 ? -21.459 22.263 4.846 1.00 27.45 319 SER A N 1
ATOM 2599 C CA . SER A 1 319 ? -22.222 22.035 3.584 1.00 27.45 319 SER A CA 1
ATOM 2600 C C . SER A 1 319 ? -21.790 20.780 2.776 1.00 27.45 319 SER A C 1
ATOM 2602 O O . SER A 1 319 ? -20.608 20.475 2.659 1.00 27.45 319 SER A O 1
ATOM 2604 N N . SER A 1 320 ? -22.800 20.119 2.175 1.00 28.41 320 SER A N 1
ATOM 2605 C CA . SER A 1 320 ? -22.805 19.212 0.993 1.00 28.41 320 SER A CA 1
ATOM 2606 C C . SER A 1 320 ? -22.200 17.790 1.104 1.00 28.41 320 SER A C 1
ATOM 2608 O O . SER A 1 320 ? -21.023 17.623 1.395 1.00 28.41 320 SER A O 1
ATOM 2610 N N . ARG A 1 321 ? -23.014 16.711 1.017 1.00 29.81 321 ARG A N 1
ATOM 2611 C CA . ARG A 1 321 ? -23.500 15.996 -0.210 1.00 29.81 321 ARG A CA 1
ATOM 2612 C C . ARG A 1 321 ? -22.333 15.403 -1.032 1.00 29.81 321 ARG A C 1
ATOM 2614 O O . ARG A 1 321 ? -21.407 16.133 -1.333 1.00 29.81 321 ARG A O 1
ATOM 2621 N N . ASP A 1 322 ? -22.234 14.138 -1.454 1.00 28.92 322 ASP A N 1
ATOM 2622 C CA . ASP A 1 322 ? -23.140 12.996 -1.649 1.00 28.92 322 ASP A CA 1
ATOM 2623 C C . ASP A 1 322 ? -22.299 11.693 -1.768 1.00 28.92 322 ASP A C 1
ATOM 2625 O O . ASP A 1 322 ? -21.101 11.747 -2.046 1.00 28.92 322 ASP A O 1
ATOM 2629 N N . GLY A 1 323 ? -22.942 10.517 -1.682 1.00 28.80 323 GLY A N 1
ATOM 2630 C CA . GLY A 1 323 ? -22.572 9.390 -2.560 1.00 28.80 323 GLY A CA 1
ATOM 2631 C C . GLY A 1 323 ? -21.981 8.123 -1.930 1.00 28.80 323 GLY A C 1
ATOM 2632 O O . GLY A 1 323 ? -20.777 7.888 -1.955 1.00 28.80 323 GLY A O 1
ATOM 2633 N N . VAL A 1 324 ? -22.868 7.241 -1.469 1.00 29.89 324 VAL A N 1
ATOM 2634 C CA . VAL A 1 324 ? -22.621 5.839 -1.098 1.00 29.89 324 VAL A CA 1
ATOM 2635 C C . VAL A 1 324 ? -22.878 4.921 -2.302 1.00 29.89 324 VAL A C 1
ATOM 2637 O O . VAL A 1 324 ? -23.866 5.096 -3.005 1.00 29.89 324 VAL A O 1
ATOM 2640 N N . GLY A 1 325 ? -22.067 3.868 -2.465 1.00 27.84 325 GLY A N 1
ATOM 2641 C CA . GLY A 1 325 ? -22.447 2.653 -3.204 1.00 27.84 325 GLY A CA 1
ATOM 2642 C C . GLY A 1 325 ? -21.236 1.780 -3.558 1.00 27.84 325 GLY A C 1
ATOM 2643 O O . GLY A 1 325 ? -20.434 2.170 -4.387 1.00 27.84 325 GLY A O 1
ATOM 2644 N N . SER A 1 326 ? -20.949 0.697 -2.817 1.00 27.08 326 SER A N 1
ATOM 2645 C CA . SER A 1 326 ? -21.327 -0.703 -3.137 1.00 27.08 326 SER A CA 1
ATOM 2646 C C . SER A 1 326 ? -20.664 -1.225 -4.435 1.00 27.08 326 SER A C 1
ATOM 2648 O O . SER A 1 326 ? -20.721 -0.558 -5.448 1.00 27.08 326 SER A O 1
ATOM 2650 N N . ARG A 1 327 ? -20.081 -2.420 -4.558 1.00 26.78 327 ARG A N 1
ATOM 2651 C CA . ARG A 1 327 ? -20.129 -3.648 -3.764 1.00 26.78 327 ARG A CA 1
ATOM 2652 C C . ARG A 1 327 ? -19.011 -4.593 -4.239 1.00 26.78 327 ARG A C 1
ATOM 2654 O O . ARG A 1 327 ? -18.231 -4.303 -5.135 1.00 26.78 327 ARG A O 1
ATOM 2661 N N . ARG A 1 328 ? -18.954 -5.728 -3.560 1.00 24.94 328 ARG A N 1
ATOM 2662 C CA . ARG A 1 328 ? -17.880 -6.702 -3.415 1.00 24.94 328 ARG A CA 1
ATOM 2663 C C . ARG A 1 328 ? -18.209 -7.989 -4.206 1.00 24.94 328 ARG A C 1
ATOM 2665 O O . ARG A 1 328 ? -19.320 -8.477 -4.047 1.00 24.94 328 ARG A O 1
ATOM 2672 N N . TRP A 1 329 ? -17.197 -8.556 -4.889 1.00 25.98 329 TRP A N 1
ATOM 2673 C CA . TRP A 1 329 ? -16.933 -9.991 -5.205 1.00 25.98 329 TRP A CA 1
ATOM 2674 C C . TRP A 1 329 ? -17.852 -10.695 -6.226 1.00 25.98 329 TRP A C 1
ATOM 2676 O O . TRP A 1 329 ? -19.009 -10.335 -6.362 1.00 25.98 329 TRP A O 1
ATOM 2686 N N . ARG A 1 330 ? -17.433 -11.708 -7.004 1.00 28.11 330 ARG A N 1
ATOM 2687 C CA . ARG A 1 330 ? -16.482 -12.850 -6.865 1.00 28.11 330 ARG A CA 1
ATOM 2688 C C . ARG A 1 330 ? -15.788 -13.086 -8.231 1.00 28.11 330 ARG A C 1
ATOM 2690 O O . ARG A 1 330 ? -16.253 -12.524 -9.208 1.00 28.11 330 ARG A O 1
ATOM 2697 N N . GLY A 1 331 ? -14.714 -13.848 -8.448 1.00 25.08 331 GLY A N 1
ATOM 2698 C CA . GLY A 1 331 ? -14.138 -15.086 -7.888 1.00 25.08 331 GLY A CA 1
ATOM 2699 C C . GLY A 1 331 ? -13.388 -15.754 -9.069 1.00 25.08 331 GLY A C 1
ATOM 2700 O O . GLY A 1 331 ? -13.757 -15.508 -10.211 1.00 25.08 331 GLY A O 1
ATOM 2701 N N . ILE A 1 332 ? -12.258 -16.444 -8.897 1.00 24.95 332 ILE A N 1
ATOM 2702 C CA . ILE A 1 332 ? -12.075 -17.920 -8.849 1.00 24.95 332 ILE A CA 1
ATOM 2703 C C . ILE A 1 332 ? -10.526 -18.094 -8.768 1.00 24.95 332 ILE A C 1
ATOM 2705 O O . ILE A 1 332 ? -9.820 -17.396 -9.490 1.00 24.95 332 ILE A O 1
ATOM 2709 N N . ALA A 1 333 ? -9.943 -18.704 -7.719 1.00 25.34 333 ALA A N 1
ATOM 2710 C CA . ALA A 1 333 ? -9.501 -20.119 -7.610 1.00 25.34 333 ALA A CA 1
ATOM 2711 C C . ALA A 1 333 ? -8.500 -20.545 -8.725 1.00 25.34 333 AL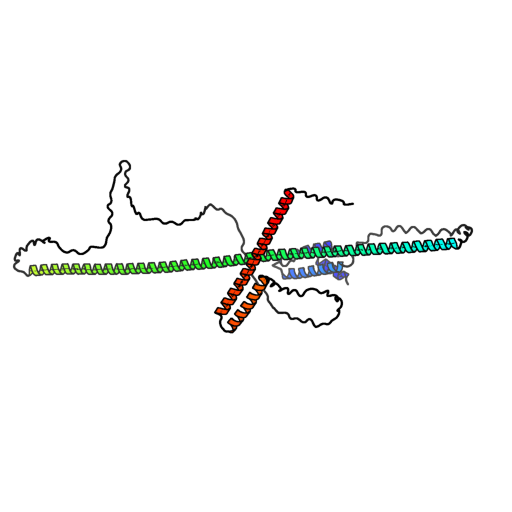A A C 1
ATOM 2713 O O . ALA A 1 333 ? -8.731 -20.242 -9.881 1.00 25.34 333 ALA A O 1
ATOM 2714 N N . SER A 1 334 ? -7.384 -21.263 -8.555 1.00 25.81 334 SER A N 1
ATOM 2715 C CA . SER A 1 334 ? -6.740 -22.004 -7.465 1.00 25.81 334 SER A CA 1
ATOM 2716 C C . SER A 1 334 ? -5.349 -22.477 -7.951 1.00 25.81 334 SER A C 1
ATOM 2718 O O . SER A 1 334 ? -5.077 -22.477 -9.146 1.00 25.81 334 SER A O 1
ATOM 2720 N N . MET A 1 335 ? -4.570 -23.023 -7.010 1.00 26.06 335 MET A N 1
ATOM 2721 C CA . MET A 1 335 ? -3.517 -24.051 -7.139 1.00 26.06 335 MET A CA 1
ATOM 2722 C C . MET A 1 335 ? -2.033 -23.659 -7.066 1.00 26.06 335 MET A C 1
ATOM 2724 O O . MET A 1 335 ? -1.479 -22.875 -7.824 1.00 26.06 335 MET A O 1
ATOM 2728 N N . ALA A 1 336 ? -1.408 -24.347 -6.111 1.00 30.16 336 ALA A N 1
ATOM 2729 C CA . ALA A 1 336 ? -0.004 -24.419 -5.767 1.00 30.16 336 ALA A CA 1
ATOM 2730 C C . ALA A 1 336 ? 0.667 -25.660 -6.387 1.00 30.16 336 ALA A C 1
ATOM 2732 O O . ALA A 1 336 ? -0.002 -26.678 -6.578 1.00 30.16 336 ALA A O 1
ATOM 2733 N N . ARG A 1 337 ? 1.997 -25.599 -6.572 1.00 27.77 337 ARG A N 1
ATOM 2734 C CA . ARG A 1 337 ? 3.024 -26.639 -6.282 1.00 27.77 337 ARG A CA 1
ATOM 2735 C C . ARG A 1 337 ? 4.376 -26.163 -6.853 1.00 27.77 337 ARG A C 1
ATOM 2737 O O . ARG A 1 337 ? 4.430 -25.710 -7.984 1.00 27.77 337 ARG A O 1
ATOM 2744 N N . ARG A 1 338 ? 5.389 -25.944 -6.002 1.00 27.52 338 ARG A N 1
ATOM 2745 C CA . ARG A 1 338 ? 6.491 -26.864 -5.621 1.00 27.52 338 ARG A CA 1
ATOM 2746 C C . ARG A 1 338 ? 7.367 -27.308 -6.801 1.00 27.52 338 ARG A C 1
ATOM 2748 O O . ARG A 1 338 ? 6.896 -28.004 -7.688 1.00 27.52 338 ARG A O 1
ATOM 2755 N N . GLY A 1 339 ? 8.643 -26.921 -6.749 1.00 29.59 339 GLY A N 1
ATOM 2756 C CA . GLY A 1 339 ? 9.692 -27.363 -7.664 1.00 29.59 339 GLY A CA 1
ATOM 2757 C C . GLY A 1 339 ? 10.409 -28.641 -7.222 1.00 29.59 339 GLY A C 1
ATOM 2758 O O . GLY A 1 339 ? 10.225 -29.098 -6.101 1.00 29.59 339 GLY A O 1
ATOM 2759 N N . THR A 1 340 ? 11.221 -29.173 -8.137 1.00 31.25 340 THR A N 1
ATOM 2760 C CA . THR A 1 340 ? 12.471 -29.958 -7.989 1.00 31.25 340 THR A CA 1
ATOM 2761 C C . THR A 1 340 ? 13.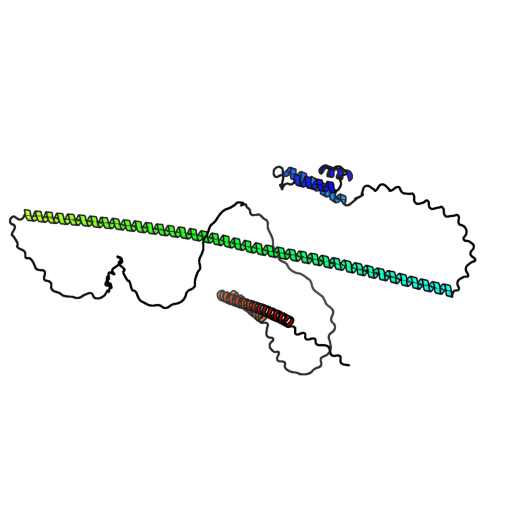087 -29.992 -9.402 1.00 31.25 340 THR A C 1
ATOM 2763 O O . THR A 1 340 ? 12.371 -30.176 -10.377 1.00 31.25 340 THR A O 1
ATOM 2766 N N . ASN A 1 341 ? 14.258 -29.391 -9.613 1.00 29.69 341 ASN A N 1
ATOM 2767 C CA . ASN A 1 341 ? 15.602 -29.980 -9.593 1.00 29.69 341 ASN A CA 1
ATOM 2768 C C . ASN A 1 341 ? 15.805 -31.174 -10.548 1.00 29.69 341 ASN A C 1
ATOM 2770 O O . ASN A 1 341 ? 15.208 -32.224 -10.345 1.00 29.69 341 ASN A O 1
ATOM 2774 N N . ASN A 1 342 ? 16.681 -30.993 -11.546 1.00 29.73 342 ASN A N 1
ATOM 2775 C CA . ASN A 1 342 ? 17.672 -31.979 -11.996 1.00 29.73 342 ASN A CA 1
ATOM 2776 C C . ASN A 1 342 ? 18.545 -31.361 -13.099 1.00 29.73 342 ASN A C 1
ATOM 2778 O O . ASN A 1 342 ? 18.161 -31.330 -14.267 1.00 29.73 342 ASN A O 1
ATOM 2782 N N . ASN A 1 343 ? 19.732 -30.888 -12.715 1.00 29.14 343 ASN A N 1
ATOM 2783 C CA . ASN A 1 343 ? 20.835 -30.667 -13.642 1.00 29.14 343 ASN A CA 1
ATOM 2784 C C . ASN A 1 343 ? 21.841 -31.805 -13.437 1.00 29.14 343 ASN A C 1
ATOM 2786 O O . ASN A 1 343 ? 22.293 -32.032 -12.315 1.00 29.14 343 ASN A O 1
ATOM 2790 N N . ARG A 1 344 ? 22.109 -32.551 -14.511 1.00 29.78 344 ARG A N 1
ATOM 2791 C CA . ARG A 1 344 ? 23.005 -33.709 -14.543 1.00 29.78 344 ARG A CA 1
ATOM 2792 C C . ARG A 1 344 ? 24.466 -33.272 -14.687 1.00 29.78 344 ARG A C 1
ATOM 2794 O O . ARG A 1 344 ? 24.785 -32.367 -15.450 1.00 29.78 344 ARG A O 1
ATOM 2801 N N . ASP A 1 345 ? 25.290 -33.978 -13.926 1.00 28.41 345 ASP A N 1
ATOM 2802 C CA . ASP A 1 345 ? 26.720 -34.291 -14.022 1.00 28.41 345 ASP A CA 1
ATOM 2803 C C . ASP A 1 345 ? 27.557 -33.781 -15.225 1.00 28.41 345 ASP A C 1
ATOM 2805 O O . ASP A 1 345 ? 27.279 -34.090 -16.380 1.00 28.41 345 ASP A O 1
ATOM 2809 N N . ALA A 1 346 ? 28.625 -33.033 -14.878 1.00 27.58 346 ALA A N 1
ATOM 2810 C CA . ALA A 1 346 ? 30.068 -33.136 -15.228 1.00 27.58 346 ALA A CA 1
ATOM 2811 C C . ALA A 1 346 ? 30.523 -33.956 -16.480 1.00 27.58 346 ALA A C 1
ATOM 2813 O O . ALA A 1 346 ? 29.909 -34.983 -16.750 1.00 27.58 346 ALA A O 1
ATOM 2814 N N . PRO A 1 347 ? 31.688 -33.667 -17.153 1.00 40.59 347 PRO A N 1
ATOM 2815 C CA . PRO A 1 347 ? 32.982 -33.411 -16.479 1.00 40.59 347 PRO A CA 1
ATOM 2816 C C . PRO A 1 347 ? 34.104 -32.566 -17.171 1.00 40.59 347 PRO A C 1
ATOM 2818 O O . PRO A 1 347 ? 34.270 -32.543 -18.381 1.00 40.59 347 PRO A O 1
ATOM 2821 N N . ARG A 1 348 ? 34.996 -32.044 -16.304 1.00 28.77 348 ARG A N 1
ATOM 2822 C CA . ARG A 1 348 ? 36.490 -31.986 -16.349 1.00 28.77 348 ARG A CA 1
ATOM 2823 C C . ARG A 1 348 ? 37.290 -31.246 -17.457 1.00 28.77 348 ARG A C 1
ATOM 2825 O O . ARG A 1 348 ? 37.089 -31.408 -18.649 1.00 28.77 348 ARG A O 1
ATOM 2832 N N . ARG A 1 349 ? 38.432 -30.726 -16.949 1.00 25.70 349 ARG A N 1
ATOM 2833 C CA . ARG A 1 349 ? 39.704 -30.238 -17.557 1.00 25.70 349 ARG A CA 1
ATOM 2834 C C . ARG A 1 349 ? 39.648 -28.757 -17.965 1.00 25.70 349 ARG A C 1
ATOM 2836 O O . ARG A 1 349 ? 38.856 -28.378 -18.802 1.00 25.70 349 ARG A O 1
ATOM 2843 N N . TRP A 1 350 ? 40.439 -27.866 -17.372 1.00 25.36 350 TRP A N 1
ATOM 2844 C CA . TRP A 1 350 ? 41.900 -27.835 -17.469 1.00 25.36 350 TRP A CA 1
ATOM 2845 C C . TRP A 1 350 ? 42.580 -27.288 -16.206 1.00 25.36 350 TRP A C 1
ATOM 2847 O O . TRP A 1 350 ? 42.047 -26.461 -15.475 1.00 25.36 350 TRP A O 1
ATOM 2857 N N . ARG A 1 351 ? 43.794 -27.785 -15.987 1.00 26.14 351 ARG A N 1
ATOM 2858 C CA . ARG A 1 351 ? 44.719 -27.516 -14.888 1.00 26.14 351 ARG A CA 1
ATOM 2859 C C . ARG A 1 351 ? 46.004 -27.022 -15.552 1.00 26.14 351 ARG A C 1
ATOM 2861 O O . ARG A 1 351 ? 46.541 -27.794 -16.332 1.00 26.14 351 ARG A O 1
ATOM 2868 N N . SER A 1 352 ? 46.503 -25.829 -15.227 1.00 28.86 352 SER A N 1
ATOM 2869 C CA . SER A 1 352 ? 47.949 -25.533 -15.167 1.00 28.86 352 SER A CA 1
ATOM 2870 C C . SER A 1 352 ? 48.218 -24.047 -14.940 1.00 28.86 352 SER A C 1
ATOM 2872 O O . SER A 1 352 ? 47.847 -23.228 -15.772 1.00 28.86 352 SER A O 1
ATOM 2874 N N . GLN A 1 353 ? 48.950 -23.773 -13.863 1.00 29.41 353 GLN A N 1
ATOM 2875 C CA . GLN A 1 353 ? 50.021 -22.779 -13.706 1.00 29.41 353 GLN A CA 1
ATOM 2876 C C . GLN A 1 353 ? 49.850 -22.018 -12.401 1.00 29.41 353 GLN A C 1
ATOM 2878 O O . GLN A 1 353 ? 49.316 -20.924 -12.399 1.00 29.41 353 GLN A O 1
ATOM 2883 N N . GLN A 1 354 ? 50.350 -22.600 -11.313 1.00 29.89 354 GLN A N 1
ATOM 2884 C CA . GLN A 1 354 ? 51.211 -21.889 -10.371 1.00 29.89 354 GLN A CA 1
ATOM 2885 C C . GLN A 1 354 ? 52.092 -22.938 -9.689 1.00 29.89 354 GLN A C 1
ATOM 2887 O O . GLN A 1 354 ? 51.630 -23.754 -8.894 1.00 29.89 354 GLN A O 1
ATOM 2892 N N . LYS A 1 355 ? 53.365 -22.963 -10.073 1.00 31.58 355 LYS A N 1
ATOM 2893 C CA . LYS A 1 355 ? 54.437 -23.588 -9.308 1.00 31.58 355 LYS A CA 1
ATOM 2894 C C . LYS A 1 355 ? 55.645 -22.667 -9.361 1.00 31.58 355 LYS A C 1
ATOM 2896 O O . LYS A 1 355 ? 55.945 -22.111 -10.414 1.00 31.58 355 LYS A O 1
ATOM 2901 N N . ASN A 1 356 ? 56.324 -22.652 -8.219 1.00 32.59 356 ASN A N 1
ATOM 2902 C CA . ASN A 1 356 ? 57.619 -22.066 -7.892 1.00 32.59 356 ASN A CA 1
ATOM 2903 C C . ASN A 1 356 ? 57.488 -20.622 -7.365 1.00 32.59 356 ASN A C 1
ATOM 2905 O O . ASN A 1 356 ? 56.901 -19.773 -8.014 1.00 32.59 356 ASN A O 1
ATOM 2909 N N . ASN A 1 357 ? 58.008 -20.262 -6.194 1.00 29.83 357 ASN A N 1
ATOM 2910 C CA . ASN A 1 357 ? 59.046 -20.919 -5.418 1.00 29.83 357 ASN A CA 1
ATOM 2911 C C . ASN A 1 357 ? 59.002 -20.419 -3.967 1.00 29.83 357 ASN A C 1
ATOM 2913 O O . ASN A 1 357 ? 58.977 -19.217 -3.715 1.00 29.83 357 ASN A O 1
ATOM 2917 N N . THR A 1 358 ? 59.047 -21.356 -3.031 1.00 33.19 358 THR A N 1
ATOM 2918 C CA . THR A 1 358 ? 59.466 -21.155 -1.645 1.00 33.19 358 THR A CA 1
ATOM 2919 C C . THR A 1 358 ? 60.896 -20.610 -1.598 1.00 33.19 358 THR A C 1
ATOM 2921 O O . THR A 1 358 ? 61.824 -21.269 -2.063 1.00 33.19 358 THR A O 1
ATOM 2924 N N . ARG A 1 359 ? 61.096 -19.446 -0.972 1.00 31.20 359 ARG A N 1
ATOM 2925 C CA . ARG A 1 359 ? 62.362 -19.084 -0.320 1.00 31.20 359 ARG A CA 1
ATOM 2926 C C . ARG A 1 359 ? 62.071 -18.975 1.166 1.00 31.20 359 ARG A C 1
ATOM 2928 O O . ARG A 1 359 ? 61.241 -18.172 1.576 1.00 31.20 359 ARG A O 1
ATOM 2935 N N . GLY A 1 360 ? 62.688 -19.876 1.921 1.00 32.22 360 GLY A N 1
ATOM 2936 C CA . GLY A 1 360 ? 62.507 -19.988 3.355 1.00 32.22 360 GLY A CA 1
ATOM 2937 C C . GLY A 1 360 ? 63.082 -18.800 4.110 1.00 32.22 360 GLY A C 1
ATOM 2938 O O . GLY A 1 360 ? 64.015 -18.157 3.645 1.00 32.22 360 GLY A O 1
ATOM 2939 N N . MET A 1 361 ? 62.521 -18.561 5.289 1.00 27.55 361 MET A N 1
ATOM 2940 C CA . MET A 1 361 ? 63.237 -18.341 6.543 1.00 27.55 361 MET A CA 1
ATOM 2941 C C . MET A 1 361 ? 62.206 -18.156 7.658 1.00 27.55 361 MET A C 1
ATOM 2943 O O . MET A 1 361 ? 61.168 -17.534 7.465 1.00 27.55 361 MET A O 1
ATOM 2947 N N . SER A 1 362 ? 62.561 -18.688 8.826 1.00 30.69 362 SER A N 1
ATOM 2948 C CA . SER A 1 362 ? 61.928 -18.494 10.129 1.00 30.69 362 SER A CA 1
ATOM 2949 C C . SER A 1 362 ? 60.662 -19.303 10.427 1.00 30.69 362 SER A C 1
ATOM 2951 O O . SER A 1 362 ? 59.527 -18.878 10.223 1.00 30.69 362 SER A O 1
ATOM 2953 N N . THR A 1 363 ? 60.894 -20.443 11.079 1.00 38.78 363 THR A N 1
ATOM 2954 C CA . THR A 1 363 ? 60.074 -20.935 12.190 1.00 38.78 363 THR A CA 1
ATOM 2955 C C . THR A 1 363 ? 59.972 -19.858 13.272 1.00 38.78 363 THR A C 1
ATOM 2957 O O . THR A 1 363 ? 60.679 -19.878 14.275 1.00 38.78 363 THR A O 1
ATOM 2960 N N . SER A 1 364 ? 59.079 -18.904 13.068 1.00 30.36 364 SER A N 1
ATOM 2961 C CA . SER A 1 364 ? 58.472 -18.151 14.152 1.00 30.36 364 SER A CA 1
ATOM 2962 C C . SER A 1 364 ? 57.069 -18.706 14.280 1.00 30.36 364 SER A C 1
ATOM 2964 O O . SER A 1 364 ? 56.265 -18.588 13.354 1.00 30.36 364 SER A O 1
ATOM 2966 N N . ALA A 1 365 ? 56.811 -19.369 15.403 1.00 38.81 365 ALA A N 1
ATOM 2967 C CA . ALA A 1 365 ? 55.477 -19.690 15.860 1.00 38.81 365 ALA A CA 1
ATOM 2968 C C . ALA A 1 365 ? 54.682 -18.381 15.963 1.00 38.81 365 ALA A C 1
ATOM 2970 O O . ALA A 1 365 ? 54.628 -17.747 17.015 1.00 38.81 365 ALA A O 1
ATOM 2971 N N . TRP A 1 366 ? 54.086 -17.956 14.851 1.00 29.34 366 TRP A N 1
ATOM 2972 C CA . TRP A 1 366 ? 52.964 -17.043 14.876 1.00 29.34 366 TRP A CA 1
ATOM 2973 C C . TRP A 1 366 ? 51.837 -17.860 15.475 1.00 29.34 366 TRP A C 1
ATOM 2975 O O . TRP A 1 366 ? 51.161 -18.635 14.803 1.00 29.34 366 TRP A O 1
ATOM 2985 N N . ARG A 1 367 ? 51.726 -17.744 16.797 1.00 33.91 367 ARG A N 1
ATOM 2986 C CA . ARG A 1 367 ? 50.469 -17.889 17.508 1.00 33.91 367 ARG A CA 1
ATOM 2987 C C . ARG A 1 367 ? 49.478 -17.089 16.666 1.00 33.91 367 ARG A C 1
ATOM 2989 O O . ARG A 1 367 ? 49.577 -15.867 16.640 1.00 33.91 367 ARG A O 1
ATOM 2996 N N . THR A 1 368 ? 48.661 -17.772 15.864 1.00 37.97 368 THR A N 1
ATOM 2997 C CA . THR A 1 368 ? 47.525 -17.153 15.190 1.00 37.97 368 THR A CA 1
ATOM 2998 C C . THR A 1 368 ? 46.763 -16.472 16.304 1.00 37.97 368 THR A C 1
ATOM 3000 O O . THR A 1 368 ? 46.228 -17.153 17.184 1.00 37.97 368 THR A O 1
ATOM 3003 N N . GLU A 1 369 ? 46.842 -15.142 16.344 1.00 37.16 369 GLU A N 1
ATOM 3004 C CA . GLU A 1 369 ? 45.932 -14.371 17.168 1.00 37.16 369 GLU A CA 1
ATOM 3005 C C . GLU A 1 369 ? 44.533 -14.871 16.816 1.00 37.16 369 GLU A C 1
ATOM 3007 O O . GLU A 1 369 ? 44.276 -15.122 15.631 1.00 37.16 369 GLU A O 1
ATOM 3012 N N . PRO A 1 370 ? 43.680 -15.156 17.812 1.00 42.94 370 PRO A N 1
ATOM 3013 C CA . PRO A 1 370 ? 42.328 -15.586 17.514 1.00 42.94 370 PRO A CA 1
ATOM 3014 C C . PRO A 1 370 ? 41.732 -14.500 16.623 1.00 42.94 370 PRO A C 1
ATOM 3016 O O . PRO A 1 370 ? 41.673 -13.345 17.044 1.00 42.94 370 PRO A O 1
ATOM 3019 N N . GLU A 1 371 ? 41.378 -14.849 15.381 1.00 49.59 371 GLU A N 1
ATOM 3020 C CA . GLU A 1 371 ? 40.534 -13.985 14.563 1.00 49.59 371 GLU A CA 1
ATOM 3021 C C . GLU A 1 371 ? 39.363 -13.600 15.466 1.00 49.59 371 GLU A C 1
ATOM 3023 O O . GLU A 1 371 ? 38.660 -14.483 15.966 1.00 49.59 371 GLU A O 1
ATOM 3028 N N . GLU A 1 372 ? 39.230 -12.307 15.776 1.00 54.31 372 GLU A N 1
ATOM 3029 C CA . GLU A 1 372 ? 38.037 -11.792 16.436 1.00 54.31 372 GLU A CA 1
ATOM 3030 C C . GLU A 1 372 ? 36.864 -12.196 15.540 1.00 54.31 372 GLU A C 1
ATOM 3032 O O . GLU A 1 372 ? 36.655 -11.598 14.484 1.00 54.31 372 GLU A O 1
ATOM 3037 N N . GLU A 1 373 ? 36.163 -13.273 15.917 1.00 58.75 373 GLU A N 1
ATOM 3038 C CA . GLU A 1 373 ? 34.959 -13.722 15.226 1.00 58.75 373 GLU A CA 1
ATOM 3039 C C . GLU A 1 373 ? 34.036 -12.509 15.091 1.00 58.75 373 GLU A C 1
ATOM 3041 O O . GLU A 1 373 ? 33.769 -11.810 16.077 1.00 58.75 373 GLU A O 1
ATOM 3046 N N . ASP A 1 374 ? 33.552 -12.256 13.871 1.00 72.31 374 ASP A N 1
ATOM 3047 C CA . ASP A 1 374 ? 32.548 -11.226 13.633 1.00 72.31 374 ASP A CA 1
ATOM 3048 C C . ASP A 1 374 ? 31.408 -11.456 14.644 1.00 72.31 374 ASP A C 1
ATOM 3050 O O . ASP A 1 374 ? 30.828 -12.549 14.675 1.00 72.31 374 ASP A O 1
ATOM 3054 N N . PRO A 1 375 ? 31.071 -10.473 15.500 1.00 69.44 375 PRO A N 1
ATOM 3055 C CA . PRO A 1 375 ? 30.028 -10.633 16.508 1.00 69.44 375 PRO A CA 1
ATOM 3056 C C . PRO A 1 375 ? 28.681 -11.048 15.895 1.00 69.44 375 PRO A C 1
ATOM 3058 O O . PRO A 1 375 ? 27.844 -11.636 16.585 1.00 69.44 375 PRO A O 1
ATOM 3061 N N . GLU A 1 376 ? 28.457 -10.781 14.603 1.00 69.81 376 GLU A N 1
ATOM 3062 C CA . GLU A 1 376 ? 27.286 -11.256 13.870 1.00 69.81 376 GLU A CA 1
ATOM 3063 C C . GLU A 1 376 ? 27.351 -12.762 13.561 1.00 69.81 376 GLU A C 1
ATOM 3065 O O . GLU A 1 376 ? 26.335 -13.459 13.637 1.00 69.81 376 GLU A O 1
ATOM 3070 N N . GLU A 1 377 ? 28.532 -13.287 13.250 1.00 78.69 377 GLU A N 1
ATOM 3071 C CA . GLU A 1 377 ? 28.764 -14.710 13.010 1.00 78.69 377 GLU A CA 1
ATOM 3072 C C . GLU A 1 377 ? 28.682 -15.514 14.316 1.00 78.69 377 GLU A C 1
ATOM 3074 O O . GLU A 1 377 ? 27.975 -16.528 14.370 1.00 78.69 377 GLU A O 1
ATOM 3079 N N . ALA A 1 378 ? 29.246 -14.981 15.405 1.00 78.19 378 ALA A N 1
ATOM 3080 C CA . ALA A 1 378 ? 29.085 -15.525 16.754 1.00 78.19 378 ALA A CA 1
ATOM 3081 C C . ALA A 1 378 ? 27.605 -15.547 17.200 1.00 78.19 378 ALA A C 1
ATOM 3083 O O . ALA A 1 378 ? 27.119 -16.549 17.732 1.00 78.19 378 ALA A O 1
ATOM 3084 N N . ALA A 1 379 ? 26.841 -14.482 16.920 1.00 77.50 379 ALA A N 1
ATOM 3085 C CA . ALA A 1 379 ? 25.409 -14.422 17.225 1.00 77.50 379 ALA A CA 1
ATOM 3086 C C . ALA A 1 379 ? 24.578 -15.414 16.391 1.00 77.50 379 ALA A C 1
ATOM 3088 O O . ALA A 1 379 ? 23.666 -16.058 16.918 1.00 77.50 379 ALA A O 1
ATOM 3089 N N . ARG A 1 380 ? 24.898 -15.585 15.100 1.00 81.31 380 ARG A N 1
ATOM 3090 C CA . ARG A 1 380 ? 24.239 -16.577 14.228 1.00 81.31 380 ARG A CA 1
ATOM 3091 C C . ARG A 1 380 ? 24.513 -18.005 14.690 1.00 81.31 380 ARG A C 1
ATOM 3093 O O . ARG A 1 380 ? 23.594 -18.826 14.685 1.00 81.31 380 ARG A O 1
ATOM 3100 N N . ARG A 1 381 ? 25.745 -18.288 15.117 1.00 83.69 381 ARG A N 1
ATOM 3101 C CA . ARG A 1 381 ? 26.144 -19.585 15.672 1.00 83.69 381 ARG A CA 1
ATOM 3102 C C . ARG A 1 381 ? 25.412 -19.884 16.981 1.00 83.69 381 ARG A C 1
ATOM 3104 O O . ARG A 1 381 ? 24.768 -20.925 17.081 1.00 83.69 381 ARG A O 1
ATOM 3111 N N . ALA A 1 382 ? 25.395 -18.935 17.917 1.00 80.25 382 ALA A N 1
ATOM 3112 C CA . ALA A 1 382 ? 24.651 -19.059 19.172 1.00 80.25 382 ALA A CA 1
ATOM 3113 C C . ALA A 1 382 ? 23.141 -19.266 18.940 1.00 80.25 382 ALA A C 1
ATOM 3115 O O . ALA A 1 382 ? 22.511 -20.099 19.592 1.00 80.25 382 ALA A O 1
ATOM 3116 N N . HIS A 1 383 ? 22.559 -18.566 17.963 1.00 83.44 383 HIS A N 1
ATOM 3117 C CA . HIS A 1 383 ? 21.158 -18.741 17.584 1.00 83.44 383 HIS A CA 1
ATOM 3118 C C . HIS A 1 383 ? 20.879 -20.132 16.992 1.00 83.44 383 HIS A C 1
ATOM 3120 O O . HIS A 1 383 ? 19.867 -20.750 17.327 1.00 83.44 383 HIS A O 1
ATOM 3126 N N . ALA A 1 384 ? 21.766 -20.647 16.136 1.00 85.44 384 ALA A N 1
ATOM 3127 C CA . ALA A 1 384 ? 21.650 -21.992 15.572 1.00 85.44 384 ALA A CA 1
ATOM 3128 C C . ALA A 1 384 ? 21.757 -23.081 16.656 1.00 85.44 384 ALA A C 1
ATOM 3130 O O . ALA A 1 384 ? 20.954 -24.017 16.675 1.00 85.44 384 ALA A O 1
ATOM 3131 N N . GLU A 1 385 ? 22.691 -22.927 17.597 1.00 86.88 385 GLU A N 1
ATOM 3132 C CA . GLU A 1 385 ? 22.861 -23.829 18.741 1.00 86.88 385 GLU A CA 1
ATOM 3133 C C . GLU A 1 385 ? 21.643 -23.804 19.676 1.00 86.88 385 GLU A C 1
ATOM 3135 O O . GLU A 1 385 ? 21.154 -24.860 20.086 1.00 86.88 385 GLU A O 1
ATOM 3140 N N . ALA A 1 386 ? 21.087 -22.620 19.951 1.00 83.69 386 ALA A N 1
ATOM 3141 C CA . ALA A 1 386 ? 19.881 -22.463 20.759 1.00 83.69 386 ALA A CA 1
ATOM 3142 C C . ALA A 1 386 ? 18.637 -23.062 20.079 1.00 83.69 386 ALA A C 1
ATOM 3144 O O . ALA A 1 386 ? 17.817 -23.695 20.744 1.00 83.69 386 ALA A O 1
ATOM 3145 N N . PHE A 1 387 ? 18.519 -22.947 18.751 1.00 85.06 387 PHE A N 1
ATOM 3146 C CA . PHE A 1 387 ? 17.471 -23.624 17.979 1.00 85.06 387 PHE A CA 1
ATOM 3147 C C . PHE A 1 387 ? 17.604 -25.149 18.041 1.00 85.06 387 PHE A C 1
ATOM 3149 O O . PHE A 1 387 ? 16.608 -25.852 18.226 1.00 85.06 387 PHE A O 1
ATOM 3156 N N . ALA A 1 388 ? 18.828 -25.670 17.929 1.00 86.25 388 ALA A N 1
ATOM 3157 C CA . ALA A 1 388 ? 19.100 -27.098 18.055 1.00 86.25 388 ALA A CA 1
ATOM 3158 C C . ALA A 1 388 ? 18.848 -27.616 19.484 1.00 86.25 388 ALA A C 1
ATOM 3160 O O . ALA A 1 388 ? 18.404 -28.750 19.667 1.00 86.25 388 ALA A O 1
ATOM 3161 N N . ALA A 1 389 ? 19.108 -26.805 20.513 1.00 83.50 389 ALA A N 1
ATOM 3162 C CA . ALA A 1 389 ? 18.774 -27.119 21.902 1.00 83.50 389 ALA A CA 1
ATOM 3163 C C . ALA A 1 389 ? 17.254 -27.105 22.143 1.00 83.50 389 ALA A C 1
ATOM 3165 O O . ALA A 1 389 ? 16.719 -28.052 22.714 1.00 83.50 389 ALA A O 1
ATOM 3166 N N . ALA A 1 390 ? 16.539 -26.105 21.621 1.00 82.50 390 ALA A N 1
ATOM 3167 C CA . ALA A 1 390 ? 15.081 -26.025 21.716 1.00 82.50 390 ALA A CA 1
ATOM 3168 C C . ALA A 1 390 ? 14.382 -27.187 20.987 1.00 82.50 390 ALA A C 1
ATOM 3170 O O . ALA A 1 390 ? 13.388 -27.720 21.478 1.00 82.50 390 ALA A O 1
ATOM 3171 N N . ALA A 1 391 ? 14.914 -27.627 19.841 1.00 85.12 391 ALA A N 1
ATOM 3172 C CA . ALA A 1 391 ? 14.416 -28.805 19.132 1.00 85.12 391 ALA A CA 1
ATOM 3173 C C . ALA A 1 391 ? 14.588 -30.094 19.957 1.00 85.12 391 ALA A C 1
ATOM 3175 O O . ALA A 1 391 ? 13.664 -30.906 20.011 1.00 85.12 391 ALA A O 1
ATOM 3176 N N . ARG A 1 392 ? 15.728 -30.244 20.649 1.00 86.69 392 ARG A N 1
ATOM 3177 C CA . ARG A 1 392 ? 15.999 -31.371 21.558 1.00 86.69 392 ARG A CA 1
ATOM 3178 C C . ARG A 1 392 ? 15.074 -31.367 22.782 1.00 86.69 392 ARG A C 1
ATOM 3180 O O . ARG A 1 392 ? 14.449 -32.389 23.055 1.00 86.69 392 ARG A O 1
ATOM 3187 N N . ALA A 1 393 ? 14.898 -30.221 23.441 1.00 83.81 393 ALA A N 1
ATOM 3188 C CA . ALA A 1 393 ? 13.971 -30.069 24.572 1.00 83.81 393 ALA A CA 1
ATOM 3189 C C . ALA A 1 393 ? 12.515 -30.370 24.167 1.00 83.81 393 ALA A C 1
ATOM 3191 O O . ALA A 1 393 ? 11.782 -31.067 24.866 1.00 83.81 393 ALA A O 1
ATOM 3192 N N . ARG A 1 394 ? 12.108 -29.937 22.965 1.00 84.75 394 ARG A N 1
ATOM 3193 C CA . ARG A 1 394 ? 10.775 -30.235 22.424 1.00 84.75 394 ARG A CA 1
ATOM 3194 C C . ARG A 1 394 ? 10.575 -31.725 22.145 1.00 84.75 394 ARG A C 1
ATOM 3196 O O . ARG A 1 394 ? 9.486 -32.232 22.396 1.00 84.75 394 ARG A O 1
ATOM 3203 N N . SER A 1 395 ? 11.601 -32.424 21.654 1.00 84.50 395 SER A N 1
ATOM 3204 C CA . SER A 1 395 ? 11.547 -33.884 21.482 1.00 84.50 395 SER A CA 1
ATOM 3205 C C . SER A 1 395 ? 11.547 -34.656 22.807 1.00 84.50 395 SER A C 1
ATOM 3207 O O . SER A 1 395 ? 11.036 -35.769 22.845 1.00 84.50 395 SER A O 1
ATOM 3209 N N . ALA A 1 396 ? 12.053 -34.056 23.887 1.00 87.38 396 ALA A N 1
ATOM 3210 C CA . ALA A 1 396 ? 12.044 -34.624 25.236 1.00 87.38 396 ALA A CA 1
ATOM 3211 C C . ALA A 1 396 ? 10.737 -34.355 26.016 1.00 87.38 396 ALA A C 1
ATOM 3213 O O . ALA A 1 396 ? 10.581 -34.836 27.132 1.00 87.38 396 ALA A O 1
ATOM 3214 N N . GLY A 1 397 ? 9.783 -33.606 25.442 1.00 86.69 397 GLY A N 1
ATOM 3215 C CA . GLY A 1 397 ? 8.519 -33.249 26.102 1.00 86.69 397 GLY A CA 1
ATOM 3216 C C . GLY A 1 397 ? 8.597 -32.015 27.014 1.00 86.69 397 GLY A C 1
ATOM 3217 O O . GLY A 1 397 ? 7.590 -31.618 27.600 1.00 86.69 397 GLY A O 1
ATOM 3218 N N . GLU A 1 398 ? 9.749 -31.349 27.088 1.00 87.25 398 GLU A N 1
ATOM 3219 C CA . GLU A 1 398 ? 9.998 -30.177 27.937 1.00 87.25 398 GLU A CA 1
ATOM 3220 C C . GLU A 1 398 ? 9.639 -28.874 27.204 1.00 87.25 398 GLU A C 1
ATOM 3222 O O . GLU A 1 398 ? 10.485 -28.051 26.843 1.00 87.25 398 GLU A O 1
ATOM 3227 N N . LEU A 1 399 ? 8.341 -28.676 26.955 1.00 83.94 399 LEU A N 1
ATOM 3228 C CA . LEU A 1 399 ? 7.836 -27.526 26.190 1.00 83.94 399 LEU A CA 1
ATOM 3229 C C . LEU A 1 399 ? 8.216 -26.171 26.809 1.00 83.94 399 LEU A C 1
ATOM 3231 O O . LEU A 1 399 ? 8.585 -25.250 26.083 1.00 83.94 399 LEU A O 1
ATOM 3235 N N . ALA A 1 400 ? 8.196 -26.061 28.140 1.00 84.25 400 ALA A N 1
ATOM 3236 C CA . ALA A 1 400 ? 8.548 -24.826 28.842 1.00 84.25 400 ALA A CA 1
ATOM 3237 C C . ALA A 1 400 ? 10.032 -24.449 28.675 1.00 84.25 400 ALA A C 1
ATOM 3239 O O . ALA A 1 400 ? 10.378 -23.268 28.620 1.00 84.25 400 ALA A O 1
ATOM 3240 N N . GLU A 1 401 ? 10.918 -25.439 28.577 1.00 82.25 401 GLU A N 1
ATOM 3241 C CA . GLU A 1 401 ? 12.345 -25.211 28.357 1.00 82.25 401 GLU A CA 1
ATOM 3242 C C . GLU A 1 401 ? 12.630 -24.854 26.896 1.00 82.25 401 GLU A C 1
ATOM 3244 O O . GLU A 1 401 ? 13.369 -23.905 26.620 1.00 82.25 401 GLU A O 1
ATOM 3249 N N . ALA A 1 402 ? 11.946 -25.515 25.958 1.00 83.00 402 ALA A N 1
ATOM 3250 C CA . ALA A 1 402 ? 12.005 -25.174 24.541 1.00 83.00 402 ALA A CA 1
ATOM 3251 C C . ALA A 1 402 ? 11.564 -23.721 24.269 1.00 83.00 402 ALA A C 1
ATOM 3253 O O . ALA A 1 402 ? 12.223 -23.012 23.506 1.00 83.00 402 ALA A O 1
ATOM 3254 N N . GLU A 1 403 ? 10.495 -23.248 24.918 1.00 87.81 403 GLU A N 1
ATOM 3255 C CA . GLU A 1 403 ? 10.022 -21.861 24.799 1.00 87.81 403 GLU A CA 1
ATOM 3256 C C . GLU A 1 403 ? 11.016 -20.847 25.381 1.00 87.81 403 GLU A C 1
ATOM 3258 O O . GLU A 1 403 ? 11.283 -19.815 24.759 1.00 87.81 403 GLU A O 1
ATOM 3263 N N . ARG A 1 404 ? 11.625 -21.148 26.536 1.00 89.19 404 ARG A N 1
ATOM 3264 C CA . ARG A 1 404 ? 12.662 -20.295 27.147 1.00 89.19 404 ARG A CA 1
ATOM 3265 C C . ARG A 1 404 ? 13.903 -20.181 26.263 1.00 89.19 404 ARG A C 1
ATOM 3267 O O . ARG A 1 404 ? 14.421 -19.078 26.076 1.00 89.19 404 ARG A O 1
ATOM 3274 N N . LEU A 1 405 ? 14.370 -21.299 25.705 1.00 85.81 405 LEU A N 1
ATOM 3275 C CA . LEU A 1 405 ? 15.526 -21.333 24.805 1.00 85.81 405 LEU A CA 1
ATOM 3276 C C . LEU A 1 405 ? 15.250 -20.572 23.504 1.00 85.81 405 LEU A C 1
ATOM 3278 O O . LEU A 1 405 ? 16.105 -19.818 23.039 1.00 85.81 405 LEU A O 1
ATOM 3282 N N . TYR A 1 406 ? 14.037 -20.694 22.965 1.00 82.62 406 TYR A N 1
ATOM 3283 C CA . TYR A 1 406 ? 13.607 -19.952 21.783 1.00 82.62 406 TYR A CA 1
ATOM 3284 C C . TYR A 1 406 ? 13.543 -18.439 22.038 1.00 82.62 406 TYR A C 1
ATOM 3286 O O . TYR A 1 406 ? 14.084 -17.654 21.257 1.00 82.62 406 TYR A O 1
ATOM 3294 N N . ALA A 1 407 ? 12.957 -18.020 23.163 1.00 86.44 407 ALA A N 1
ATOM 3295 C CA . ALA A 1 407 ? 12.892 -16.613 23.550 1.00 86.44 407 ALA A CA 1
ATOM 3296 C C . ALA A 1 407 ? 14.292 -16.008 23.755 1.00 86.44 407 ALA A C 1
ATOM 3298 O O . ALA A 1 407 ? 14.563 -14.897 23.297 1.00 86.44 407 ALA A O 1
ATOM 3299 N N . LYS A 1 408 ? 15.209 -16.755 24.383 1.00 87.38 408 LYS A N 1
ATOM 3300 C CA . LYS A 1 408 ? 16.606 -16.336 24.567 1.00 87.38 408 LYS A CA 1
ATOM 3301 C C . LYS A 1 408 ? 17.338 -16.178 23.229 1.00 87.38 408 LYS A C 1
ATOM 3303 O O . LYS A 1 408 ? 18.048 -15.192 23.040 1.00 87.38 408 LYS A O 1
ATOM 3308 N N . ALA A 1 409 ? 17.130 -17.100 22.288 1.00 82.44 409 ALA A N 1
ATOM 3309 C CA . ALA A 1 409 ? 17.706 -17.019 20.945 1.00 82.44 409 ALA A CA 1
ATOM 3310 C C . ALA A 1 409 ? 17.200 -15.784 20.178 1.00 82.44 409 ALA A C 1
ATOM 3312 O O . ALA A 1 409 ? 17.985 -15.067 19.554 1.00 82.44 409 ALA A O 1
ATOM 3313 N N . GLN A 1 410 ? 15.898 -15.490 20.266 1.00 84.44 410 GLN A N 1
ATOM 3314 C CA . GLN A 1 410 ? 15.311 -14.298 19.648 1.00 84.44 410 GLN A CA 1
ATOM 3315 C C . GLN A 1 410 ? 15.880 -13.003 20.236 1.00 84.44 410 GLN A C 1
ATOM 3317 O O . GLN A 1 410 ? 16.287 -12.121 19.481 1.00 84.44 410 GLN A O 1
ATOM 3322 N N . GLN A 1 411 ? 16.002 -12.917 21.565 1.00 85.44 411 GLN A N 1
ATOM 3323 C CA . GLN A 1 411 ? 16.601 -11.759 22.238 1.00 85.44 411 GLN A CA 1
ATOM 3324 C C . GLN A 1 411 ? 18.044 -11.496 21.781 1.00 85.44 411 GLN A C 1
ATOM 3326 O O . GLN A 1 411 ? 18.422 -10.342 21.586 1.00 85.44 411 GLN A O 1
ATOM 3331 N N . GLN A 1 412 ? 18.842 -12.546 21.562 1.00 83.25 412 GLN A N 1
ATOM 3332 C CA . GLN A 1 412 ? 20.213 -12.407 21.058 1.00 83.25 412 GLN A CA 1
ATOM 3333 C C . GLN A 1 412 ? 20.260 -11.879 19.615 1.00 83.25 412 GLN A C 1
ATOM 3335 O O . GLN A 1 412 ? 21.073 -11.007 19.307 1.00 83.25 412 GLN A O 1
ATOM 3340 N N . MET A 1 413 ? 19.362 -12.340 18.741 1.00 80.88 413 MET A N 1
ATOM 3341 C CA . MET A 1 413 ? 19.277 -11.851 17.357 1.00 80.88 413 MET A CA 1
ATOM 3342 C C . MET A 1 413 ? 18.799 -10.402 17.268 1.00 80.88 413 MET A C 1
ATOM 3344 O O . MET A 1 413 ? 19.311 -9.630 16.453 1.00 80.88 413 MET A O 1
ATOM 3348 N N . ASP A 1 414 ? 17.835 -10.019 18.102 1.00 85.19 414 ASP A N 1
ATOM 3349 C CA . ASP A 1 414 ? 17.354 -8.640 18.155 1.00 85.19 414 ASP A CA 1
ATOM 3350 C C . ASP A 1 414 ? 18.436 -7.702 18.710 1.00 85.19 414 ASP A C 1
ATOM 3352 O O . ASP A 1 414 ? 18.680 -6.643 18.128 1.00 85.19 414 ASP A O 1
ATOM 3356 N N . ALA A 1 415 ? 19.187 -8.132 19.730 1.00 83.12 415 ALA A N 1
ATOM 3357 C CA . ALA A 1 415 ? 20.343 -7.392 20.234 1.00 83.12 415 ALA A CA 1
ATOM 3358 C C . ALA A 1 415 ? 21.442 -7.208 19.166 1.00 83.12 415 ALA A C 1
ATOM 3360 O O . ALA A 1 415 ? 21.988 -6.109 19.027 1.00 83.12 415 ALA A O 1
ATOM 3361 N N . ALA A 1 416 ? 21.738 -8.242 18.369 1.00 81.62 416 ALA A N 1
ATOM 3362 C CA . ALA A 1 416 ? 22.696 -8.155 17.263 1.00 81.62 416 ALA A CA 1
ATOM 3363 C C . ALA A 1 416 ? 22.217 -7.194 16.157 1.00 81.62 416 ALA A C 1
ATOM 3365 O O . ALA A 1 416 ? 22.988 -6.372 15.650 1.00 81.62 416 ALA A O 1
ATOM 3366 N N . ARG A 1 417 ? 20.921 -7.229 15.819 1.00 84.38 417 ARG A N 1
ATOM 3367 C CA . ARG A 1 417 ? 20.313 -6.310 14.843 1.00 84.38 417 ARG A CA 1
ATOM 3368 C C . ARG A 1 417 ? 20.380 -4.857 15.317 1.00 84.38 417 ARG A C 1
ATOM 3370 O O . ARG A 1 417 ? 20.710 -3.973 14.522 1.00 84.38 417 ARG A O 1
ATOM 3377 N N . ASP A 1 418 ? 20.108 -4.610 16.594 1.00 86.12 418 ASP A N 1
ATOM 3378 C CA . ASP A 1 418 ? 20.210 -3.281 17.199 1.00 86.12 418 ASP A CA 1
ATOM 3379 C C . ASP A 1 418 ? 21.654 -2.779 17.235 1.00 86.12 418 ASP A C 1
ATOM 3381 O O . ASP A 1 418 ? 21.905 -1.598 16.975 1.00 86.12 418 ASP A O 1
ATOM 3385 N N . HIS A 1 419 ? 22.618 -3.664 17.500 1.00 83.56 419 HIS A N 1
ATOM 3386 C CA . HIS A 1 419 ? 24.035 -3.326 17.432 1.00 83.56 419 HIS A CA 1
ATOM 3387 C C . HIS A 1 419 ? 24.439 -2.891 16.016 1.00 83.56 419 HIS A C 1
ATOM 3389 O O . HIS A 1 419 ? 25.009 -1.812 15.844 1.00 83.56 419 HIS A O 1
ATOM 3395 N N . ARG A 1 420 ? 24.044 -3.650 14.985 1.00 81.31 420 ARG A N 1
ATOM 3396 C CA . ARG A 1 420 ? 24.283 -3.294 13.576 1.00 81.31 420 ARG A CA 1
ATOM 3397 C C . ARG A 1 420 ? 23.646 -1.958 13.208 1.00 81.31 420 ARG A C 1
ATOM 3399 O O . ARG A 1 420 ? 24.276 -1.122 12.563 1.00 81.31 420 ARG A O 1
ATOM 3406 N N . LYS A 1 421 ? 22.409 -1.719 13.648 1.00 89.62 421 LYS A N 1
ATOM 3407 C CA . LYS A 1 421 ? 21.723 -0.445 13.420 1.00 89.62 421 LYS A CA 1
ATOM 3408 C C . LYS A 1 421 ? 22.511 0.719 14.029 1.00 89.62 421 LYS A C 1
ATOM 3410 O O . LYS A 1 421 ? 22.811 1.677 13.317 1.00 89.62 421 LYS A O 1
ATOM 3415 N N . LYS A 1 422 ? 22.951 0.589 15.284 1.00 90.44 422 LYS A N 1
ATOM 3416 C CA . LYS A 1 422 ? 23.799 1.586 15.958 1.00 90.44 422 LYS A CA 1
ATOM 3417 C C . LYS A 1 422 ? 25.126 1.810 15.231 1.00 90.44 422 LYS A C 1
ATOM 3419 O O . LYS A 1 422 ? 25.526 2.959 15.070 1.00 90.44 422 LYS A O 1
ATOM 3424 N N . GLN A 1 423 ? 25.780 0.755 14.741 1.00 83.69 423 GLN A N 1
ATOM 3425 C CA . GLN A 1 423 ? 27.009 0.884 13.949 1.00 83.69 423 GLN A CA 1
ATOM 3426 C C . GLN A 1 423 ? 26.767 1.648 12.638 1.00 83.69 423 GLN A C 1
ATOM 3428 O O . GLN A 1 423 ? 27.529 2.556 12.309 1.00 83.69 423 GLN A O 1
ATOM 3433 N N . THR A 1 424 ? 25.684 1.346 11.913 1.00 85.94 424 THR A N 1
ATOM 3434 C CA . THR A 1 424 ? 25.345 2.061 10.669 1.00 85.94 424 THR A CA 1
ATOM 3435 C C . THR A 1 424 ? 24.981 3.525 10.913 1.00 85.94 424 THR A C 1
ATOM 3437 O O . THR A 1 424 ? 25.382 4.395 10.142 1.00 85.94 424 THR A O 1
ATOM 3440 N N . GLU A 1 425 ? 24.277 3.824 12.008 1.00 89.56 425 GLU A N 1
ATOM 3441 C CA . GLU A 1 425 ? 23.945 5.191 12.416 1.00 89.56 425 GLU A CA 1
ATOM 3442 C C . GLU A 1 425 ? 25.197 5.969 12.840 1.00 89.56 425 GLU A C 1
ATOM 3444 O O . GLU A 1 425 ? 25.366 7.123 12.441 1.00 89.56 425 GLU A O 1
ATOM 3449 N N . ALA A 1 426 ? 26.113 5.334 13.577 1.00 88.38 426 ALA A N 1
ATOM 3450 C CA . ALA A 1 426 ? 27.398 5.918 13.952 1.00 88.38 426 ALA A CA 1
ATOM 3451 C C . ALA A 1 426 ? 28.284 6.186 12.725 1.00 88.38 426 ALA A C 1
ATOM 3453 O O . ALA A 1 426 ? 28.847 7.274 12.605 1.00 88.38 426 ALA A O 1
ATOM 3454 N N . ALA A 1 427 ? 28.353 5.248 11.776 1.00 85.56 427 ALA A N 1
ATOM 3455 C CA . ALA A 1 427 ? 29.075 5.424 10.517 1.00 85.56 427 ALA A CA 1
ATOM 3456 C C . ALA A 1 427 ? 28.470 6.551 9.664 1.00 85.56 427 ALA A C 1
ATOM 3458 O O . ALA A 1 427 ? 29.200 7.390 9.137 1.00 85.56 427 ALA A O 1
ATOM 3459 N N . ALA A 1 428 ? 27.139 6.633 9.582 1.00 86.94 428 ALA A N 1
ATOM 3460 C CA . ALA A 1 428 ? 26.448 7.712 8.880 1.00 86.94 428 ALA A CA 1
ATOM 3461 C C . ALA A 1 428 ? 26.669 9.078 9.550 1.00 86.94 428 ALA A C 1
ATOM 346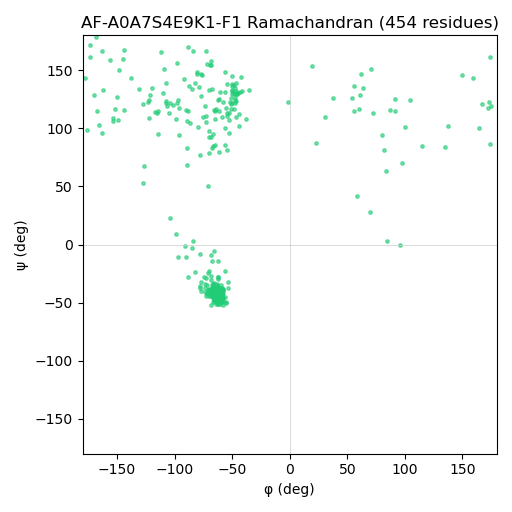3 O O . ALA A 1 428 ? 26.840 10.086 8.860 1.00 86.94 428 ALA A O 1
ATOM 3464 N N . LYS A 1 429 ? 26.691 9.125 10.888 1.00 90.94 429 LYS A N 1
ATOM 3465 C CA . LYS A 1 429 ? 27.004 10.338 11.652 1.00 90.94 429 LYS A CA 1
ATOM 3466 C C . LYS A 1 429 ? 28.446 10.782 11.405 1.00 90.94 429 LYS A C 1
ATOM 3468 O O . LYS A 1 429 ? 28.660 11.942 11.065 1.00 90.94 429 LYS A O 1
ATOM 3473 N N . LYS A 1 430 ? 29.401 9.851 11.462 1.00 90.50 430 LYS A N 1
ATOM 3474 C CA . LYS A 1 430 ? 30.815 10.105 11.165 1.00 90.50 430 LYS A CA 1
ATOM 3475 C C . LYS A 1 430 ? 31.012 10.611 9.734 1.00 90.50 430 LYS A C 1
ATOM 3477 O O . LYS A 1 430 ? 31.690 11.609 9.535 1.00 90.50 430 LYS A O 1
ATOM 3482 N N . ALA A 1 431 ? 30.347 10.010 8.746 1.00 85.50 431 ALA A N 1
ATOM 3483 C CA . ALA A 1 431 ? 30.405 10.465 7.355 1.00 85.50 431 ALA A CA 1
ATOM 3484 C C . ALA A 1 431 ? 29.838 11.886 7.168 1.00 85.50 431 ALA A C 1
ATOM 3486 O O . ALA A 1 431 ? 30.378 12.672 6.390 1.00 85.50 431 ALA A O 1
ATOM 3487 N N . LYS A 1 432 ? 28.773 12.247 7.900 1.00 88.38 432 LYS A N 1
ATOM 3488 C CA . LYS A 1 432 ? 28.237 13.619 7.909 1.00 88.38 432 LYS A CA 1
ATOM 3489 C C . LYS A 1 432 ? 29.198 14.607 8.563 1.00 88.38 432 LYS A C 1
ATOM 3491 O O . LYS A 1 432 ? 29.396 15.690 8.023 1.00 88.38 432 LYS A O 1
ATOM 3496 N N . GLU A 1 433 ? 29.794 14.245 9.694 1.00 88.44 433 GLU A N 1
ATOM 3497 C CA . GLU A 1 433 ? 30.790 15.072 10.384 1.00 88.44 433 GLU A CA 1
ATOM 3498 C C . GLU A 1 433 ? 32.045 15.273 9.522 1.00 88.44 433 GLU A C 1
ATOM 3500 O O . GLU A 1 433 ? 32.528 16.395 9.399 1.00 88.44 433 GLU A O 1
ATOM 3505 N N . GLU A 1 434 ? 32.523 14.228 8.843 1.00 87.06 434 GLU A N 1
ATOM 3506 C CA . GLU A 1 434 ? 33.630 14.309 7.886 1.00 87.06 434 GLU A CA 1
ATOM 3507 C C . GLU A 1 434 ? 33.273 15.140 6.646 1.00 87.06 434 GLU A C 1
ATOM 3509 O O . GLU A 1 434 ? 34.106 15.906 6.164 1.00 87.06 434 GLU A O 1
ATOM 3514 N N . GLY A 1 435 ? 32.040 15.032 6.142 1.00 86.12 435 GLY A N 1
ATOM 3515 C CA . GLY A 1 435 ? 31.526 15.870 5.056 1.00 86.12 435 GLY A CA 1
ATOM 3516 C C . GLY A 1 435 ? 31.498 17.351 5.439 1.00 86.12 435 GLY A C 1
ATOM 3517 O O . GLY A 1 435 ? 32.069 18.179 4.732 1.00 86.12 435 GLY A O 1
ATOM 3518 N N . LEU A 1 436 ? 30.940 17.669 6.610 1.00 81.44 436 LEU A N 1
ATOM 3519 C CA . LEU A 1 436 ? 30.924 19.023 7.172 1.00 81.44 436 LEU A CA 1
ATOM 3520 C C . LEU A 1 436 ? 32.339 19.540 7.466 1.00 81.44 436 LEU A C 1
ATOM 3522 O O . LEU A 1 436 ? 32.618 20.721 7.274 1.00 81.44 436 LEU A O 1
ATOM 3526 N N . ALA A 1 437 ? 33.258 18.675 7.903 1.00 77.50 437 ALA A N 1
ATOM 3527 C CA . ALA A 1 437 ? 34.659 19.032 8.107 1.00 77.50 437 ALA A CA 1
ATOM 3528 C C . ALA A 1 437 ? 35.382 19.314 6.780 1.00 77.50 437 ALA A C 1
ATOM 3530 O O . ALA A 1 437 ? 36.186 20.243 6.712 1.00 77.50 437 ALA A O 1
ATOM 3531 N N . ARG A 1 438 ? 35.091 18.554 5.714 1.00 77.44 438 ARG A N 1
ATOM 3532 C CA . ARG A 1 438 ? 35.600 18.818 4.357 1.00 77.44 438 ARG A CA 1
ATOM 3533 C C . ARG A 1 438 ? 35.058 20.137 3.812 1.00 77.44 438 ARG A C 1
ATOM 3535 O O . ARG A 1 438 ? 35.834 20.932 3.297 1.00 77.44 438 ARG A O 1
ATOM 3542 N N . GLU A 1 439 ? 33.769 20.397 3.987 1.00 76.81 439 GLU A N 1
ATOM 3543 C CA . GLU A 1 439 ? 33.118 21.639 3.562 1.00 76.81 439 GLU A CA 1
ATOM 3544 C C . GLU A 1 439 ? 33.660 22.855 4.331 1.00 76.81 439 GLU A C 1
ATOM 3546 O O . GLU A 1 439 ? 34.030 23.857 3.725 1.00 76.81 439 GLU A O 1
ATOM 3551 N N . ARG A 1 440 ? 33.860 22.733 5.651 1.00 77.25 440 ARG A N 1
ATOM 3552 C CA . ARG A 1 440 ? 34.547 23.752 6.463 1.00 77.25 440 ARG A CA 1
ATOM 3553 C C . ARG A 1 440 ? 35.991 23.992 6.019 1.00 77.25 440 ARG A C 1
ATOM 3555 O O . ARG A 1 440 ? 36.408 25.143 5.981 1.00 77.25 440 ARG A O 1
ATOM 3562 N N . ARG A 1 441 ? 36.750 22.950 5.651 1.00 72.94 441 ARG A N 1
ATOM 3563 C CA . ARG A 1 441 ? 38.120 23.100 5.111 1.00 72.94 441 ARG A CA 1
ATOM 3564 C C . ARG A 1 441 ? 38.139 23.796 3.749 1.00 72.94 441 ARG A C 1
ATOM 3566 O O . ARG A 1 441 ? 39.053 24.573 3.493 1.00 72.94 441 ARG A O 1
ATOM 3573 N N . LEU A 1 442 ? 37.144 23.536 2.899 1.00 72.69 442 LEU A N 1
ATOM 3574 C CA . LEU A 1 442 ? 36.985 24.217 1.610 1.00 72.69 442 LEU A CA 1
ATOM 3575 C C . LEU A 1 442 ? 36.614 25.696 1.799 1.00 72.69 442 LEU A C 1
ATOM 3577 O O . LEU A 1 442 ? 37.162 26.549 1.109 1.00 72.69 442 LEU A O 1
ATOM 3581 N N . LEU A 1 443 ? 35.754 26.006 2.774 1.00 70.12 443 LEU A N 1
ATOM 3582 C CA . LEU A 1 443 ? 35.348 27.377 3.104 1.00 70.12 443 LEU A CA 1
ATOM 3583 C C . LEU A 1 443 ? 36.436 28.179 3.843 1.00 70.12 443 LEU A C 1
ATOM 3585 O O . LEU A 1 443 ? 36.488 29.395 3.702 1.00 70.12 443 LEU A O 1
ATOM 3589 N N . GLN A 1 444 ? 37.321 27.525 4.604 1.00 67.75 444 GLN A N 1
ATOM 3590 C CA . GLN A 1 444 ? 38.439 28.172 5.312 1.00 67.75 444 GLN A CA 1
ATOM 3591 C C . GLN A 1 444 ? 39.693 28.394 4.450 1.00 67.75 444 GLN A C 1
ATOM 3593 O O . GLN A 1 444 ? 40.690 28.899 4.958 1.00 67.75 444 GLN A O 1
ATOM 3598 N N . GLY A 1 445 ? 39.662 28.062 3.155 1.00 59.84 445 GLY A N 1
ATOM 3599 C CA . GLY A 1 445 ? 40.632 28.595 2.197 1.00 59.84 445 GLY A CA 1
ATOM 3600 C C . GLY A 1 445 ? 42.102 28.304 2.512 1.00 59.84 445 GLY A C 1
ATOM 3601 O O . GLY A 1 445 ? 42.945 29.174 2.316 1.00 59.84 445 GLY A O 1
ATOM 3602 N N . VAL A 1 446 ? 42.455 27.091 2.951 1.00 48.22 446 VAL A N 1
ATOM 3603 C CA . VAL A 1 446 ? 43.870 26.690 2.973 1.00 48.22 446 VAL A CA 1
ATOM 3604 C C . VAL A 1 446 ? 44.224 26.053 1.634 1.00 48.22 446 VAL A C 1
ATOM 3606 O O . VAL A 1 446 ? 44.222 24.834 1.456 1.00 48.22 446 VAL A O 1
ATOM 3609 N N . CYS A 1 447 ? 44.530 26.924 0.678 1.00 45.38 447 CYS A N 1
ATOM 3610 C CA . CYS A 1 447 ? 45.123 26.579 -0.603 1.00 45.38 447 CYS A CA 1
ATOM 3611 C C . CYS A 1 447 ? 46.560 26.067 -0.370 1.00 45.38 447 CYS A C 1
ATOM 3613 O O . CYS A 1 447 ? 47.525 26.821 -0.458 1.00 45.38 447 CYS A O 1
ATOM 3615 N N . HIS A 1 448 ? 46.730 24.782 -0.036 1.00 46.41 448 HIS A N 1
ATOM 3616 C CA . HIS A 1 448 ? 48.043 24.129 -0.103 1.00 46.41 448 HIS A CA 1
ATOM 3617 C C . HIS A 1 448 ? 48.358 23.791 -1.564 1.00 46.41 448 HIS A C 1
ATOM 3619 O O . HIS A 1 448 ? 48.281 22.641 -1.999 1.00 46.41 448 HIS A O 1
ATOM 3625 N N . CYS A 1 449 ? 48.747 24.810 -2.326 1.00 39.03 449 CYS A N 1
ATOM 3626 C CA . CYS A 1 449 ? 49.464 24.632 -3.581 1.00 39.03 449 CYS A CA 1
ATOM 3627 C C . CYS A 1 449 ? 50.852 24.045 -3.280 1.00 39.03 449 CYS A C 1
ATOM 3629 O O . CYS A 1 449 ? 51.838 24.772 -3.166 1.00 39.03 449 CYS A O 1
ATOM 3631 N N . ARG A 1 450 ? 50.955 22.716 -3.157 1.00 39.22 450 ARG A N 1
ATOM 3632 C CA . ARG A 1 450 ? 52.244 22.020 -3.278 1.00 39.22 450 ARG A CA 1
ATOM 3633 C C . ARG A 1 450 ? 52.675 22.101 -4.746 1.00 39.22 450 ARG A C 1
ATOM 3635 O O . ARG A 1 450 ? 52.272 21.285 -5.568 1.00 39.22 450 ARG A O 1
ATOM 3642 N N . ARG A 1 451 ? 53.467 23.125 -5.078 1.00 36.53 451 ARG A N 1
ATOM 3643 C CA . ARG A 1 451 ? 54.267 23.170 -6.312 1.00 36.53 451 ARG A CA 1
ATOM 3644 C C . ARG A 1 451 ? 55.180 21.934 -6.346 1.00 36.53 451 ARG A C 1
ATOM 3646 O O . ARG A 1 451 ? 55.866 21.700 -5.351 1.00 36.53 451 ARG A O 1
ATOM 3653 N N . PRO A 1 452 ? 55.250 21.173 -7.452 1.00 42.88 452 PRO A N 1
ATOM 3654 C CA . PRO A 1 452 ? 56.325 20.215 -7.636 1.00 42.88 452 PRO A CA 1
ATOM 3655 C C . PRO A 1 452 ? 57.598 21.015 -7.929 1.00 42.88 452 PRO A C 1
ATOM 3657 O O . PRO A 1 452 ? 57.708 21.685 -8.955 1.00 42.88 452 PRO A O 1
ATOM 3660 N N . SER A 1 453 ? 58.537 21.010 -6.987 1.00 40.59 453 SER A N 1
ATOM 3661 C CA . SER A 1 453 ? 59.885 21.516 -7.215 1.00 40.59 453 SER A CA 1
ATOM 3662 C C . SER A 1 453 ? 60.571 20.615 -8.236 1.00 40.59 453 SER A C 1
ATOM 3664 O O . SER A 1 453 ? 60.804 19.436 -7.978 1.00 40.59 453 SER A O 1
ATOM 3666 N N . SER A 1 454 ? 60.889 21.191 -9.390 1.00 45.59 454 SER A N 1
ATOM 3667 C CA . SER A 1 454 ? 61.876 20.675 -10.327 1.00 45.59 454 SER A CA 1
ATOM 3668 C C . SER A 1 454 ? 63.189 20.387 -9.595 1.00 45.59 454 SER A C 1
ATOM 3670 O O . SER A 1 454 ? 63.785 21.311 -9.039 1.00 45.59 454 SER A O 1
ATOM 3672 N N . GLN A 1 455 ? 63.656 19.144 -9.629 1.00 46.97 455 GLN A N 1
ATOM 3673 C CA . GLN A 1 455 ? 65.072 18.843 -9.453 1.00 46.97 455 GLN A CA 1
ATOM 3674 C C . GLN A 1 455 ? 65.639 18.457 -10.817 1.00 46.97 455 GLN A C 1
ATOM 3676 O O . GLN A 1 455 ? 65.126 17.558 -11.485 1.00 46.97 455 GLN A O 1
ATOM 3681 N N . ARG A 1 456 ? 66.611 19.274 -11.230 1.00 34.72 456 ARG A N 1
ATOM 3682 C CA . ARG A 1 456 ? 67.643 18.961 -12.216 1.00 34.72 456 ARG A CA 1
ATOM 3683 C C . ARG A 1 456 ? 68.578 17.897 -11.669 1.00 34.72 456 ARG A C 1
ATOM 3685 O O . ARG A 1 456 ? 68.704 17.848 -10.423 1.00 34.72 456 ARG A O 1
#